Protein 1MZJ (pdb70)

Structure (mmCIF, N/CA/C/O backbone):
data_1MZJ
#
_entry.id   1MZJ
#
_cell.length_a   96.000
_cell.length_b   96.000
_cell.length_c   72.600
_cell.angle_alpha   90.00
_cell.angle_beta   90.00
_cell.angle_gamma   120.00
#
_symmetry.space_group_name_H-M   'P 31'
#
loop_
_entity.id
_entity.type
_entity.pdbx_description
1 polymer 'Beta-ketoacylsynthase III'
2 non-polymer 'COENZYME A'
3 non-polymer 'ACETYL GROUP'
4 water water
#
loop_
_atom_site.group_PDB
_atom_site.id
_atom_site.type_symbol
_atom_site.label_atom_id
_atom_site.label_alt_id
_atom_site.label_comp_id
_atom_site.label_asym_id
_atom_site.label_entity_id
_atom_site.label_seq_id
_atom_site.pdbx_PDB_ins_code
_atom_site.Cartn_x
_atom_site.Cartn_y
_atom_site.Cartn_z
_atom_site.occupancy
_atom_site.B_iso_or_equiv
_atom_site.auth_seq_id
_atom_site.auth_comp_id
_atom_site.auth_asym_id
_atom_site.auth_atom_id
_atom_site.pdbx_PDB_model_num
ATOM 1 N N . GLY A 1 3 ? 57.261 73.535 4.285 1.00 84.82 3 GLY A N 1
ATOM 2 C CA . GLY A 1 3 ? 57.306 74.287 3.038 1.00 84.84 3 GLY A CA 1
ATOM 3 C C . GLY A 1 3 ? 56.056 74.045 2.189 1.00 84.79 3 GLY A C 1
ATOM 4 O O . GLY A 1 3 ? 55.478 72.966 2.166 1.00 85.17 3 GLY A O 1
ATOM 5 N N . LEU A 1 4 ? 55.617 75.118 1.504 1.00 84.86 4 LEU A N 1
ATOM 6 C CA . LEU A 1 4 ? 54.436 74.998 0.657 1.00 84.26 4 LEU A CA 1
ATOM 7 C C . LEU A 1 4 ? 54.815 74.782 -0.809 1.00 83.94 4 LEU A C 1
ATOM 8 O O . LEU A 1 4 ? 55.390 75.637 -1.469 1.00 84.83 4 LEU A O 1
ATOM 13 N N . ARG A 1 5 ? 54.507 73.569 -1.305 1.00 82.89 5 ARG A N 1
ATOM 14 C CA . ARG A 1 5 ? 54.835 73.254 -2.690 1.00 81.73 5 ARG A CA 1
ATOM 15 C C . ARG A 1 5 ? 54.342 71.860 -3.083 1.00 80.37 5 ARG A C 1
ATOM 16 O O . ARG A 1 5 ? 54.865 70.842 -2.648 1.00 80.27 5 ARG A O 1
ATOM 24 N N . VAL A 1 6 ? 53.232 71.680 -3.823 1.00 78.24 6 VAL A N 1
ATOM 25 C CA . VAL A 1 6 ? 52.738 70.331 -4.064 1.00 75.98 6 VAL A CA 1
ATOM 26 C C . VAL A 1 6 ? 53.527 69.628 -5.171 1.00 74.56 6 VAL A C 1
ATOM 27 O O . VAL A 1 6 ? 53.371 69.894 -6.355 1.00 74.86 6 VAL A O 1
ATOM 31 N N . PRO A 1 7 ? 54.434 68.732 -4.742 1.00 72.45 7 PRO A N 1
ATOM 32 C CA . PRO A 1 7 ? 55.206 67.925 -5.672 1.00 70.65 7 PRO A CA 1
ATOM 33 C C . PRO A 1 7 ? 54.322 66.885 -6.364 1.00 68.33 7 PRO A C 1
ATOM 34 O O . PRO A 1 7 ? 53.145 66.736 -6.064 1.00 67.61 7 PRO A O 1
ATOM 38 N N . GLU A 1 8 ? 54.918 66.255 -7.356 1.00 66.43 8 GLU A N 1
ATOM 39 C CA . GLU A 1 8 ? 54.222 65.368 -8.241 1.00 65.11 8 GLU A CA 1
ATOM 40 C C . GLU A 1 8 ? 54.408 63.955 -7.755 1.00 62.90 8 GLU A C 1
ATOM 41 O O . GLU A 1 8 ? 55.527 63.484 -7.590 1.00 62.01 8 GLU A O 1
ATOM 47 N N . ARG A 1 9 ? 53.292 63.288 -7.514 1.00 60.84 9 ARG A N 1
ATOM 48 C CA . ARG A 1 9 ? 53.309 61.916 -7.022 1.00 58.43 9 ARG A CA 1
ATOM 49 C C . ARG A 1 9 ? 53.365 60.952 -8.191 1.00 55.92 9 ARG A C 1
ATOM 50 O O . ARG A 1 9 ? 53.028 61.300 -9.324 1.00 55.69 9 ARG A O 1
ATOM 58 N N . ARG A 1 10 ? 53.837 59.749 -7.923 1.00 52.63 10 ARG A N 1
ATOM 59 C CA . ARG A 1 10 ? 53.831 58.714 -8.935 1.00 49.35 10 ARG A CA 1
ATOM 60 C C . ARG A 1 10 ? 53.435 57.474 -8.156 1.00 47.10 10 ARG A C 1
ATOM 61 O O . ARG A 1 10 ? 53.072 57.565 -6.969 1.00 44.08 10 ARG A O 1
ATOM 69 N N . PHE A 1 11 ? 53.452 56.335 -8.839 1.00 44.84 11 PHE A N 1
ATOM 70 C CA . PHE A 1 11 ? 53.141 55.053 -8.234 1.00 41.59 11 PHE A CA 1
ATOM 71 C C . PHE A 1 11 ? 54.462 54.300 -8.202 1.00 40.51 11 PHE A C 1
ATOM 72 O O . PHE A 1 11 ? 55.388 54.710 -8.890 1.00 40.07 11 PHE A O 1
ATOM 80 N N . SER A 1 12 ? 54.587 53.220 -7.431 1.00 38.40 12 SER A N 1
ATOM 81 C CA . SER A 1 12 ? 55.858 52.515 -7.473 1.00 35.58 12 SER A CA 1
ATOM 82 C C . SER A 1 12 ? 55.660 50.996 -7.487 1.00 35.07 12 SER A C 1
ATOM 83 O O . SER A 1 12 ? 54.571 50.492 -7.219 1.00 34.69 12 SER A O 1
ATOM 86 N N . ARG A 1 13 ? 56.718 50.277 -7.815 1.00 33.33 13 ARG A N 1
ATOM 87 C CA . ARG A 1 13 ? 56.664 48.825 -7.754 1.00 33.34 13 ARG A CA 1
ATOM 88 C C . ARG A 1 13 ? 58.060 48.318 -7.540 1.00 32.41 13 ARG A C 1
ATOM 89 O O . ARG A 1 13 ? 59.007 49.059 -7.730 1.00 32.03 13 ARG A O 1
ATOM 97 N N . VAL A 1 14 ? 58.181 47.050 -7.166 1.00 31.02 14 VAL A N 1
ATOM 98 C CA . VAL A 1 14 ? 59.475 46.370 -7.135 1.00 30.08 14 VAL A CA 1
ATOM 99 C C . VAL A 1 14 ? 59.979 46.022 -8.541 1.00 29.70 14 VAL A C 1
ATOM 100 O O . VAL A 1 14 ? 59.378 45.243 -9.270 1.00 34.01 14 VAL A O 1
ATOM 104 N N . LEU A 1 15 ? 61.111 46.572 -8.950 1.00 29.62 15 LEU A N 1
ATOM 105 C CA . LEU A 1 15 ? 61.704 46.391 -10.254 1.00 29.50 15 LEU A CA 1
ATOM 106 C C . LEU A 1 15 ? 62.763 45.278 -10.257 1.00 28.98 15 LEU A C 1
ATOM 107 O O . LEU A 1 15 ? 62.999 44.703 -11.271 1.00 29.99 15 LEU A O 1
ATOM 112 N N . GLY A 1 16 ? 63.393 44.959 -9.135 1.00 29.94 16 GLY A N 1
ATOM 113 C CA . GLY A 1 16 ? 64.392 43.885 -9.144 1.00 26.65 16 GLY A CA 1
ATOM 114 C C . GLY A 1 16 ? 64.628 43.338 -7.743 1.00 28.54 16 GLY A C 1
ATOM 115 O O . GLY A 1 16 ? 64.417 44.043 -6.744 1.00 28.11 16 GLY A O 1
ATOM 116 N N . VAL A 1 17 ? 65.066 42.089 -7.653 1.00 27.46 17 VAL A N 1
ATOM 117 C CA . VAL A 1 17 ? 65.290 41.465 -6.377 1.00 28.28 17 VAL A CA 1
ATOM 118 C C . VAL A 1 17 ? 66.603 40.723 -6.457 1.00 29.75 17 VAL A C 1
ATOM 119 O O . VAL A 1 17 ? 67.001 40.368 -7.545 1.00 29.78 17 VAL A O 1
ATOM 123 N N . GLY A 1 18 ? 67.286 40.553 -5.320 1.00 28.68 18 GLY A N 1
ATOM 124 C CA . GLY A 1 18 ? 68.555 39.857 -5.332 1.00 28.27 18 GLY A CA 1
ATOM 125 C C . GLY A 1 18 ? 68.818 39.251 -3.979 1.00 29.47 18 GLY A C 1
ATOM 126 O O . GLY A 1 18 ? 68.121 39.554 -2.982 1.00 29.51 18 GLY A O 1
ATOM 127 N N . SER A 1 19 ? 69.834 38.397 -3.933 1.00 30.01 19 SER A N 1
ATOM 128 C CA . SER A 1 19 ? 70.180 37.723 -2.686 1.00 30.22 19 SER A CA 1
ATOM 129 C C . SER A 1 19 ? 71.593 37.218 -2.659 1.00 31.39 19 SER A C 1
ATOM 130 O O . SER A 1 19 ? 72.305 37.146 -3.692 1.00 32.11 19 SER A O 1
ATOM 133 N N . TYR A 1 20 ? 72.017 36.898 -1.444 1.00 33.41 20 TYR A N 1
ATOM 134 C CA . TYR A 1 20 ? 73.335 36.345 -1.188 1.00 31.68 20 TYR A CA 1
ATOM 135 C C . TYR A 1 20 ? 73.096 35.287 -0.149 1.00 33.95 20 TYR A C 1
ATOM 136 O O . TYR A 1 20 ? 72.578 35.575 0.950 1.00 29.72 20 TYR A O 1
ATOM 145 N N . ARG A 1 21 ? 73.493 34.064 -0.501 1.00 32.96 21 ARG A N 1
ATOM 146 C CA . ARG A 1 21 ? 73.324 32.927 0.359 1.00 33.46 21 ARG A CA 1
ATOM 147 C C . ARG A 1 21 ? 74.706 32.390 0.687 1.00 33.93 21 ARG A C 1
ATOM 148 O O . ARG A 1 21 ? 75.408 31.933 -0.196 1.00 34.39 21 ARG A O 1
ATOM 156 N N . PRO A 1 22 ? 75.106 32.444 1.965 1.00 34.15 22 PRO A N 1
ATOM 157 C CA . PRO A 1 22 ? 76.427 31.934 2.366 1.00 33.80 22 PRO A CA 1
ATOM 158 C C . PRO A 1 22 ? 76.723 30.547 1.759 1.00 34.78 22 PRO A C 1
ATOM 159 O O . PRO A 1 22 ? 75.864 29.640 1.746 1.00 32.47 22 PRO A O 1
ATOM 163 N N . ARG A 1 23 ? 77.966 30.361 1.330 1.00 35.96 23 ARG A N 1
ATOM 164 C CA . ARG A 1 23 ? 78.399 29.129 0.682 1.00 37.26 23 ARG A CA 1
ATOM 165 C C . ARG A 1 23 ? 78.301 27.845 1.467 1.00 37.92 23 ARG A C 1
ATOM 166 O O . ARG A 1 23 ? 78.119 26.782 0.883 1.00 37.93 23 ARG A O 1
ATOM 174 N N . ARG A 1 24 ? 78.376 27.948 2.783 1.00 39.56 24 ARG A N 1
ATOM 175 C CA . ARG A 1 24 ? 78.359 26.801 3.669 1.00 40.13 24 ARG A CA 1
ATOM 176 C C . ARG A 1 24 ? 76.971 26.321 4.051 1.00 41.98 24 ARG A C 1
ATOM 177 O O . ARG A 1 24 ? 76.255 27.024 4.744 1.00 42.91 24 ARG A O 1
ATOM 185 N N . GLU A 1 25 ? 76.596 25.126 3.611 1.00 41.25 25 GLU A N 1
ATOM 186 C CA . GLU A 1 25 ? 75.326 24.539 3.969 1.00 41.49 25 GLU A CA 1
ATOM 187 C C . GLU A 1 25 ? 75.587 23.633 5.183 1.00 40.71 25 GLU A C 1
ATOM 188 O O . GLU A 1 25 ? 76.592 22.895 5.223 1.00 39.23 25 GLU A O 1
ATOM 194 N N . VAL A 1 26 ? 74.666 23.679 6.147 1.00 38.22 26 VAL A N 1
ATOM 195 C CA . VAL A 1 26 ? 74.764 22.924 7.392 1.00 36.07 26 VAL A CA 1
ATOM 196 C C . VAL A 1 26 ? 73.480 22.115 7.556 1.00 35.73 26 VAL A C 1
ATOM 197 O O . VAL A 1 26 ? 72.414 22.683 7.799 1.00 32.47 26 VAL A O 1
ATOM 201 N N . SER A 1 27 ? 73.605 20.789 7.463 1.00 36.39 27 SER A N 1
ATOM 202 C CA . SER A 1 27 ? 72.446 19.863 7.562 1.00 36.77 27 SER A CA 1
ATOM 203 C C . SER A 1 27 ? 72.040 19.740 9.019 1.00 35.84 27 SER A C 1
ATOM 204 O O . SER A 1 27 ? 72.799 20.149 9.878 1.00 34.44 27 SER A O 1
ATOM 207 N N . ASN A 1 28 ? 70.865 19.162 9.287 1.00 36.50 28 ASN A N 1
ATOM 208 C CA . ASN A 1 28 ? 70.429 18.943 10.666 1.00 37.16 28 ASN A CA 1
ATOM 209 C C . ASN A 1 28 ? 71.452 18.002 11.364 1.00 39.89 28 ASN A C 1
ATOM 210 O O . ASN A 1 28 ? 71.851 18.220 12.521 1.00 39.23 28 ASN A O 1
ATOM 215 N N . LYS A 1 29 ? 71.886 16.972 10.640 1.00 42.00 29 LYS A N 1
ATOM 216 C CA . LYS A 1 29 ? 72.909 16.048 11.180 1.00 45.19 29 LYS A CA 1
ATOM 217 C C . LYS A 1 29 ? 74.094 16.815 11.794 1.00 44.68 29 LYS A C 1
ATOM 218 O O . LYS A 1 29 ? 74.513 16.505 12.902 1.00 46.37 29 LYS A O 1
ATOM 224 N N . GLU A 1 30 ? 74.646 17.793 11.082 1.00 44.65 30 GLU A N 1
ATOM 225 C CA . GLU A 1 30 ? 75.762 18.562 11.639 1.00 44.13 30 GLU A CA 1
ATOM 226 C C . GLU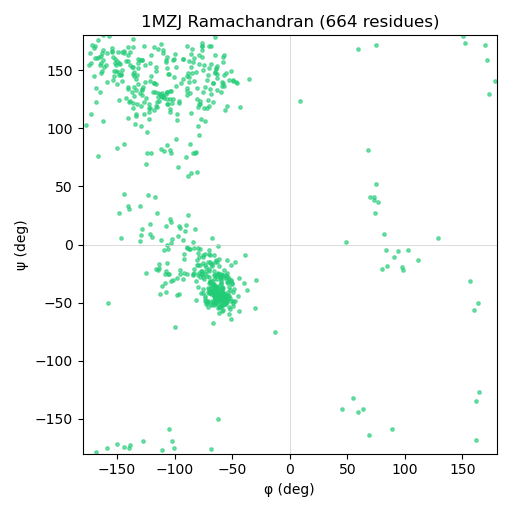 A 1 30 ? 75.296 19.369 12.846 1.00 45.24 30 GLU A C 1
ATOM 227 O O . GLU A 1 30 ? 76.057 19.566 13.817 1.00 46.89 30 GLU A O 1
ATOM 233 N N . VAL A 1 31 ? 74.045 19.835 12.795 1.00 44.34 31 VAL A N 1
ATOM 234 C CA . VAL A 1 31 ? 73.504 20.611 13.897 1.00 44.04 31 VAL A CA 1
ATOM 235 C C . VAL A 1 31 ? 73.501 19.748 15.129 1.00 44.98 31 VAL A C 1
ATOM 236 O O . VAL A 1 31 ? 73.910 20.182 16.191 1.00 44.72 31 VAL A O 1
ATOM 240 N N . CYS A 1 32 ? 73.012 18.531 14.987 1.00 45.93 32 CYS A N 1
ATOM 241 C CA . CYS A 1 32 ? 72.942 17.617 16.093 1.00 47.62 32 CYS A CA 1
ATOM 242 C C . CYS A 1 32 ? 74.275 17.212 16.726 1.00 48.91 32 CYS A C 1
ATOM 243 O O . CYS A 1 32 ? 74.291 16.432 17.683 1.00 50.28 32 CYS A O 1
ATOM 246 N N . THR A 1 33 ? 75.386 17.711 16.197 1.00 49.80 33 THR A N 1
ATOM 247 C CA . THR A 1 33 ? 76.675 17.396 16.767 1.00 51.30 33 THR A CA 1
ATOM 248 C C . THR A 1 33 ? 77.081 18.602 17.571 1.00 52.82 33 THR A C 1
ATOM 249 O O . THR A 1 33 ? 78.195 18.645 18.088 1.00 52.35 33 THR A O 1
ATOM 253 N N . TRP A 1 34 ? 76.178 19.586 17.656 1.00 53.37 34 TRP A N 1
ATOM 254 C CA . TRP A 1 34 ? 76.416 20.812 18.414 1.00 53.79 34 TRP A CA 1
ATOM 255 C C . TRP A 1 34 ? 75.474 20.862 19.602 1.00 52.99 34 TRP A C 1
ATOM 256 O O . TRP A 1 34 ? 75.662 21.646 20.523 1.00 51.87 34 TRP A O 1
ATOM 267 N N . ILE A 1 35 ? 74.438 20.042 19.564 1.00 52.97 35 ILE A N 1
ATOM 268 C CA . ILE A 1 35 ? 73.456 20.058 20.642 1.00 53.05 35 ILE A CA 1
ATOM 269 C C . ILE A 1 35 ? 72.827 18.707 20.758 1.00 54.08 35 ILE A C 1
ATOM 270 O O . ILE A 1 35 ? 72.847 17.911 19.819 1.00 53.87 35 ILE A O 1
ATOM 275 N N . ASP A 1 36 ? 72.249 18.463 21.919 1.00 55.04 36 ASP A N 1
ATOM 276 C CA . ASP A 1 36 ? 71.589 17.207 22.185 1.00 56.14 36 ASP A CA 1
ATOM 277 C C . ASP A 1 36 ? 70.206 17.219 21.518 1.00 55.83 36 ASP A C 1
ATOM 278 O O . ASP A 1 36 ? 69.213 17.694 22.097 1.00 56.30 36 ASP A O 1
ATOM 283 N N . SER A 1 37 ? 70.144 16.687 20.302 1.00 54.19 37 SER A N 1
ATOM 284 C CA . SER A 1 37 ? 68.900 16.677 19.553 1.00 53.65 37 SER A CA 1
ATOM 285 C C . SER A 1 37 ? 68.998 15.647 18.440 1.00 53.24 37 SER A C 1
ATOM 286 O O . SER A 1 37 ? 70.031 14.994 18.327 1.00 54.44 37 SER A O 1
ATOM 289 N N . THR A 1 38 ? 67.932 15.502 17.645 1.00 51.94 38 THR A N 1
ATOM 290 C CA . THR A 1 38 ? 67.910 14.608 16.490 1.00 51.05 38 THR A CA 1
ATOM 291 C C . THR A 1 38 ? 67.396 15.306 15.196 1.00 51.20 38 THR A C 1
ATOM 292 O O . THR A 1 38 ? 66.690 16.333 15.254 1.00 49.66 38 THR A O 1
ATOM 296 N N . GLU A 1 39 ? 67.736 14.755 14.032 1.00 49.90 39 GLU A N 1
ATOM 297 C CA . GLU A 1 39 ? 67.219 15.344 12.803 1.00 50.19 39 GLU A CA 1
ATOM 298 C C . GLU A 1 39 ? 65.692 15.270 12.744 1.00 49.48 39 GLU A C 1
ATOM 299 O O . GLU A 1 39 ? 65.008 16.186 12.306 1.00 47.65 39 GLU A O 1
ATOM 305 N N . GLU A 1 40 ? 65.162 14.108 13.170 1.00 49.25 40 GLU A N 1
ATOM 306 C CA . GLU A 1 40 ? 63.714 13.931 13.164 1.00 50.05 40 GLU A CA 1
ATOM 307 C C . GLU A 1 40 ? 63.007 15.035 13.955 1.00 48.64 40 GLU A C 1
ATOM 308 O O . GLU A 1 40 ? 62.015 15.612 13.529 1.00 47.19 40 GLU A O 1
ATOM 314 N N . TRP A 1 41 ? 63.534 15.295 15.166 1.00 46.58 41 TRP A N 1
ATOM 315 C CA . TRP A 1 41 ? 62.914 16.302 16.021 1.00 45.98 41 TRP A CA 1
ATOM 316 C C . TRP A 1 41 ? 62.921 17.687 15.372 1.00 42.92 41 TRP A C 1
ATOM 317 O O . TRP A 1 41 ? 61.938 18.417 15.376 1.00 46.27 41 TRP A O 1
ATOM 328 N N . ILE A 1 42 ? 64.097 18.058 14.833 1.00 42.00 42 ILE A N 1
ATOM 329 C CA . ILE A 1 42 ? 64.234 19.384 14.242 1.00 40.24 42 ILE A CA 1
ATOM 330 C C . ILE A 1 42 ? 63.273 19.594 13.069 1.00 39.64 42 ILE A C 1
ATOM 331 O O . ILE A 1 42 ? 62.605 20.612 12.946 1.00 39.82 42 ILE A O 1
ATOM 336 N N . GLU A 1 43 ? 63.251 18.599 12.163 1.00 38.13 43 GLU A N 1
ATOM 337 C CA . GLU A 1 43 ? 62.400 18.715 10.986 1.00 40.22 43 GLU A CA 1
ATOM 338 C C . GLU A 1 43 ? 60.915 18.710 11.357 1.00 41.18 43 GLU A C 1
ATOM 339 O O . GLU A 1 43 ? 60.092 19.407 10.778 1.00 39.15 43 GLU A O 1
ATOM 345 N N . THR A 1 44 ? 60.577 17.853 12.337 1.00 40.80 44 THR A N 1
ATOM 346 C CA . THR A 1 44 ? 59.182 17.740 12.744 1.00 42.76 44 THR A CA 1
ATOM 347 C C . THR A 1 44 ? 58.675 19.028 13.399 1.00 41.38 44 THR A C 1
ATOM 348 O O . THR A 1 44 ? 57.535 19.440 13.232 1.00 41.64 44 THR A O 1
ATOM 352 N N . ARG A 1 45 ? 59.560 19.649 14.201 1.00 40.47 45 ARG A N 1
ATOM 353 C CA . ARG A 1 45 ? 59.170 20.869 14.898 1.00 41.90 45 ARG A CA 1
ATOM 354 C C . ARG A 1 45 ? 59.346 22.108 14.017 1.00 40.41 45 ARG A C 1
ATOM 355 O O . ARG A 1 45 ? 58.708 23.134 14.211 1.00 37.33 45 ARG A O 1
ATOM 363 N N . THR A 1 46 ? 60.240 22.115 13.036 1.00 38.06 46 THR A N 1
ATOM 364 C CA . THR A 1 46 ? 60.435 23.326 12.289 1.00 36.37 46 THR A CA 1
ATOM 365 C C . THR A 1 46 ? 60.286 23.212 10.798 1.00 36.88 46 THR A C 1
ATOM 366 O O . THR A 1 46 ? 60.023 24.213 10.175 1.00 35.42 46 THR A O 1
ATOM 370 N N . GLY A 1 47 ? 60.489 22.007 10.243 1.00 35.44 47 GLY A N 1
ATOM 371 C CA . GLY A 1 47 ? 60.392 21.808 8.808 1.00 32.08 47 GLY A CA 1
ATOM 372 C C . GLY A 1 47 ? 61.751 22.029 8.189 1.00 31.11 47 GLY A C 1
ATOM 373 O O . GLY A 1 47 ? 61.989 21.747 7.006 1.00 30.73 47 GLY A O 1
ATOM 374 N N . ILE A 1 48 ? 62.670 22.562 8.975 1.00 29.52 48 ILE A N 1
ATOM 375 C CA . ILE A 1 48 ? 63.999 22.809 8.444 1.00 29.17 48 ILE A CA 1
ATOM 376 C C . ILE A 1 48 ? 64.833 21.490 8.268 1.00 33.25 48 ILE A C 1
ATOM 377 O O . ILE A 1 48 ? 64.857 20.660 9.174 1.00 31.65 48 ILE A O 1
ATOM 382 N N . ARG A 1 49 ? 65.521 21.330 7.119 1.00 34.58 49 ARG A N 1
ATOM 383 C CA . ARG A 1 49 ? 66.366 20.167 6.854 1.00 34.92 49 ARG A CA 1
ATOM 384 C C . ARG A 1 49 ? 67.807 20.623 6.776 1.00 35.44 49 ARG A C 1
ATOM 385 O O . ARG A 1 49 ? 68.713 19.829 6.984 1.00 34.93 49 ARG A O 1
ATOM 393 N N . SER A 1 50 ? 68.019 21.916 6.533 1.00 34.13 50 SER A N 1
ATOM 394 C CA . SER A 1 50 ? 69.367 22.463 6.379 1.00 31.98 50 SER A CA 1
ATOM 395 C C . SER A 1 50 ? 69.295 23.982 6.377 1.00 32.09 50 SER A C 1
ATOM 396 O O . SER A 1 50 ? 68.215 24.583 6.097 1.00 33.02 50 SER A O 1
ATOM 399 N N . ARG A 1 51 ? 70.427 24.624 6.654 1.00 30.27 51 ARG A N 1
ATOM 400 C CA . ARG A 1 51 ? 70.469 26.078 6.646 1.00 31.53 51 ARG A CA 1
ATOM 401 C C . ARG A 1 51 ? 71.853 26.514 6.233 1.00 31.91 51 ARG A C 1
ATOM 402 O O . ARG A 1 51 ? 72.761 25.704 6.223 1.00 30.35 51 ARG A O 1
ATOM 410 N N . ARG A 1 52 ? 72.004 27.784 5.880 1.00 31.84 52 ARG A N 1
ATOM 411 C CA . ARG A 1 52 ? 73.317 28.291 5.525 1.00 33.30 52 ARG A CA 1
ATOM 412 C C . ARG A 1 52 ? 73.865 29.172 6.621 1.00 34.15 52 ARG A C 1
ATOM 413 O O . ARG A 1 52 ? 73.173 30.059 7.100 1.00 35.69 52 ARG A O 1
ATOM 421 N N . ILE A 1 53 ? 75.115 28.922 7.002 1.00 34.37 53 ILE A N 1
ATOM 422 C CA . ILE A 1 53 ? 75.778 29.653 8.048 1.00 35.04 53 ILE A CA 1
ATOM 423 C C . ILE A 1 53 ? 76.936 30.438 7.443 1.00 34.56 53 ILE A C 1
ATOM 424 O O . ILE A 1 53 ? 77.787 29.892 6.771 1.00 34.53 53 ILE A O 1
ATOM 429 N N . ALA A 1 54 ? 76.961 31.734 7.706 1.00 34.47 54 ALA A N 1
ATOM 430 C CA . ALA A 1 54 ? 77.972 32.600 7.154 1.00 34.35 54 ALA A CA 1
ATOM 431 C C . ALA A 1 54 ? 79.406 32.326 7.674 1.00 35.87 54 ALA A C 1
ATOM 432 O O . ALA A 1 54 ? 79.624 32.044 8.851 1.00 34.29 54 ALA A O 1
ATOM 434 N N . GLU A 1 55 ? 80.376 32.382 6.772 1.00 38.27 55 GLU A N 1
ATOM 435 C CA . GLU A 1 55 ? 81.754 32.202 7.203 1.00 42.25 55 GLU A CA 1
ATOM 436 C C . GLU A 1 55 ? 82.322 33.570 7.589 1.00 40.32 55 GLU A C 1
ATOM 437 O O . GLU A 1 55 ? 81.702 34.587 7.336 1.00 42.31 55 GLU A O 1
ATOM 443 N N . PRO A 1 56 ? 83.514 33.615 8.195 1.00 40.42 56 PRO A N 1
ATOM 444 C CA . PRO A 1 56 ? 84.122 34.881 8.604 1.00 39.50 56 PRO A CA 1
ATOM 445 C C . PRO A 1 56 ? 84.180 35.993 7.569 1.00 40.73 56 PRO A C 1
ATOM 446 O O . PRO A 1 56 ? 83.978 37.173 7.889 1.00 41.86 56 PRO A O 1
ATOM 450 N N . ASP A 1 57 ? 84.499 35.645 6.325 1.00 39.99 57 ASP A N 1
ATOM 451 C CA . ASP A 1 57 ? 84.548 36.635 5.243 1.00 38.77 57 ASP A CA 1
ATOM 452 C C . ASP A 1 57 ? 83.154 37.195 4.806 1.00 38.09 57 ASP A C 1
ATOM 453 O O . ASP A 1 57 ? 83.093 38.277 4.233 1.00 36.89 57 ASP A O 1
ATOM 458 N N . GLU A 1 58 ? 82.060 36.456 5.064 1.00 37.30 58 GLU A N 1
ATOM 459 C CA . GLU A 1 58 ? 80.676 36.863 4.665 1.00 36.20 58 GLU A CA 1
ATOM 460 C C . GLU A 1 58 ? 80.015 37.668 5.769 1.00 36.57 58 GLU A C 1
ATOM 461 O O . GLU A 1 58 ? 79.165 37.158 6.529 1.00 36.44 58 GLU A O 1
ATOM 467 N N . THR A 1 59 ? 80.455 38.918 5.876 1.00 34.74 59 THR A N 1
ATOM 468 C CA . THR A 1 59 ? 79.943 39.842 6.868 1.00 34.93 59 THR A CA 1
ATOM 469 C C . THR A 1 59 ? 78.653 40.448 6.306 1.00 33.60 59 THR A C 1
ATOM 470 O O . THR A 1 59 ? 78.418 40.445 5.108 1.00 32.82 59 THR A O 1
ATOM 474 N N . ILE A 1 60 ? 77.820 40.991 7.177 1.00 34.79 60 ILE A N 1
ATOM 475 C CA . ILE A 1 60 ? 76.569 41.581 6.708 1.00 34.56 60 ILE A CA 1
ATOM 476 C C . ILE A 1 60 ? 76.793 42.633 5.629 1.00 34.19 60 ILE A C 1
ATOM 477 O O . ILE A 1 60 ? 75.915 42.890 4.782 1.00 36.29 60 ILE A O 1
ATOM 482 N N . GLN A 1 61 ? 77.964 43.230 5.598 1.00 33.27 61 GLN A N 1
ATOM 483 C CA . GLN A 1 61 ? 78.139 44.245 4.560 1.00 33.54 61 GLN A CA 1
ATOM 484 C C . GLN A 1 61 ? 78.431 43.576 3.227 1.00 32.58 61 GLN A C 1
ATOM 485 O O . GLN A 1 61 ? 77.987 44.028 2.183 1.00 32.07 61 GLN A O 1
ATOM 491 N N . VAL A 1 62 ? 79.188 42.486 3.279 1.00 33.67 62 VAL A N 1
ATOM 492 C CA . VAL A 1 62 ? 79.523 41.755 2.065 1.00 33.53 62 VAL A CA 1
ATOM 493 C C . VAL A 1 62 ? 78.217 41.185 1.490 1.00 33.37 62 VAL A C 1
ATOM 494 O O . VAL A 1 62 ? 77.879 41.410 0.308 1.00 33.98 62 VAL A O 1
ATOM 498 N N . MET A 1 63 ? 77.460 40.510 2.358 1.00 31.75 63 MET A N 1
ATOM 499 C CA . MET A 1 63 ? 76.190 39.906 1.960 1.00 28.77 63 MET A CA 1
ATOM 500 C C . MET A 1 63 ? 75.262 40.969 1.388 1.00 27.77 63 MET A C 1
ATOM 501 O O . MET A 1 63 ? 74.749 40.779 0.300 1.00 26.94 63 MET A O 1
ATOM 506 N N . GLY A 1 64 ? 75.163 42.119 2.057 1.00 27.65 64 GLY A N 1
ATOM 507 C CA . GLY A 1 64 ? 74.296 43.206 1.601 1.00 29.83 64 GLY A CA 1
ATOM 508 C C . GLY A 1 64 ? 74.637 43.738 0.219 1.00 29.82 64 GLY A C 1
ATOM 509 O O . GLY A 1 64 ? 73.748 43.933 -0.632 1.00 28.69 64 GLY A O 1
ATOM 510 N N . VAL A 1 65 ? 75.939 43.960 -0.014 1.00 31.61 65 VAL A N 1
ATOM 511 C CA . VAL A 1 65 ? 76.418 44.477 -1.307 1.00 30.74 65 VAL A CA 1
ATOM 512 C C . VAL A 1 65 ? 76.070 43.493 -2.422 1.00 30.00 65 VAL A C 1
ATOM 513 O O . VAL A 1 65 ? 75.389 43.841 -3.384 1.00 31.17 65 VAL A O 1
ATOM 517 N N . ALA A 1 66 ? 76.471 42.242 -2.257 1.00 30.05 66 ALA A N 1
ATOM 518 C CA . ALA A 1 66 ? 76.202 41.215 -3.258 1.00 29.88 66 ALA A CA 1
ATOM 519 C C . ALA A 1 66 ? 74.689 41.078 -3.590 1.00 30.36 66 ALA A C 1
ATOM 520 O O . ALA A 1 66 ? 74.272 41.118 -4.784 1.00 31.73 66 ALA A O 1
ATOM 522 N N . ALA A 1 67 ? 73.850 40.934 -2.555 1.00 30.10 67 ALA A N 1
ATOM 523 C CA . ALA A 1 67 ? 72.385 40.897 -2.795 1.00 29.56 67 ALA A CA 1
ATOM 524 C C . ALA A 1 67 ? 71.968 42.174 -3.523 1.00 28.42 67 ALA A C 1
ATOM 525 O O . ALA A 1 67 ? 71.169 42.124 -4.452 1.00 29.08 67 ALA A O 1
ATOM 527 N N . SER A 1 68 ? 72.491 43.329 -3.123 1.00 30.35 68 SER A N 1
ATOM 528 C CA . SER A 1 68 ? 72.097 44.579 -3.814 1.00 31.11 68 SER A CA 1
ATOM 529 C C . SER A 1 68 ? 72.467 44.600 -5.328 1.00 33.28 68 SER A C 1
ATOM 530 O O . SER A 1 68 ? 71.676 45.058 -6.164 1.00 31.44 68 SER A O 1
ATOM 533 N N . ARG A 1 69 ? 73.668 44.116 -5.666 1.00 33.52 69 ARG A N 1
ATOM 534 C CA . ARG A 1 69 ? 74.112 44.117 -7.061 1.00 34.71 69 ARG A CA 1
ATOM 535 C C . ARG A 1 69 ? 73.207 43.176 -7.856 1.00 36.13 69 ARG A C 1
ATOM 536 O O . ARG A 1 69 ? 72.916 43.441 -9.011 1.00 37.66 69 ARG A O 1
ATOM 544 N N . ARG A 1 70 ? 72.754 42.082 -7.261 1.00 35.80 70 ARG A N 1
ATOM 545 C CA . ARG A 1 70 ? 71.845 41.185 -7.999 1.00 36.68 70 ARG A CA 1
ATOM 546 C C . ARG A 1 70 ? 70.515 41.927 -8.275 1.00 35.54 70 ARG A C 1
ATOM 547 O O . ARG A 1 70 ? 69.946 41.860 -9.371 1.00 35.85 70 ARG A O 1
ATOM 555 N N . ALA A 1 71 ? 70.038 42.686 -7.285 1.00 34.90 71 ALA A N 1
ATOM 556 C CA . ALA A 1 71 ? 68.752 43.375 -7.452 1.00 34.61 71 ALA A CA 1
ATOM 557 C C . ALA A 1 71 ? 68.872 44.451 -8.529 1.00 34.59 71 ALA A C 1
ATOM 558 O O . ALA A 1 71 ? 68.045 44.517 -9.433 1.00 36.61 71 ALA A O 1
ATOM 560 N N . LEU A 1 72 ? 69.909 45.281 -8.418 1.00 35.76 72 LEU A N 1
ATOM 561 C CA . LEU A 1 72 ? 70.226 46.338 -9.400 1.00 37.19 72 LEU A CA 1
ATOM 562 C C . LEU A 1 72 ? 70.368 45.708 -10.809 1.00 37.44 72 LEU A C 1
ATOM 563 O O . LEU A 1 72 ? 69.778 46.196 -11.772 1.00 37.44 72 LEU A O 1
ATOM 568 N N . GLU A 1 73 ? 71.166 44.647 -10.927 1.00 38.55 73 GLU A N 1
ATOM 569 C CA . GLU A 1 73 ? 71.330 43.933 -12.212 1.00 39.28 73 GLU A CA 1
ATOM 570 C C . GLU A 1 73 ? 69.928 43.567 -12.756 1.00 39.16 73 GLU A C 1
ATOM 571 O O . GLU A 1 73 ? 69.563 43.891 -13.900 1.00 38.09 73 GLU A O 1
ATOM 577 N N . HIS A 1 74 ? 69.133 42.891 -11.919 1.00 36.04 74 HIS A N 1
ATOM 578 C CA . HIS A 1 74 ? 67.766 42.500 -12.288 1.00 33.64 74 HIS A CA 1
ATOM 579 C C . HIS A 1 74 ? 66.927 43.713 -12.718 1.00 32.14 74 HIS A C 1
ATOM 580 O O . HIS A 1 74 ? 66.204 43.654 -13.734 1.00 30.15 74 HIS A O 1
ATOM 587 N N . ALA A 1 75 ? 67.012 44.820 -11.971 1.00 31.95 75 ALA A N 1
ATOM 588 C CA . ALA A 1 75 ? 66.196 45.993 -12.323 1.00 34.35 75 ALA A CA 1
ATOM 589 C C . ALA A 1 75 ? 66.741 46.801 -13.493 1.00 35.66 75 ALA A C 1
ATOM 590 O O . ALA A 1 75 ? 65.997 47.580 -14.090 1.00 35.95 75 ALA A O 1
ATOM 592 N N . GLY A 1 76 ? 68.016 46.605 -13.826 1.00 38.94 76 GLY A N 1
ATOM 593 C CA . GLY A 1 76 ? 68.649 47.367 -14.902 1.00 40.14 76 GLY A CA 1
ATOM 594 C C . GLY A 1 76 ? 68.780 48.802 -14.403 1.00 41.00 76 GLY A C 1
ATOM 595 O O . GLY A 1 76 ? 68.503 49.753 -15.124 1.00 41.80 76 GLY A O 1
ATOM 596 N N . VAL A 1 77 ? 69.148 48.953 -13.140 1.00 41.89 77 VAL A N 1
ATOM 597 C CA . VAL A 1 77 ? 69.265 50.278 -12.557 1.00 43.67 77 VAL A CA 1
ATOM 598 C C . VAL A 1 77 ? 70.699 50.454 -12.163 1.00 45.27 77 VAL A C 1
ATOM 599 O O . VAL A 1 77 ? 71.323 49.520 -11.654 1.00 45.86 77 VAL A O 1
ATOM 603 N N . ASP A 1 78 ? 71.221 51.648 -12.419 1.00 47.15 78 ASP A N 1
ATOM 604 C CA . ASP A 1 78 ? 72.607 51.982 -12.100 1.00 48.34 78 ASP A CA 1
ATOM 605 C C . ASP A 1 78 ? 72.743 52.510 -10.689 1.00 46.20 78 ASP A C 1
ATOM 606 O O . ASP A 1 78 ? 71.917 53.277 -10.231 1.00 43.33 78 ASP A O 1
ATOM 611 N N . PRO A 1 79 ? 73.801 52.113 -9.986 1.00 45.27 79 PRO A N 1
ATOM 612 C CA . PRO A 1 79 ? 73.995 52.594 -8.624 1.00 45.62 79 PRO A CA 1
ATOM 613 C C . PRO A 1 79 ? 73.825 54.121 -8.541 1.00 46.03 79 PRO A C 1
ATOM 614 O O . PRO A 1 79 ? 73.264 54.641 -7.580 1.00 44.63 79 PRO A O 1
ATOM 618 N N . ALA A 1 80 ? 74.304 54.828 -9.565 1.00 46.23 80 ALA A N 1
ATOM 619 C CA . ALA A 1 80 ? 74.203 56.280 -9.610 1.00 45.88 80 ALA A CA 1
ATOM 620 C C . ALA A 1 80 ? 72.764 56.734 -9.583 1.00 45.15 80 ALA A C 1
ATOM 621 O O . ALA A 1 80 ? 72.485 57.839 -9.165 1.00 46.09 80 ALA A O 1
ATOM 623 N N . GLU A 1 81 ? 71.857 55.905 -10.063 1.00 44.82 81 GLU A N 1
ATOM 624 C CA . GLU A 1 81 ? 70.436 56.253 -10.068 1.00 45.19 81 GLU A CA 1
ATOM 625 C C . GLU A 1 81 ? 69.726 56.058 -8.691 1.00 43.79 81 GLU A C 1
ATOM 626 O O . GLU A 1 81 ? 68.537 56.413 -8.532 1.00 42.91 81 GLU A O 1
ATOM 632 N N . ILE A 1 82 ? 70.428 55.476 -7.718 1.00 41.19 82 ILE A N 1
ATOM 633 C CA . ILE A 1 82 ? 69.828 55.231 -6.403 1.00 39.80 82 ILE A CA 1
ATOM 634 C C . ILE A 1 82 ? 69.769 56.469 -5.527 1.00 39.90 82 ILE A C 1
ATOM 635 O O . ILE A 1 82 ? 70.794 57.123 -5.230 1.00 38.75 82 ILE A O 1
ATOM 640 N N . ASP A 1 83 ? 68.553 56.796 -5.091 1.00 37.83 83 ASP A N 1
ATOM 641 C CA . ASP A 1 83 ? 68.361 57.949 -4.229 1.00 36.49 83 ASP A CA 1
ATOM 642 C C . ASP A 1 83 ? 68.404 57.697 -2.725 1.00 34.77 83 ASP A C 1
ATOM 643 O O . ASP A 1 83 ? 68.714 58.597 -1.950 1.00 32.40 83 ASP A O 1
ATOM 648 N N . LEU A 1 84 ? 68.107 56.463 -2.325 1.00 32.13 84 LEU A N 1
ATOM 649 C CA . LEU A 1 84 ? 68.082 56.051 -0.915 1.00 30.59 84 LEU A CA 1
ATOM 650 C C . LEU A 1 84 ? 68.494 54.581 -0.790 1.00 28.32 84 LEU A C 1
ATOM 651 O O . LEU A 1 84 ? 68.170 53.756 -1.659 1.00 27.63 84 LEU A O 1
ATOM 656 N N . VAL A 1 85 ? 69.177 54.259 0.301 1.00 28.45 85 VAL A N 1
ATOM 657 C CA . VAL A 1 85 ? 69.608 52.896 0.608 1.00 28.03 85 VAL A CA 1
ATOM 658 C C . VAL A 1 85 ? 69.137 52.701 2.015 1.00 29.24 85 VAL A C 1
ATOM 659 O O . VAL A 1 85 ? 69.516 53.480 2.907 1.00 29.32 85 VAL A O 1
ATOM 663 N N . VAL A 1 86 ? 68.262 51.716 2.212 1.00 29.28 86 VAL A N 1
ATOM 664 C CA . VAL A 1 86 ? 67.726 51.424 3.535 1.00 28.10 86 VAL A CA 1
ATOM 665 C C . VAL A 1 86 ? 68.245 50.022 3.885 1.00 29.25 86 VAL A C 1
ATOM 666 O O . VAL A 1 86 ? 68.048 49.052 3.152 1.00 26.78 86 VAL A O 1
ATOM 670 N N . VAL A 1 87 ? 68.942 49.916 4.991 1.00 29.82 87 VAL A N 1
ATOM 671 C CA . VAL A 1 87 ? 69.441 48.595 5.347 1.00 31.57 87 VAL A CA 1
ATOM 672 C C . VAL A 1 87 ? 68.779 48.069 6.622 1.00 30.60 87 VAL A C 1
ATOM 673 O O . VAL A 1 87 ? 68.786 48.698 7.671 1.00 30.49 87 VAL A O 1
ATOM 677 N N . SER A 1 88 ? 68.154 46.884 6.490 1.00 28.72 88 SER A N 1
ATOM 678 C CA . SER A 1 88 ? 67.511 46.278 7.650 1.00 29.28 88 SER A CA 1
ATOM 679 C C . SER A 1 88 ? 68.376 45.168 8.249 1.00 29.41 88 SER A C 1
ATOM 680 O O . SER A 1 88 ? 68.818 44.246 7.574 1.00 27.44 88 SER A O 1
ATOM 683 N N . THR A 1 89 ? 68.648 45.300 9.560 1.00 27.61 89 THR A N 1
ATOM 684 C CA . THR A 1 89 ? 69.491 44.311 10.219 1.00 26.81 89 THR A CA 1
ATOM 685 C C . THR A 1 89 ? 69.483 44.484 11.738 1.00 26.66 89 THR A C 1
ATOM 686 O O . THR A 1 89 ? 69.380 45.580 12.272 1.00 26.98 89 THR A O 1
ATOM 690 N N . MET A 1 90 ? 69.553 43.338 12.439 1.00 30.04 90 MET A N 1
ATOM 691 C CA . MET A 1 90 ? 69.603 43.387 13.894 1.00 31.93 90 MET A CA 1
ATOM 692 C C . MET A 1 90 ? 70.865 42.711 14.435 1.00 32.96 90 MET A C 1
ATOM 693 O O . MET A 1 90 ? 71.018 42.467 15.625 1.00 33.94 90 MET A O 1
ATOM 698 N N . THR A 1 91 ? 71.773 42.369 13.501 1.00 34.42 91 THR A N 1
ATOM 699 C CA . THR A 1 91 ? 73.014 41.723 13.912 1.00 34.14 91 THR A CA 1
ATOM 700 C C . THR A 1 91 ? 74.236 42.581 13.577 1.00 35.02 91 THR A C 1
ATOM 701 O O . THR A 1 91 ? 75.257 42.105 13.097 1.00 35.33 91 THR A O 1
ATOM 705 N N . ASN A 1 92 ? 74.090 43.898 13.811 1.00 33.70 92 ASN A N 1
ATOM 706 C CA . ASN A 1 92 ? 75.203 44.802 13.545 1.00 33.89 92 ASN A CA 1
ATOM 707 C C . ASN A 1 92 ? 75.888 45.246 14.840 1.00 34.45 92 ASN A C 1
ATOM 708 O O . ASN A 1 92 ? 75.300 45.873 15.711 1.00 33.21 92 ASN A O 1
ATOM 713 N N . PHE A 1 93 ? 77.171 44.861 14.965 1.00 35.58 93 PHE A N 1
ATOM 714 C CA . PHE A 1 93 ? 77.911 45.211 16.171 1.00 35.31 93 PHE A CA 1
ATOM 715 C C . PHE A 1 93 ? 78.628 46.555 16.025 1.00 36.98 93 PHE A C 1
ATOM 716 O O . PHE A 1 93 ? 79.503 46.909 16.804 1.00 37.52 93 PHE A O 1
ATOM 724 N N . VAL A 1 94 ? 78.289 47.422 15.067 1.00 37.36 94 VAL A N 1
ATOM 725 C CA . VAL A 1 94 ? 78.944 48.704 14.927 1.00 37.59 94 VAL A CA 1
ATOM 726 C C . VAL A 1 94 ? 77.914 49.823 15.023 1.00 41.00 94 VAL A C 1
ATOM 727 O O . VAL A 1 94 ? 77.078 49.993 14.119 1.00 40.02 94 VAL A O 1
ATOM 731 N N . HIS A 1 95 ? 78.017 50.625 16.085 1.00 42.04 95 HIS A N 1
ATOM 732 C CA . HIS A 1 95 ? 77.068 51.716 16.326 1.00 40.99 95 HIS A CA 1
ATOM 733 C C . HIS A 1 95 ? 76.985 52.743 15.268 1.00 40.45 95 HIS A C 1
ATOM 734 O O . HIS A 1 95 ? 75.936 53.329 15.080 1.00 40.04 95 HIS A O 1
ATOM 741 N N . THR A 1 96 ? 78.105 52.971 14.595 1.00 39.18 96 THR A N 1
ATOM 742 C CA . THR A 1 96 ? 78.168 53.992 13.577 1.00 38.55 96 THR A CA 1
ATOM 743 C C . THR A 1 96 ? 79.512 53.883 12.860 1.00 38.09 96 THR A C 1
ATOM 744 O O . THR A 1 96 ? 80.473 53.319 13.407 1.00 38.62 96 THR A O 1
ATOM 748 N N . PRO A 1 97 ? 79.588 54.380 11.616 1.00 37.19 97 PRO A N 1
ATOM 749 C CA . PRO A 1 97 ? 78.490 55.020 10.873 1.00 38.56 97 PRO A CA 1
ATOM 750 C C . PRO A 1 97 ? 77.498 53.932 10.338 1.00 38.11 97 PRO A C 1
ATOM 751 O O . PRO A 1 97 ? 77.780 52.726 10.461 1.00 39.51 97 PRO A O 1
ATOM 755 N N . PRO A 1 98 ? 76.327 54.337 9.793 1.00 39.29 98 PRO A N 1
ATOM 756 C CA . PRO A 1 98 ? 75.295 53.419 9.264 1.00 37.12 98 PRO A CA 1
ATOM 757 C C . PRO A 1 98 ? 75.807 52.408 8.239 1.00 36.05 98 PRO A C 1
ATOM 758 O O . PRO A 1 98 ? 76.639 52.737 7.391 1.00 34.07 98 PRO A O 1
ATOM 762 N N . LEU A 1 99 ? 75.309 51.180 8.289 1.00 34.84 99 LEU A N 1
ATOM 763 C CA . LEU A 1 99 ? 75.742 50.161 7.309 1.00 34.60 99 LEU A CA 1
ATOM 764 C C . LEU A 1 99 ? 75.308 50.606 5.890 1.00 34.35 99 LEU A C 1
ATOM 765 O O . LEU A 1 99 ? 76.018 50.459 4.845 1.00 32.46 99 LEU A O 1
ATOM 770 N N . SER A 1 100 ? 74.110 51.165 5.839 1.00 34.16 100 SER A N 1
ATOM 771 C CA . SER A 1 100 ? 73.571 51.605 4.559 1.00 36.14 100 SER A CA 1
ATOM 772 C C . SER A 1 100 ? 74.541 52.503 3.807 1.00 35.94 100 SER A C 1
ATOM 773 O O . SER A 1 100 ? 74.736 52.341 2.599 1.00 35.16 100 SER A O 1
ATOM 776 N N . VAL A 1 101 ? 75.123 53.469 4.520 1.00 36.27 101 VAL A N 1
ATOM 777 C CA . VAL A 1 101 ? 76.076 54.398 3.914 1.00 36.86 101 VAL A CA 1
ATOM 778 C C . VAL A 1 101 ? 77.281 53.603 3.457 1.00 36.77 101 VAL A C 1
ATOM 779 O O . VAL A 1 101 ? 77.668 53.764 2.333 1.00 39.20 101 VAL A O 1
ATOM 783 N N . ALA A 1 102 ? 77.876 52.749 4.299 1.00 38.07 102 ALA A N 1
ATOM 784 C CA . ALA A 1 102 ? 79.036 51.896 3.856 1.00 36.97 102 ALA A CA 1
ATOM 785 C C . ALA A 1 102 ? 78.658 51.096 2.562 1.00 38.13 102 ALA A C 1
ATOM 786 O O . ALA A 1 102 ? 79.412 51.074 1.561 1.00 35.98 102 ALA A O 1
ATOM 788 N N . ILE A 1 103 ? 77.469 50.473 2.574 1.00 35.64 103 ILE A N 1
ATOM 789 C CA . ILE A 1 103 ? 77.028 49.705 1.402 1.00 35.78 103 ILE A CA 1
ATOM 790 C C . ILE A 1 103 ? 76.811 50.591 0.190 1.00 35.02 103 ILE A C 1
ATOM 791 O O . ILE A 1 103 ? 77.179 50.202 -0.899 1.00 34.73 103 ILE A O 1
ATOM 796 N N . ALA A 1 104 ? 76.162 51.738 0.368 1.00 36.13 104 ALA A N 1
ATOM 797 C CA . ALA A 1 104 ? 75.921 52.638 -0.742 1.00 38.29 104 ALA A CA 1
ATOM 798 C C . ALA A 1 104 ? 77.240 53.078 -1.379 1.00 41.13 104 ALA A C 1
ATOM 799 O O . ALA A 1 104 ? 77.332 53.210 -2.596 1.00 43.62 104 ALA A O 1
ATOM 801 N N . HIS A 1 105 ? 78.260 53.277 -0.569 1.00 42.36 105 HIS A N 1
ATOM 802 C CA . HIS A 1 105 ? 79.536 53.737 -1.104 1.00 43.67 105 HIS A CA 1
ATOM 803 C C . HIS A 1 105 ? 80.209 52.662 -1.961 1.00 43.74 105 HIS A C 1
ATOM 804 O O . HIS A 1 105 ? 80.638 52.894 -3.084 1.00 44.63 105 HIS A O 1
ATOM 811 N N . GLU A 1 106 ? 80.332 51.458 -1.372 1.00 43.70 106 GLU A N 1
ATOM 812 C CA . GLU A 1 106 ? 80.968 50.364 -2.096 1.00 43.28 106 GLU A CA 1
ATOM 813 C C . GLU A 1 106 ? 80.183 49.989 -3.355 1.00 44.54 106 GLU A C 1
ATOM 814 O O . GLU A 1 106 ? 80.721 49.502 -4.341 1.00 44.41 106 GLU A O 1
ATOM 820 N N . LEU A 1 107 ? 78.855 50.195 -3.281 1.00 43.80 107 LEU A N 1
ATOM 821 C CA . LEU A 1 107 ? 78.011 49.868 -4.424 1.00 43.25 107 LEU A CA 1
ATOM 822 C C . LEU A 1 107 ? 78.237 50.836 -5.588 1.00 44.67 107 LEU A C 1
ATOM 823 O O . LEU A 1 107 ? 78.025 50.513 -6.749 1.00 44.64 107 LEU A O 1
ATOM 828 N N . GLY A 1 108 ? 78.638 52.077 -5.254 1.00 45.59 108 GLY A N 1
ATOM 829 C CA . GLY A 1 108 ? 78.818 53.027 -6.346 1.00 46.40 108 GLY A CA 1
ATOM 830 C C . GLY A 1 108 ? 77.765 54.137 -6.307 1.00 47.71 108 GLY A C 1
ATOM 831 O O . GLY A 1 108 ? 77.844 55.139 -7.006 1.00 47.20 108 GLY A O 1
ATOM 832 N N . ALA A 1 109 ? 76.727 53.910 -5.481 1.00 47.70 109 ALA A N 1
ATOM 833 C CA . ALA A 1 109 ? 75.665 54.903 -5.370 1.00 48.10 109 ALA A CA 1
ATOM 834 C C . ALA A 1 109 ? 76.050 56.036 -4.416 1.00 49.21 109 ALA A C 1
ATOM 835 O O . ALA A 1 109 ? 75.677 56.066 -3.251 1.00 49.52 109 ALA A O 1
ATOM 837 N N . ASP A 1 110 ? 76.862 56.972 -4.943 1.00 49.99 110 ASP A N 1
ATOM 838 C CA . ASP A 1 110 ? 77.314 58.088 -4.120 1.00 50.69 110 ASP A CA 1
ATOM 839 C C . ASP A 1 110 ? 76.325 59.255 -4.159 1.00 49.23 110 ASP A C 1
ATOM 840 O O . ASP A 1 110 ? 76.495 60.279 -3.510 1.00 49.06 110 ASP A O 1
ATOM 845 N N . ASN A 1 111 ? 75.279 59.088 -4.990 1.00 48.37 111 ASN A N 1
ATOM 846 C CA . ASN A 1 111 ? 74.274 60.138 -5.102 1.00 49.11 111 ASN A CA 1
ATOM 847 C C . ASN A 1 111 ? 73.113 59.910 -4.131 1.00 49.72 111 ASN A C 1
ATOM 848 O O . ASN A 1 111 ? 72.114 60.617 -4.128 1.00 51.16 111 ASN A O 1
ATOM 853 N N . ALA A 1 112 ? 73.255 58.851 -3.313 1.00 49.29 112 ALA A N 1
ATOM 854 C CA . ALA A 1 112 ? 72.208 58.542 -2.347 1.00 50.09 112 ALA A CA 1
ATOM 855 C C . ALA A 1 112 ? 72.640 58.884 -0.920 1.00 48.94 112 ALA A C 1
ATOM 856 O O . ALA A 1 112 ? 73.816 59.039 -0.619 1.00 51.42 112 ALA A O 1
ATOM 858 N N . GLY A 1 113 ? 71.595 59.050 -0.111 1.00 48.30 113 GLY A N 1
ATOM 859 C CA . GLY A 1 113 ? 71.784 58.943 1.307 1.00 46.45 113 GLY A CA 1
ATOM 860 C C . GLY A 1 113 ? 71.289 57.580 1.767 1.00 46.63 113 GLY A C 1
ATOM 861 O O . GLY A 1 113 ? 71.044 56.691 0.979 1.00 47.87 113 GLY A O 1
ATOM 862 N N . GLY A 1 114 ? 71.192 57.415 3.099 1.00 45.21 114 GLY A N 1
ATOM 863 C CA . GLY A 1 114 ? 70.429 56.272 3.584 1.00 44.51 114 GLY A CA 1
ATOM 864 C C . GLY A 1 114 ? 70.625 56.066 5.087 1.00 41.34 114 GLY A C 1
ATOM 865 O O . GLY A 1 114 ? 71.428 56.722 5.738 1.00 41.89 114 GLY A O 1
ATOM 866 N N . PHE A 1 115 ? 69.821 55.142 5.643 1.00 36.54 115 PHE A N 1
ATOM 867 C CA . PHE A 1 115 ? 69.922 54.889 7.075 1.00 33.91 115 PHE A CA 1
ATOM 868 C C . PHE A 1 115 ? 69.607 53.429 7.412 1.00 33.74 115 PHE A C 1
ATOM 869 O O . PHE A 1 115 ? 68.954 52.711 6.665 1.00 30.99 115 PHE A O 1
ATOM 877 N N . ASP A 1 116 ? 70.135 52.985 8.567 1.00 32.52 116 ASP A N 1
ATOM 878 C CA . ASP A 1 116 ? 69.914 51.602 8.969 1.00 34.48 116 ASP A CA 1
ATOM 879 C C . ASP A 1 116 ? 68.565 51.429 9.672 1.00 36.36 116 ASP A C 1
ATOM 880 O O . ASP A 1 116 ? 68.105 52.279 10.423 1.00 34.63 116 ASP A O 1
ATOM 885 N N . LEU A 1 117 ? 67.906 50.296 9.368 1.00 36.03 117 LEU A N 1
ATOM 886 C CA . LEU A 1 117 ? 66.623 50.019 10.002 1.00 36.67 117 LEU A CA 1
ATOM 887 C C . LEU A 1 117 ? 66.693 48.772 10.886 1.00 36.83 117 LEU A C 1
ATOM 888 O O . LEU A 1 117 ? 67.317 47.772 10.559 1.00 37.63 117 LEU A O 1
ATOM 893 N N . SER A 1 118 ? 66.054 48.875 12.066 1.00 35.53 118 SER A N 1
ATOM 894 C CA . SER A 1 118 ? 66.103 47.750 12.992 1.00 34.69 118 SER A CA 1
ATOM 895 C C . SER A 1 118 ? 64.723 47.440 13.577 1.00 34.00 118 SER A C 1
ATOM 896 O O . SER A 1 118 ? 64.199 48.147 14.428 1.00 30.63 118 SER A O 1
ATOM 899 N N . ALA A 1 119 ? 64.114 46.359 13.056 1.00 33.37 119 ALA A N 1
ATOM 900 C CA . ALA A 1 119 ? 62.793 45.975 13.538 1.00 31.86 119 ALA A CA 1
ATOM 901 C C . ALA A 1 119 ? 62.630 44.454 13.582 1.00 32.29 119 ALA A C 1
ATOM 902 O O . ALA A 1 119 ? 61.631 43.890 13.155 1.00 34.74 119 ALA A O 1
ATOM 904 N N . ALA A 1 120 ? 63.682 43.784 14.087 1.00 32.40 120 ALA A N 1
ATOM 905 C CA . ALA A 1 120 ? 63.635 42.329 14.167 1.00 32.68 120 ALA A CA 1
ATOM 906 C C . ALA A 1 120 ? 63.108 41.712 12.870 1.00 31.74 120 ALA A C 1
ATOM 907 O O . ALA A 1 120 ? 63.389 42.175 11.772 1.00 32.47 120 ALA A O 1
ATOM 909 N N . CYS A 1 121 ? 62.307 40.658 12.943 1.00 30.86 121 CYS A N 1
ATOM 910 C CA . CYS A 1 121 ? 61.870 40.001 11.706 1.00 29.50 121 CYS A CA 1
ATOM 911 C C . CYS A 1 121 ? 60.987 40.794 10.722 1.00 30.44 121 CYS A C 1
ATOM 912 O O . CYS A 1 121 ? 60.799 40.379 9.543 1.00 30.56 121 CYS A O 1
ATOM 915 N N . ALA A 1 122 ? 60.463 41.920 11.186 1.00 28.33 122 ALA A N 1
ATOM 916 C CA . ALA A 1 122 ? 59.587 42.741 10.353 1.00 29.35 122 ALA A CA 1
ATOM 917 C C . ALA A 1 122 ? 60.354 43.780 9.541 1.00 28.90 122 ALA A C 1
ATOM 918 O O . ALA A 1 122 ? 59.775 44.538 8.746 1.00 30.35 122 ALA A O 1
ATOM 920 N N . GLY A 1 123 ? 61.671 43.808 9.735 1.00 29.14 123 GLY A N 1
ATOM 921 C CA . GLY A 1 123 ? 62.495 44.830 9.074 1.00 25.40 123 GLY A CA 1
ATOM 922 C C . GLY A 1 123 ? 62.328 45.012 7.587 1.00 27.19 123 GLY A C 1
ATOM 923 O O . GLY A 1 123 ? 62.168 46.153 7.129 1.00 25.57 123 GLY A O 1
ATOM 924 N N . PHE A 1 124 ? 62.346 43.922 6.823 1.00 24.37 124 PHE A N 1
ATOM 925 C CA . PHE A 1 124 ? 62.248 44.070 5.359 1.00 25.08 124 PHE A CA 1
ATOM 926 C C . PHE A 1 124 ? 60.905 44.720 4.894 1.00 24.26 124 PHE A C 1
ATOM 927 O O . PHE A 1 124 ? 60.865 45.565 4.002 1.00 23.39 124 PHE A O 1
ATOM 935 N N . CYS A 1 125 ? 59.809 44.304 5.517 1.00 25.28 125 CYS A N 1
ATOM 936 C CA . CYS A 1 125 ? 58.525 44.879 5.157 1.00 23.85 125 CYS A CA 1
ATOM 937 C C . CYS A 1 125 ? 58.459 46.326 5.562 1.00 22.94 125 CYS A C 1
ATOM 938 O O . CYS A 1 125 ? 57.935 47.158 4.781 1.00 25.42 125 CYS A O 1
ATOM 941 N N . HIS A 1 126 ? 58.993 46.685 6.728 1.00 23.01 126 HIS A N 1
ATOM 942 C CA . HIS A 1 126 ? 58.947 48.133 7.049 1.00 23.78 126 HIS A CA 1
ATOM 943 C C . HIS A 1 126 ? 59.797 48.869 5.987 1.00 24.32 126 HIS A C 1
ATOM 944 O O . HIS A 1 126 ? 59.372 49.938 5.488 1.00 25.41 126 HIS A O 1
ATOM 951 N N . ALA A 1 127 ? 60.967 48.315 5.625 1.00 25.39 127 ALA A N 1
ATOM 952 C CA . ALA A 1 127 ? 61.845 49.048 4.663 1.00 27.97 127 ALA A CA 1
ATOM 953 C C . ALA A 1 127 ? 61.197 49.229 3.320 1.00 28.71 127 ALA A C 1
ATOM 954 O O . ALA A 1 127 ? 61.269 50.294 2.715 1.00 31.41 127 ALA A O 1
ATOM 956 N N . LEU A 1 128 ? 60.482 48.201 2.895 1.00 29.88 128 LEU A N 1
ATOM 957 C CA . LEU A 1 128 ? 59.833 48.248 1.621 1.00 29.44 128 LEU A CA 1
ATOM 958 C C . LEU A 1 128 ? 58.771 49.355 1.613 1.00 30.35 128 LEU A C 1
ATOM 959 O O . LEU A 1 128 ? 58.651 50.056 0.630 1.00 28.71 128 LEU A O 1
ATOM 964 N N . SER A 1 129 ? 58.017 49.517 2.707 1.00 29.08 129 SER A N 1
ATOM 965 C CA . SER A 1 129 ? 56.963 50.526 2.718 1.00 30.05 129 SER A CA 1
ATOM 966 C C . SER A 1 129 ? 57.618 51.915 2.731 1.00 31.31 129 SER A C 1
ATOM 967 O O . SER A 1 129 ? 57.086 52.850 2.142 1.00 30.07 129 SER A O 1
ATOM 970 N N . ILE A 1 130 ? 58.775 52.038 3.384 1.00 31.37 130 ILE A N 1
ATOM 971 C CA . ILE A 1 130 ? 59.527 53.344 3.347 1.00 32.74 130 ILE A CA 1
ATOM 972 C C . ILE A 1 130 ? 59.948 53.678 1.896 1.00 31.41 130 ILE A C 1
ATOM 973 O O . ILE A 1 130 ? 59.805 54.800 1.418 1.00 27.65 130 ILE A O 1
ATOM 978 N N . ALA A 1 131 ? 60.465 52.673 1.206 1.00 32.40 131 ALA A N 1
ATOM 979 C CA . ALA A 1 131 ? 60.919 52.865 -0.202 1.00 32.33 131 ALA A CA 1
ATOM 980 C C . ALA A 1 131 ? 59.743 53.235 -1.141 1.00 33.61 131 ALA A C 1
ATOM 981 O O . ALA A 1 131 ? 59.844 54.165 -1.971 1.00 32.20 131 ALA A O 1
ATOM 983 N N . ALA A 1 132 ? 58.639 52.492 -1.004 1.00 34.73 132 ALA A N 1
ATOM 984 C CA . ALA A 1 132 ? 57.464 52.725 -1.822 1.00 35.26 132 ALA A CA 1
ATOM 985 C C . ALA A 1 132 ? 56.998 54.152 -1.566 1.00 34.74 132 ALA A C 1
ATOM 986 O O . ALA A 1 132 ? 56.771 54.882 -2.517 1.00 35.30 132 ALA A O 1
ATOM 988 N N . ASP A 1 133 ? 56.843 54.531 -0.300 1.00 35.35 133 ASP A N 1
ATOM 989 C CA . ASP A 1 133 ? 56.417 55.890 0.058 1.00 37.28 133 ASP A CA 1
ATOM 990 C C . ASP A 1 133 ? 57.405 56.919 -0.490 1.00 35.97 133 ASP A C 1
ATOM 991 O O . ASP A 1 133 ? 56.988 57.900 -1.075 1.00 35.62 133 ASP A O 1
ATOM 996 N N . ALA A 1 134 ? 58.706 56.713 -0.281 1.00 36.21 134 ALA A N 1
ATOM 997 C CA . ALA A 1 134 ? 59.671 57.680 -0.825 1.00 37.38 134 ALA A CA 1
ATOM 998 C C . ALA A 1 134 ? 59.474 57.861 -2.341 1.00 37.30 134 ALA A C 1
ATOM 999 O O . ALA A 1 134 ? 59.428 58.974 -2.810 1.00 37.25 134 ALA A O 1
ATOM 1001 N N . VAL A 1 135 ? 59.358 56.770 -3.088 1.00 36.75 135 VAL A N 1
ATOM 1002 C CA . VAL A 1 135 ? 59.204 56.878 -4.540 1.00 36.92 135 VAL A CA 1
ATOM 1003 C C . VAL A 1 135 ? 57.894 57.553 -4.953 1.00 38.46 135 VAL A C 1
ATOM 1004 O O . VAL A 1 135 ? 57.867 58.471 -5.803 1.00 39.04 135 VAL A O 1
ATOM 1008 N N . GLU A 1 136 ? 56.813 57.118 -4.311 1.00 38.00 136 GLU A N 1
ATOM 1009 C CA . GLU A 1 136 ? 55.497 57.633 -4.585 1.00 39.01 136 GLU A CA 1
ATOM 1010 C C . GLU A 1 136 ? 55.325 59.094 -4.211 1.00 39.88 136 GLU A C 1
ATOM 1011 O O . GLU A 1 136 ? 54.492 59.796 -4.798 1.00 40.12 136 GLU A O 1
ATOM 1017 N N . SER A 1 137 ? 56.119 59.557 -3.254 1.00 41.04 137 SER A N 1
ATOM 1018 C CA . SER A 1 137 ? 56.031 60.947 -2.807 1.00 41.54 137 SER A CA 1
ATOM 1019 C C . SER A 1 137 ? 56.620 61.912 -3.852 1.00 41.97 137 SER A C 1
ATOM 1020 O O . SER A 1 137 ? 56.348 63.108 -3.822 1.00 42.15 137 SER A O 1
ATOM 1023 N N . GLY A 1 138 ? 57.415 61.387 -4.767 1.00 43.20 138 GLY A N 1
ATOM 1024 C CA . GLY A 1 138 ? 58.004 62.227 -5.785 1.00 42.55 138 GLY A CA 1
ATOM 1025 C C . GLY A 1 138 ? 59.415 62.622 -5.402 1.00 43.59 138 GLY A C 1
ATOM 1026 O O . GLY A 1 138 ? 60.222 62.978 -6.261 1.00 45.76 138 GLY A O 1
ATOM 1027 N N . GLY A 1 139 ? 59.748 62.510 -4.124 1.00 42.55 139 GLY A N 1
ATOM 1028 C CA . GLY A 1 139 ? 61.076 62.926 -3.702 1.00 42.05 139 GLY A CA 1
ATOM 1029 C C . GLY A 1 139 ? 62.263 62.031 -4.019 1.00 41.43 139 GLY A C 1
ATOM 1030 O O . GLY A 1 139 ? 63.415 62.463 -3.886 1.00 40.98 139 GLY A O 1
ATOM 1031 N N . SER A 1 140 ? 62.000 60.779 -4.371 1.00 40.19 140 SER A N 1
ATOM 1032 C CA . SER A 1 140 ? 63.057 59.856 -4.733 1.00 39.21 140 SER A CA 1
ATOM 1033 C C . SER A 1 140 ? 62.533 59.123 -5.943 1.00 39.05 140 SER A C 1
ATOM 1034 O O . SER A 1 140 ? 61.327 58.974 -6.092 1.00 37.34 140 SER A O 1
ATOM 1037 N N . ARG A 1 141 ? 63.427 58.650 -6.797 1.00 38.92 141 ARG A N 1
ATOM 1038 C CA . ARG A 1 141 ? 62.979 57.908 -7.968 1.00 41.83 141 ARG A CA 1
ATOM 1039 C C . ARG A 1 141 ? 63.274 56.422 -7.841 1.00 40.82 141 ARG A C 1
ATOM 1040 O O . ARG A 1 141 ? 62.458 55.613 -8.239 1.00 42.30 141 ARG A O 1
ATOM 1048 N N . HIS A 1 142 ? 64.439 56.069 -7.317 1.00 40.52 142 HIS A N 1
ATOM 1049 C CA . HIS A 1 142 ? 64.802 54.677 -7.134 1.00 40.07 142 HIS A CA 1
ATOM 1050 C C . HIS A 1 142 ? 65.361 54.536 -5.735 1.00 39.79 142 HIS A C 1
ATOM 1051 O O . HIS A 1 142 ? 66.191 55.340 -5.286 1.00 40.75 142 HIS A O 1
ATOM 1058 N N . VAL A 1 143 ? 64.888 53.510 -5.044 1.00 37.46 143 VAL A N 1
ATOM 1059 C CA . VAL A 1 143 ? 65.311 53.219 -3.688 1.00 34.00 143 VAL A CA 1
ATOM 1060 C C . VAL A 1 143 ? 65.813 51.803 -3.571 1.00 33.37 143 VAL A C 1
ATOM 1061 O O . VAL A 1 143 ? 65.222 50.868 -4.164 1.00 34.13 143 VAL A O 1
ATOM 1065 N N . LEU A 1 144 ? 66.890 51.608 -2.815 1.00 31.79 144 LEU A N 1
ATOM 1066 C CA . LEU A 1 144 ? 67.434 50.240 -2.655 1.00 31.24 144 LEU A CA 1
ATOM 1067 C C . LEU A 1 144 ? 67.177 49.767 -1.259 1.00 29.90 144 LEU A C 1
ATOM 1068 O O . LEU A 1 144 ? 67.527 50.449 -0.284 1.00 28.18 144 LEU A O 1
ATOM 1073 N N . VAL A 1 145 ? 66.551 48.610 -1.136 1.00 27.10 145 VAL A N 1
ATOM 1074 C CA . VAL A 1 145 ? 66.302 48.103 0.219 1.00 27.50 145 VAL A CA 1
ATOM 1075 C C . VAL A 1 145 ? 67.102 46.818 0.414 1.00 28.06 145 VAL A C 1
ATOM 1076 O O . VAL A 1 145 ? 67.029 45.898 -0.414 1.00 30.16 145 VAL A O 1
ATOM 1080 N N . VAL A 1 146 ? 67.838 46.732 1.504 1.00 27.41 146 VAL A N 1
ATOM 1081 C CA . VAL A 1 146 ? 68.637 45.576 1.767 1.00 28.83 146 VAL A CA 1
ATOM 1082 C C . VAL A 1 146 ? 68.392 45.057 3.192 1.00 30.56 146 VAL A C 1
ATOM 1083 O O . VAL A 1 146 ? 68.435 45.854 4.127 1.00 29.46 146 VAL A O 1
ATOM 1087 N N . ALA A 1 147 ? 68.136 43.737 3.318 1.00 27.93 147 ALA A N 1
ATOM 1088 C CA . ALA A 1 147 ? 68.014 43.106 4.591 1.00 28.09 147 ALA A CA 1
ATOM 1089 C C . ALA A 1 147 ? 69.143 42.128 4.692 1.00 26.82 147 ALA A C 1
ATOM 1090 O O . ALA A 1 147 ? 69.284 41.218 3.885 1.00 26.44 147 ALA A O 1
ATOM 1092 N N . THR A 1 148 ? 70.035 42.298 5.663 1.00 25.62 148 THR A N 1
ATOM 1093 C CA . THR A 1 148 ? 71.209 41.432 5.745 1.00 25.81 148 THR A CA 1
ATOM 1094 C C . THR A 1 148 ? 71.462 41.022 7.188 1.00 27.25 148 THR A C 1
ATOM 1095 O O . THR A 1 148 ? 71.544 41.857 8.087 1.00 27.25 148 THR A O 1
ATOM 1099 N N . GLU A 1 149 ? 71.668 39.728 7.403 1.00 26.77 149 GLU A N 1
ATOM 1100 C CA . GLU A 1 149 ? 71.783 39.244 8.735 1.00 27.38 149 GLU A CA 1
ATOM 1101 C C . GLU A 1 149 ? 72.696 38.086 8.996 1.00 28.84 149 GLU A C 1
ATOM 1102 O O . GLU A 1 149 ? 72.826 37.126 8.198 1.00 30.56 149 GLU A O 1
ATOM 1108 N N . ARG A 1 150 ? 73.275 38.131 10.179 1.00 29.61 150 ARG A N 1
ATOM 1109 C CA . ARG A 1 150 ? 74.074 37.009 10.635 1.00 29.82 150 ARG A CA 1
ATOM 1110 C C . ARG A 1 150 ? 73.423 36.645 11.970 1.00 30.30 150 ARG A C 1
ATOM 1111 O O . ARG A 1 150 ? 73.907 37.043 13.018 1.00 28.22 150 ARG A O 1
ATOM 1119 N N . MET A 1 151 ? 72.287 35.932 11.917 1.00 30.63 151 MET A N 1
ATOM 1120 C CA . MET A 1 151 ? 71.572 35.527 13.145 1.00 30.72 151 MET A CA 1
ATOM 1121 C C . MET A 1 151 ? 72.508 34.643 13.992 1.00 33.35 151 MET A C 1
ATOM 1122 O O . MET A 1 151 ? 72.441 34.586 15.243 1.00 30.04 151 MET A O 1
ATOM 1127 N N . THR A 1 152 ? 73.401 33.973 13.275 1.00 35.02 152 THR A N 1
ATOM 1128 C CA . THR A 1 152 ? 74.400 33.137 13.938 1.00 38.72 152 THR A CA 1
ATOM 1129 C C . THR A 1 152 ? 75.289 33.932 14.929 1.00 37.58 152 THR A C 1
ATOM 1130 O O . THR A 1 152 ? 75.815 33.360 15.861 1.00 38.68 152 THR A O 1
ATOM 1134 N N . ASP A 1 153 ? 75.450 35.235 14.708 1.00 35.67 153 ASP A N 1
ATOM 1135 C CA . ASP A 1 153 ? 76.262 36.094 15.580 1.00 35.65 153 ASP A CA 1
ATOM 1136 C C . ASP A 1 153 ? 75.543 36.420 16.897 1.00 35.21 153 ASP A C 1
ATOM 1137 O O . ASP A 1 153 ? 76.146 36.959 17.818 1.00 34.96 153 ASP A O 1
ATOM 1142 N N . VAL A 1 154 ? 74.253 36.098 17.003 1.00 35.60 154 VAL A N 1
ATOM 1143 C CA . VAL A 1 154 ? 73.559 36.435 18.242 1.00 35.11 154 VAL A CA 1
ATOM 1144 C C . VAL A 1 154 ? 72.825 35.226 18.831 1.00 36.96 154 VAL A C 1
ATOM 1145 O O . VAL A 1 154 ? 72.004 35.343 19.731 1.00 38.02 154 VAL A O 1
ATOM 1149 N N . ILE A 1 155 ? 73.133 34.042 18.331 1.00 40.15 155 ILE A N 1
ATOM 1150 C CA . ILE A 1 155 ? 72.664 32.777 18.873 1.00 43.25 155 ILE A CA 1
ATOM 1151 C C . ILE A 1 155 ? 73.911 32.009 19.362 1.00 46.25 155 ILE A C 1
ATOM 1152 O O . ILE A 1 155 ? 74.998 32.324 18.946 1.00 45.57 155 ILE A O 1
ATOM 1157 N N . ASP A 1 156 ? 73.766 31.113 20.381 1.00 49.32 156 ASP A N 1
ATOM 1158 C CA . ASP A 1 156 ? 74.874 30.376 20.975 1.00 52.49 156 ASP A CA 1
ATOM 1159 C C . ASP A 1 156 ? 75.416 29.309 20.021 1.00 54.15 156 ASP A C 1
ATOM 1160 O O . ASP A 1 156 ? 76.613 29.175 19.801 1.00 57.63 156 ASP A O 1
ATOM 1165 N N . LEU A 1 157 ? 74.483 28.507 19.476 1.00 54.59 157 LEU A N 1
ATOM 1166 C CA . LEU A 1 157 ? 74.890 27.449 18.559 1.00 55.41 157 LEU A CA 1
ATOM 1167 C C . LEU A 1 157 ? 74.980 26.096 19.268 1.00 55.79 157 LEU A C 1
ATOM 1168 O O . LEU A 1 157 ? 74.944 25.034 18.660 1.00 55.08 157 LEU A O 1
ATOM 1173 N N . ALA A 1 158 ? 75.141 26.164 20.603 1.00 56.23 158 ALA A N 1
ATOM 1174 C CA . ALA A 1 158 ? 75.208 25.064 21.564 1.00 56.36 158 ALA A CA 1
ATOM 1175 C C . ALA A 1 158 ? 73.937 24.973 22.413 1.00 56.45 158 ALA A C 1
ATOM 1176 O O . ALA A 1 158 ? 73.616 23.952 23.010 1.00 56.77 158 ALA A O 1
ATOM 1178 N N . ASP A 1 159 ? 73.229 26.114 22.489 1.00 56.92 159 ASP A N 1
ATOM 1179 C CA . ASP A 1 159 ? 71.942 26.123 23.170 1.00 56.96 159 ASP A CA 1
ATOM 1180 C C . ASP A 1 159 ? 70.919 25.282 22.402 1.00 55.87 159 ASP A C 1
ATOM 1181 O O . ASP A 1 159 ? 70.667 25.480 21.222 1.00 54.66 159 ASP A O 1
ATOM 1186 N N . ARG A 1 160 ? 70.354 24.280 23.100 1.00 55.00 160 ARG A N 1
ATOM 1187 C CA . ARG A 1 160 ? 69.382 23.417 22.436 1.00 54.55 160 ARG A CA 1
ATOM 1188 C C . ARG A 1 160 ? 68.140 24.202 22.004 1.00 53.45 160 ARG A C 1
ATOM 1189 O O . ARG A 1 160 ? 67.258 23.694 21.324 1.00 53.33 160 ARG A O 1
ATOM 1197 N N . SER A 1 161 ? 67.858 25.433 22.476 1.00 51.75 161 SER A N 1
ATOM 1198 C CA . SER A 1 161 ? 66.511 25.975 22.361 1.00 51.40 161 SER A CA 1
ATOM 1199 C C . SER A 1 161 ? 66.172 26.602 20.979 1.00 49.51 161 SER A C 1
ATOM 1200 O O . SER A 1 161 ? 65.037 26.520 20.531 1.00 50.71 161 SER A O 1
ATOM 1203 N N . LEU A 1 162 ? 67.217 27.179 20.293 1.00 47.31 162 LEU A N 1
ATOM 1204 C CA . LEU A 1 162 ? 66.960 27.863 19.021 1.00 47.65 162 LEU A CA 1
ATOM 1205 C C . LEU A 1 162 ? 68.090 27.758 18.004 1.00 46.03 162 LEU A C 1
ATOM 1206 O O . LEU A 1 162 ? 68.025 28.374 16.957 1.00 46.20 162 LEU A O 1
ATOM 1211 N N . SER A 1 163 ? 69.141 26.950 18.344 1.00 42.67 163 SER A N 1
ATOM 1212 C CA . SER A 1 163 ? 70.339 26.954 17.512 1.00 41.70 163 SER A CA 1
ATOM 1213 C C . SER A 1 163 ? 70.070 26.325 16.144 1.00 40.90 163 SER A C 1
ATOM 1214 O O . SER A 1 163 ? 70.852 26.432 15.209 1.00 39.87 163 SER A O 1
ATOM 1217 N N . PHE A 1 164 ? 68.931 25.614 16.060 1.00 39.07 164 PHE A N 1
ATOM 1218 C CA . PHE A 1 164 ? 68.616 24.932 14.812 1.00 39.02 164 PHE A CA 1
ATOM 1219 C C . PHE A 1 164 ? 67.544 25.682 14.017 1.00 38.84 164 PHE A C 1
ATOM 1220 O O . PHE A 1 164 ? 66.865 25.134 13.158 1.00 38.59 164 PHE A O 1
ATOM 1228 N N . LEU A 1 165 ? 67.380 26.975 14.356 1.00 39.33 165 LEU A N 1
ATOM 1229 C CA . LEU A 1 165 ? 66.309 27.749 13.738 1.00 39.49 165 LEU A CA 1
ATOM 1230 C C . LEU A 1 165 ? 66.840 28.822 12.782 1.00 39.23 165 LEU A C 1
ATOM 1231 O O . LEU A 1 165 ? 66.235 29.149 11.769 1.00 41.71 165 LEU A O 1
ATOM 1236 N N . PHE A 1 166 ? 67.995 29.405 13.154 1.00 34.32 166 PHE A N 1
ATOM 1237 C CA . PHE A 1 166 ? 68.547 30.486 12.344 1.00 33.91 166 PHE A CA 1
ATOM 1238 C C . PHE A 1 166 ? 69.645 29.990 11.398 1.00 33.78 166 PHE A C 1
ATOM 1239 O O . PHE A 1 166 ? 70.391 29.068 11.701 1.00 33.89 166 PHE A O 1
ATOM 1247 N N . GLY A 1 167 ? 69.638 30.821 10.359 1.00 33.22 167 GLY A N 1
ATOM 1248 C CA . GLY A 1 167 ? 70.647 30.852 9.312 1.00 30.79 167 GLY A CA 1
ATOM 1249 C C . GLY A 1 167 ? 70.993 32.316 9.032 1.00 30.20 167 GLY A C 1
ATOM 1250 O O . GLY A 1 167 ? 70.376 33.242 9.602 1.00 29.40 167 GLY A O 1
ATOM 1251 N N . ASP A 1 168 ? 71.959 32.535 8.142 1.00 30.37 168 ASP A N 1
ATOM 1252 C CA . ASP A 1 168 ? 72.435 33.874 7.770 1.00 28.55 168 ASP A CA 1
ATOM 1253 C C . ASP A 1 168 ? 72.238 34.101 6.284 1.00 27.22 168 ASP A C 1
ATOM 1254 O O . ASP A 1 168 ? 72.099 33.137 5.526 1.00 25.69 168 ASP A O 1
ATOM 1259 N N . GLY A 1 169 ? 72.296 35.358 5.867 1.00 24.22 169 GLY A N 1
ATOM 1260 C CA . GLY A 1 169 ? 72.115 35.631 4.456 1.00 24.63 169 GLY A CA 1
ATOM 1261 C C . GLY A 1 169 ? 71.534 37.026 4.211 1.00 25.09 169 GLY A C 1
ATOM 1262 O O . GLY A 1 169 ? 71.207 37.718 5.177 1.00 25.48 169 GLY A O 1
ATOM 1263 N N . ALA A 1 170 ? 71.438 37.471 2.965 1.00 22.66 170 ALA A N 1
ATOM 1264 C CA . ALA A 1 170 ? 70.913 38.786 2.725 1.00 25.03 170 ALA A CA 1
ATOM 1265 C C . ALA A 1 170 ? 70.028 38.726 1.505 1.00 25.82 170 ALA A C 1
ATOM 1266 O O . ALA A 1 170 ? 70.162 37.860 0.651 1.00 26.45 170 ALA A O 1
ATOM 1268 N N . GLY A 1 171 ? 69.126 39.692 1.420 1.00 24.15 171 GLY A N 1
ATOM 1269 C CA . GLY A 1 171 ? 68.232 39.733 0.276 1.00 25.68 171 GLY A CA 1
ATOM 1270 C C . GLY A 1 171 ? 67.988 41.192 -0.003 1.00 24.63 171 GLY A C 1
ATOM 1271 O O . GLY A 1 171 ? 68.006 41.984 0.932 1.00 27.17 171 GLY A O 1
ATOM 1272 N N . ALA A 1 172 ? 67.735 41.561 -1.243 1.00 24.37 172 ALA A N 1
ATOM 1273 C CA . ALA A 1 172 ? 67.559 42.969 -1.530 1.00 23.28 172 ALA A CA 1
ATOM 1274 C C . ALA A 1 172 ? 66.494 43.152 -2.598 1.00 24.50 172 ALA A C 1
ATOM 1275 O O . ALA A 1 172 ? 66.065 42.211 -3.253 1.00 23.40 172 ALA A O 1
ATOM 1277 N N . ALA A 1 173 ? 66.057 44.404 -2.734 1.00 24.67 173 ALA A N 1
ATOM 1278 C CA . ALA A 1 173 ? 65.044 44.790 -3.706 1.00 26.29 173 ALA A CA 1
ATOM 1279 C C . ALA A 1 173 ? 65.162 46.242 -4.129 1.00 26.53 173 ALA A C 1
ATOM 1280 O O . ALA A 1 173 ? 65.519 47.136 -3.339 1.00 27.23 173 ALA A O 1
ATOM 1282 N N . VAL A 1 174 ? 64.931 46.459 -5.401 1.00 25.92 174 VAL A N 1
ATOM 1283 C CA . VAL A 1 174 ? 64.985 47.803 -5.917 1.00 28.96 174 VAL A CA 1
ATOM 1284 C C . VAL A 1 174 ? 63.578 48.254 -6.222 1.00 28.15 174 VAL A C 1
ATOM 1285 O O . VAL A 1 174 ? 62.804 47.541 -6.890 1.00 29.76 174 VAL A O 1
ATOM 1289 N N . VAL A 1 175 ? 63.220 49.422 -5.716 1.00 29.27 175 VAL A N 1
ATOM 1290 C CA . VAL A 1 175 ? 61.894 49.873 -6.110 1.00 32.78 175 VAL A CA 1
ATOM 1291 C C . VAL A 1 175 ? 61.957 51.226 -6.816 1.00 34.49 175 VAL A C 1
ATOM 1292 O O . VAL A 1 175 ? 62.759 52.090 -6.487 1.00 33.43 175 VAL A O 1
ATOM 1296 N N . GLY A 1 176 ? 61.095 51.263 -7.839 1.00 34.62 176 GLY A N 1
ATOM 1297 C CA . GLY A 1 176 ? 61.069 52.427 -8.704 1.00 34.42 176 GLY A CA 1
ATOM 1298 C C . GLY A 1 176 ? 59.690 52.809 -9.196 1.00 34.82 176 GLY A C 1
ATOM 1299 O O . GLY A 1 176 ? 58.693 52.220 -8.805 1.00 32.99 176 GLY A O 1
ATOM 1300 N N . PRO A 1 177 ? 59.622 53.802 -10.102 1.00 35.89 177 PRO A N 1
ATOM 1301 C CA . PRO A 1 177 ? 58.316 54.231 -10.617 1.00 36.32 177 PRO A CA 1
ATOM 1302 C C . PRO A 1 177 ? 57.592 53.133 -11.390 1.00 37.27 177 PRO A C 1
ATOM 1303 O O . PRO A 1 177 ? 58.214 52.306 -12.056 1.00 36.14 177 PRO A O 1
ATOM 1307 N N . SER A 1 178 ? 56.270 53.164 -11.281 1.00 38.20 178 SER A N 1
ATOM 1308 C CA . SER A 1 178 ? 55.332 52.274 -11.955 1.00 42.08 178 SER A CA 1
ATOM 1309 C C . SER A 1 178 ? 54.160 53.176 -12.403 1.00 43.79 178 SER A C 1
ATOM 1310 O O . SER A 1 178 ? 53.913 54.199 -11.778 1.00 44.36 178 SER A O 1
ATOM 1313 N N . ASP A 1 179 ? 53.438 52.771 -13.451 1.00 46.07 179 ASP A N 1
ATOM 1314 C CA . ASP A 1 179 ? 52.275 53.500 -13.988 1.00 46.88 179 ASP A CA 1
ATOM 1315 C C . ASP A 1 179 ? 51.028 53.272 -13.149 1.00 45.22 179 ASP A C 1
ATOM 1316 O O . ASP A 1 179 ? 50.095 54.076 -13.174 1.00 45.09 179 ASP A O 1
ATOM 1321 N N . VAL A 1 180 ? 51.002 52.155 -12.437 1.00 42.85 180 VAL A N 1
ATOM 1322 C CA . VAL A 1 180 ? 49.884 51.832 -11.564 1.00 41.70 180 VAL A CA 1
ATOM 1323 C C . VAL A 1 180 ? 50.417 51.409 -10.204 1.00 39.32 180 VAL A C 1
ATOM 1324 O O . VAL A 1 180 ? 51.563 50.944 -10.077 1.00 36.87 180 VAL A O 1
ATOM 1328 N N . PRO A 1 181 ? 49.584 51.544 -9.174 1.00 38.33 181 PRO A N 1
ATOM 1329 C CA . PRO A 1 181 ? 50.080 51.150 -7.867 1.00 37.79 181 PRO A CA 1
ATOM 1330 C C . PRO A 1 181 ? 50.600 49.717 -7.881 1.00 37.14 181 PRO A C 1
ATOM 1331 O O . PRO A 1 181 ? 49.862 48.757 -8.171 1.00 35.36 181 PRO A O 1
ATOM 1335 N N . GLY A 1 182 ? 51.888 49.586 -7.571 1.00 35.41 182 GLY A N 1
ATOM 1336 C CA . GLY A 1 182 ? 52.519 48.273 -7.543 1.00 34.45 182 GLY A CA 1
ATOM 1337 C C . GLY A 1 182 ? 52.867 47.763 -6.153 1.00 32.61 182 GLY A C 1
ATOM 1338 O O . GLY A 1 182 ? 53.370 46.641 -6.023 1.00 31.95 182 GLY A O 1
ATOM 1339 N N . ILE A 1 183 ? 52.650 48.581 -5.129 1.00 32.24 183 ILE A N 1
ATOM 1340 C CA . ILE A 1 183 ? 52.894 48.173 -3.742 1.00 32.59 183 ILE A CA 1
ATOM 1341 C C . ILE A 1 183 ? 51.755 48.611 -2.800 1.00 31.68 183 ILE A C 1
ATOM 1342 O O . ILE A 1 183 ? 51.499 49.782 -2.635 1.00 33.06 183 ILE A O 1
ATOM 1347 N N . GLY A 1 184 ? 51.063 47.673 -2.177 1.00 32.05 184 GLY A N 1
ATOM 1348 C CA . GLY A 1 184 ? 49.964 48.073 -1.313 1.00 29.95 184 GLY A CA 1
ATOM 1349 C C . GLY A 1 184 ? 50.394 48.792 -0.047 1.00 30.55 184 GLY A C 1
ATOM 1350 O O . GLY A 1 184 ? 51.610 48.906 0.283 1.00 30.56 184 GLY A O 1
ATOM 1351 N N . PRO A 1 185 ? 49.417 49.343 0.667 1.00 29.81 185 PRO A N 1
ATOM 1352 C CA . PRO A 1 185 ? 49.693 50.047 1.918 1.00 29.18 185 PRO A CA 1
ATOM 1353 C C . PRO A 1 185 ? 50.254 48.998 2.935 1.00 27.80 185 PRO A C 1
ATOM 1354 O O . PRO A 1 185 ? 49.844 47.845 2.924 1.00 25.13 185 PRO A O 1
ATOM 1358 N N . VAL A 1 186 ? 51.150 49.423 3.826 1.00 27.01 186 VAL A N 1
ATOM 1359 C CA . VAL A 1 186 ? 51.735 48.535 4.800 1.00 27.01 186 VAL A CA 1
ATOM 1360 C C . VAL A 1 186 ? 50.803 48.437 6.006 1.00 27.70 186 VAL A C 1
ATOM 1361 O O . VAL A 1 186 ? 50.044 49.357 6.291 1.00 26.63 186 VAL A O 1
ATOM 1365 N N . VAL A 1 187 ? 50.782 47.275 6.639 1.00 27.85 187 VAL A N 1
ATOM 1366 C CA . VAL A 1 187 ? 50.011 47.104 7.843 1.00 29.77 187 VAL A CA 1
ATOM 1367 C C . VAL A 1 187 ? 51.071 46.713 8.871 1.00 29.27 187 VAL A C 1
ATOM 1368 O O . VAL A 1 187 ? 52.054 46.046 8.551 1.00 31.26 187 VAL A O 1
ATOM 1372 N N . ARG A 1 188 ? 50.905 47.136 10.099 1.00 29.59 188 ARG A N 1
ATOM 1373 C CA . ARG A 1 188 ? 51.918 46.795 11.079 1.00 30.90 188 ARG A CA 1
ATOM 1374 C C . ARG A 1 188 ? 51.297 46.966 12.434 1.00 30.47 188 ARG A C 1
ATOM 1375 O O . ARG A 1 188 ? 50.331 47.696 12.568 1.00 30.83 188 ARG A O 1
ATOM 1383 N N . GLY A 1 189 ? 51.796 46.226 13.406 1.00 28.41 189 GLY A N 1
ATOM 1384 C CA . GLY A 1 189 ? 51.241 46.331 14.737 1.00 29.31 189 GLY A CA 1
ATOM 1385 C C . GLY A 1 189 ? 52.161 45.654 15.724 1.00 31.39 189 GLY A C 1
ATOM 1386 O O . GLY A 1 189 ? 53.175 45.004 15.362 1.00 28.92 189 GLY A O 1
ATOM 1387 N N . ILE A 1 190 ? 51.782 45.760 16.987 1.00 30.95 190 ILE A N 1
ATOM 1388 C CA . ILE A 1 190 ? 52.577 45.197 18.029 1.00 31.33 190 ILE A CA 1
ATOM 1389 C C . ILE A 1 190 ? 51.760 44.559 19.126 1.00 31.97 190 ILE A C 1
ATOM 1390 O O . ILE A 1 190 ? 50.526 44.664 19.172 1.00 31.41 190 ILE A O 1
ATOM 1395 N N . ASP A 1 191 ? 52.495 43.850 19.975 1.00 30.63 191 ASP A N 1
ATOM 1396 C CA . ASP A 1 191 ? 51.962 43.309 21.191 1.00 32.46 191 ASP A CA 1
ATOM 1397 C C . ASP A 1 191 ? 53.116 43.437 22.170 1.00 32.22 191 ASP A C 1
ATOM 1398 O O . ASP A 1 191 ? 53.908 42.509 22.336 1.00 31.25 191 ASP A O 1
ATOM 1403 N N . GLY A 1 192 ? 53.193 44.614 22.796 1.00 33.49 192 GLY A N 1
ATOM 1404 C CA . GLY A 1 192 ? 54.222 44.908 23.793 1.00 34.99 192 GLY A CA 1
ATOM 1405 C C . GLY A 1 192 ? 54.263 44.005 25.035 1.00 36.39 192 GLY A C 1
ATOM 1406 O O . GLY A 1 192 ? 55.328 43.889 25.654 1.00 35.51 192 GLY A O 1
ATOM 1407 N N . THR A 1 193 ? 53.143 43.376 25.429 1.00 36.45 193 THR A N 1
ATOM 1408 C CA . THR A 1 193 ? 53.203 42.481 26.586 1.00 36.65 193 THR A CA 1
ATOM 1409 C C . THR A 1 193 ? 54.069 41.298 26.236 1.00 38.90 193 THR A C 1
ATOM 1410 O O . THR A 1 193 ? 54.413 40.491 27.104 1.00 40.39 193 THR A O 1
ATOM 1414 N N . GLY A 1 194 ? 54.444 41.177 24.963 1.00 38.71 194 GLY A N 1
ATOM 1415 C CA . GLY A 1 194 ? 55.274 40.059 24.541 1.00 37.66 194 GLY A CA 1
ATOM 1416 C C . GLY A 1 194 ? 56.764 40.326 24.476 1.00 38.63 194 GLY A C 1
ATOM 1417 O O . GLY A 1 194 ? 57.513 39.565 23.862 1.00 37.44 194 GLY A O 1
ATOM 1418 N N . LEU A 1 195 ? 57.204 41.411 25.106 1.00 40.12 195 LEU A N 1
ATOM 1419 C CA . LEU A 1 195 ? 58.620 41.740 25.153 1.00 42.64 195 LEU A CA 1
ATOM 1420 C C . LEU A 1 195 ? 59.434 40.596 25.814 1.00 44.01 195 LEU A C 1
ATOM 1421 O O . LEU A 1 195 ? 60.556 40.283 25.398 1.00 45.46 195 LEU A O 1
ATOM 1426 N N . GLY A 1 196 ? 58.865 39.963 26.838 1.00 41.97 196 GLY A N 1
ATOM 1427 C CA . GLY A 1 196 ? 59.591 38.909 27.525 1.00 41.86 196 GLY A CA 1
ATOM 1428 C C . GLY A 1 196 ? 59.629 37.569 26.827 1.00 41.35 196 GLY A C 1
ATOM 1429 O O . GLY A 1 196 ? 60.286 36.644 27.311 1.00 41.64 196 GLY A O 1
ATOM 1430 N N . SER A 1 197 ? 58.930 37.445 25.699 1.00 40.52 197 SER A N 1
ATOM 1431 C CA . SER A 1 197 ? 58.928 36.172 24.963 1.00 38.98 197 SER A CA 1
ATOM 1432 C C . SER A 1 197 ? 60.029 36.102 23.893 1.00 37.03 197 SER A C 1
ATOM 1433 O O . SER A 1 197 ? 60.280 35.041 23.334 1.00 36.64 197 SER A O 1
ATOM 1436 N N . LEU A 1 198 ? 60.718 37.212 23.639 1.00 33.91 198 LEU A N 1
ATOM 1437 C CA . LEU A 1 198 ? 61.750 37.202 22.618 1.00 35.35 198 LEU A CA 1
ATOM 1438 C C . LEU A 1 198 ? 62.603 38.428 22.897 1.00 34.53 198 LEU A C 1
ATOM 1439 O O . LEU A 1 198 ? 62.152 39.538 22.667 1.00 35.32 198 LEU A O 1
ATOM 1444 N N . HIS A 1 199 ? 63.807 38.243 23.435 1.00 34.37 199 HIS A N 1
ATOM 1445 C CA . HIS A 1 199 ? 64.683 39.371 23.770 1.00 36.60 199 HIS A CA 1
ATOM 1446 C C . HIS A 1 199 ? 66.140 38.858 23.851 1.00 36.99 199 HIS A C 1
ATOM 1447 O O . HIS A 1 199 ? 66.421 37.676 23.569 1.00 37.12 199 HIS A O 1
ATOM 1454 N N . MET A 1 200 ? 67.054 39.742 24.248 1.00 36.58 200 MET A N 1
ATOM 1455 C CA . MET A 1 200 ? 68.468 39.392 24.370 1.00 36.49 200 MET A CA 1
ATOM 1456 C C . MET A 1 200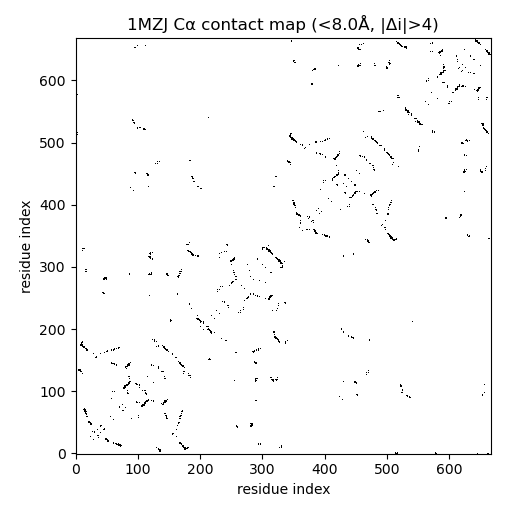 ? 68.826 38.928 25.798 1.00 37.97 200 MET A C 1
ATOM 1457 O O . MET A 1 200 ? 68.300 39.453 26.753 1.00 37.95 200 MET A O 1
ATOM 1462 N N . SER A 1 201 ? 69.711 37.937 25.909 1.00 37.71 201 SER A N 1
ATOM 1463 C CA . SER A 1 201 ? 70.187 37.434 27.192 1.00 38.73 201 SER A CA 1
ATOM 1464 C C . SER A 1 201 ? 70.785 38.590 28.039 1.00 40.18 201 SER A C 1
ATOM 1465 O O . SER A 1 201 ? 70.761 38.537 29.266 1.00 42.26 201 SER A O 1
ATOM 1468 N N . SER A 1 202 ? 71.309 39.621 27.370 1.00 41.47 202 SER A N 1
ATOM 1469 C CA . SER A 1 202 ? 71.880 40.804 28.023 1.00 40.58 202 SER A CA 1
ATOM 1470 C C . SER A 1 202 ? 72.157 41.892 26.990 1.00 39.94 202 SER A C 1
ATOM 1471 O O . SER A 1 202 ? 72.080 41.640 25.781 1.00 37.26 202 SER A O 1
ATOM 1474 N N . SER A 1 203 ? 72.461 43.094 27.471 1.00 38.79 203 SER A N 1
ATOM 1475 C CA . SER A 1 203 ? 72.868 44.192 26.603 1.00 39.18 203 SER A CA 1
ATOM 1476 C C . SER A 1 203 ? 74.416 44.298 26.647 1.00 40.21 203 SER A C 1
ATOM 1477 O O . SER A 1 203 ? 75.070 43.737 27.539 1.00 38.59 203 SER A O 1
ATOM 1480 N N . TRP A 1 204 ? 75.017 45.005 25.692 1.00 40.69 204 TRP A N 1
ATOM 1481 C CA . TRP A 1 204 ? 76.459 45.046 25.724 1.00 43.78 204 TRP A CA 1
ATOM 1482 C C . TRP A 1 204 ? 76.975 45.705 27.006 1.00 45.48 204 TRP A C 1
ATOM 1483 O O . TRP A 1 204 ? 78.112 45.455 27.418 1.00 44.07 204 TRP A O 1
ATOM 1494 N N . ASP A 1 205 ? 76.100 46.544 27.580 1.00 47.15 205 ASP A N 1
ATOM 1495 C CA . ASP A 1 205 ? 76.300 47.317 28.803 1.00 48.63 205 ASP A CA 1
ATOM 1496 C C . ASP A 1 205 ? 76.538 46.335 29.908 1.00 48.73 205 ASP A C 1
ATOM 1497 O O . ASP A 1 205 ? 77.525 46.435 30.619 1.00 49.00 205 ASP A O 1
ATOM 1502 N N . GLN A 1 206 ? 75.625 45.385 30.052 1.00 47.94 206 GLN A N 1
ATOM 1503 C CA . GLN A 1 206 ? 75.753 44.356 31.060 1.00 48.05 206 GLN A CA 1
ATOM 1504 C C . GLN A 1 206 ? 76.882 43.379 30.749 1.00 48.53 206 GLN A C 1
ATOM 1505 O O . GLN A 1 206 ? 77.354 42.683 31.637 1.00 49.11 206 GLN A O 1
ATOM 1511 N N . TYR A 1 207 ? 77.289 43.296 29.494 1.00 49.02 207 TYR A N 1
ATOM 1512 C CA . TYR A 1 207 ? 78.373 42.405 29.129 1.00 48.94 207 TYR A CA 1
ATOM 1513 C C . TYR A 1 207 ? 79.651 43.035 29.670 1.00 50.07 207 TYR A C 1
ATOM 1514 O O . TYR A 1 207 ? 80.451 42.368 30.310 1.00 49.44 207 TYR A O 1
ATOM 1523 N N . VAL A 1 208 ? 79.830 44.324 29.408 1.00 51.52 208 VAL A N 1
ATOM 1524 C CA . VAL A 1 208 ? 81.028 45.129 29.708 1.00 55.18 208 VAL A CA 1
ATOM 1525 C C . VAL A 1 208 ? 81.314 45.183 31.219 1.00 57.96 208 VAL A C 1
ATOM 1526 O O . VAL A 1 208 ? 82.396 45.564 31.666 1.00 60.05 208 VAL A O 1
ATOM 1530 N N . GLU A 1 209 ? 80.316 44.743 31.995 1.00 60.50 209 GLU A N 1
ATOM 1531 C CA . GLU A 1 209 ? 80.349 44.974 33.452 1.00 62.92 209 GLU A CA 1
ATOM 1532 C C . GLU A 1 209 ? 80.669 43.707 34.263 1.00 64.40 209 GLU A C 1
ATOM 1533 O O . GLU A 1 209 ? 81.001 43.789 35.443 1.00 63.28 209 GLU A O 1
ATOM 1539 N N . ASP A 1 210 ? 80.532 42.532 33.587 1.00 67.35 210 ASP A N 1
ATOM 1540 C CA . ASP A 1 210 ? 80.598 41.213 34.271 1.00 71.03 210 ASP A CA 1
ATOM 1541 C C . ASP A 1 210 ? 80.584 40.096 33.210 1.00 73.03 210 ASP A C 1
ATOM 1542 O O . ASP A 1 210 ? 79.650 39.972 32.437 1.00 73.71 210 ASP A O 1
ATOM 1547 N N . PRO A 1 211 ? 81.732 39.342 33.056 1.00 75.34 211 PRO A N 1
ATOM 1548 C CA . PRO A 1 211 ? 81.707 37.960 32.558 1.00 76.78 211 PRO A CA 1
ATOM 1549 C C . PRO A 1 211 ? 81.784 36.943 33.704 1.00 77.62 211 PRO A C 1
ATOM 1550 O O . PRO A 1 211 ? 82.538 37.127 34.667 1.00 78.96 211 PRO A O 1
ATOM 1554 N N . SER A 1 212 ? 80.949 35.835 33.669 1.00 77.42 212 SER A N 1
ATOM 1555 C CA . SER A 1 212 ? 79.950 35.492 32.619 1.00 77.48 212 SER A CA 1
ATOM 1556 C C . SER A 1 212 ? 78.650 36.290 32.653 1.00 76.92 212 SER A C 1
ATOM 1557 O O . SER A 1 212 ? 78.340 37.032 33.566 1.00 78.46 212 SER A O 1
ATOM 1560 N N . VAL A 1 213 ? 77.880 36.088 31.597 1.00 75.32 213 VAL A N 1
ATOM 1561 C CA . VAL A 1 213 ? 76.812 37.003 31.211 1.00 72.92 213 VAL A CA 1
ATOM 1562 C C . VAL A 1 213 ? 76.688 36.680 29.726 1.00 71.24 213 VAL A C 1
ATOM 1563 O O . VAL A 1 213 ? 75.651 36.779 29.091 1.00 72.82 213 VAL A O 1
ATOM 1567 N N . GLY A 1 214 ? 77.874 36.312 29.195 1.00 67.62 214 GLY A N 1
ATOM 1568 C CA . GLY A 1 214 ? 78.096 36.078 27.780 1.00 63.07 214 GLY A CA 1
ATOM 1569 C C . GLY A 1 214 ? 77.805 37.293 26.931 1.00 58.35 214 GLY A C 1
ATOM 1570 O O . GLY A 1 214 ? 77.239 38.274 27.382 1.00 58.74 214 GLY A O 1
ATOM 1571 N N . ARG A 1 215 ? 78.234 37.210 25.666 1.00 53.07 215 ARG A N 1
ATOM 1572 C CA . ARG A 1 215 ? 77.744 38.080 24.603 1.00 47.57 215 ARG A CA 1
ATOM 1573 C C . ARG A 1 215 ? 76.230 37.948 24.423 1.00 44.23 215 ARG A C 1
ATOM 1574 O O . ARG A 1 215 ? 75.660 36.865 24.453 1.00 42.07 215 ARG A O 1
ATOM 1582 N N . PRO A 1 216 ? 75.569 39.111 24.270 1.00 41.29 216 PRO A N 1
ATOM 1583 C CA . PRO A 1 216 ? 74.129 39.149 24.076 1.00 40.41 216 PRO A CA 1
ATOM 1584 C C . PRO A 1 216 ? 73.670 38.070 23.092 1.00 39.22 216 PRO A C 1
ATOM 1585 O O . PRO A 1 216 ? 74.072 38.025 21.937 1.00 38.47 216 PRO A O 1
ATOM 1589 N N . ALA A 1 217 ? 72.826 37.155 23.603 1.00 37.83 217 ALA A N 1
ATOM 1590 C CA . ALA A 1 217 ? 72.345 36.067 22.759 1.00 39.11 217 ALA A CA 1
ATOM 1591 C C . ALA A 1 217 ? 70.816 35.997 22.745 1.00 39.60 217 ALA A C 1
ATOM 1592 O O . ALA A 1 217 ? 70.139 36.429 23.669 1.00 38.79 217 ALA A O 1
ATOM 1594 N N . LEU A 1 218 ? 70.150 35.467 21.725 1.00 40.76 218 LEU A N 1
ATOM 1595 C CA . LEU A 1 218 ? 68.696 35.562 21.605 1.00 41.26 218 LEU A CA 1
ATOM 1596 C C . LEU A 1 218 ? 67.989 34.513 22.468 1.00 41.11 218 LEU A C 1
ATOM 1597 O O . LEU A 1 218 ? 68.374 33.355 22.536 1.00 41.80 218 LEU A O 1
ATOM 1602 N N . VAL A 1 219 ? 66.943 34.971 23.179 1.00 40.49 219 VAL A N 1
ATOM 1603 C CA . VAL A 1 219 ? 66.179 34.053 24.017 1.00 41.46 219 VAL A CA 1
ATOM 1604 C C . VAL A 1 219 ? 64.677 34.287 23.859 1.00 41.77 219 VAL A C 1
ATOM 1605 O O . VAL A 1 219 ? 64.164 35.380 24.061 1.00 42.06 219 VAL A O 1
ATOM 1609 N N . MET A 1 220 ? 63.969 33.219 23.449 1.00 42.01 220 MET A N 1
ATOM 1610 C CA . MET A 1 220 ? 62.544 33.376 23.186 1.00 42.52 220 MET A CA 1
ATOM 1611 C C . MET A 1 220 ? 61.719 32.226 23.766 1.00 41.81 220 MET A C 1
ATOM 1612 O O . MET A 1 220 ? 62.233 31.227 24.249 1.00 41.88 220 MET A O 1
ATOM 1617 N N . ASP A 1 221 ? 60.388 32.423 23.738 1.00 40.38 221 ASP A N 1
ATOM 1618 C CA . ASP A 1 221 ? 59.495 31.385 24.235 1.00 40.68 221 ASP A CA 1
ATOM 1619 C C . ASP A 1 221 ? 58.723 30.723 23.096 1.00 38.88 221 ASP A C 1
ATOM 1620 O O . ASP A 1 221 ? 57.580 31.053 22.800 1.00 36.38 221 ASP A O 1
ATOM 1625 N N . GLY A 1 222 ? 59.403 29.784 22.416 1.00 39.01 222 GLY A N 1
ATOM 1626 C CA . GLY A 1 222 ? 58.734 29.080 21.335 1.00 38.00 222 GLY A CA 1
ATOM 1627 C C . GLY A 1 222 ? 57.228 29.331 21.375 1.00 38.95 222 GLY A C 1
ATOM 1628 O O . GLY A 1 222 ? 56.639 29.888 20.457 1.00 36.05 222 GLY A O 1
ATOM 1629 N N . LYS A 1 223 ? 56.631 28.646 22.340 1.00 38.97 223 LYS A N 1
ATOM 1630 C CA . LYS A 1 223 ? 55.183 28.485 22.363 1.00 40.78 223 LYS A CA 1
ATOM 1631 C C . LYS A 1 223 ? 54.500 29.828 22.418 1.00 39.23 223 LYS A C 1
ATOM 1632 O O . LYS A 1 223 ? 53.511 30.029 21.718 1.00 38.96 223 LYS A O 1
ATOM 1638 N N . ARG A 1 224 ? 55.001 30.759 23.228 1.00 38.06 224 ARG A N 1
ATOM 1639 C CA . ARG A 1 224 ? 54.340 32.081 23.287 1.00 38.73 224 ARG A CA 1
ATOM 1640 C C . ARG A 1 224 ? 54.344 32.804 21.948 1.00 35.24 224 ARG A C 1
ATOM 1641 O O . ARG A 1 224 ? 53.340 33.409 21.583 1.00 34.53 224 ARG A O 1
ATOM 1649 N N . VAL A 1 225 ? 55.498 32.793 21.268 1.00 32.19 225 VAL A N 1
ATOM 1650 C CA . VAL A 1 225 ? 55.652 33.463 19.960 1.00 28.87 225 VAL A CA 1
ATOM 1651 C C . VAL A 1 225 ? 54.792 32.781 18.950 1.00 28.62 225 VAL A C 1
ATOM 1652 O O . VAL A 1 225 ? 54.107 33.432 18.165 1.00 29.24 225 VAL A O 1
ATOM 1656 N N . PHE A 1 226 ? 54.809 31.453 18.955 1.00 28.58 226 PHE A N 1
ATOM 1657 C CA . PHE A 1 226 ? 53.986 30.744 17.988 1.00 30.71 226 PHE A CA 1
ATOM 1658 C C . PHE A 1 226 ? 52.493 31.095 18.179 1.00 31.78 226 PHE A C 1
ATOM 1659 O O . PHE A 1 226 ? 51.794 31.380 17.212 1.00 34.58 226 PHE A O 1
ATOM 1667 N N . ARG A 1 227 ? 52.007 31.092 19.415 1.00 31.28 227 ARG A N 1
ATOM 1668 C CA . ARG A 1 227 ? 50.612 31.395 19.687 1.00 31.28 227 ARG A CA 1
ATOM 1669 C C . ARG A 1 227 ? 50.228 32.821 19.280 1.00 31.85 227 ARG A C 1
ATOM 1670 O O . ARG A 1 227 ? 49.151 33.067 18.692 1.00 31.05 227 ARG A O 1
ATOM 1678 N N . TRP A 1 228 ? 51.086 33.773 19.618 1.00 29.02 228 TRP A N 1
ATOM 1679 C CA . TRP A 1 228 ? 50.799 35.136 19.220 1.00 31.69 228 TRP A CA 1
ATOM 1680 C C . TRP A 1 228 ? 50.779 35.227 17.664 1.00 30.83 228 TRP A C 1
ATOM 1681 O O . TRP A 1 228 ? 49.882 35.825 17.085 1.00 31.43 228 TRP A O 1
ATOM 1692 N N . ALA A 1 229 ? 51.745 34.625 16.988 1.00 31.44 229 ALA A N 1
ATOM 1693 C CA . ALA A 1 229 ? 51.758 34.762 15.525 1.00 33.00 229 ALA A CA 1
ATOM 1694 C C . ALA A 1 229 ? 50.456 34.231 14.897 1.00 34.94 229 ALA A C 1
ATOM 1695 O O . ALA A 1 229 ? 49.837 34.865 14.036 1.00 33.66 229 ALA A O 1
ATOM 1697 N N . VAL A 1 230 ? 50.035 33.070 15.345 1.00 36.40 230 VAL A N 1
ATOM 1698 C CA . VAL A 1 230 ? 48.783 32.506 14.845 1.00 40.02 230 VAL A CA 1
ATOM 1699 C C . VAL A 1 230 ? 47.581 33.408 15.152 1.00 39.74 230 VAL A C 1
ATOM 1700 O O . VAL A 1 230 ? 46.691 33.601 14.334 1.00 42.02 230 VAL A O 1
ATOM 1704 N N . ALA A 1 231 ? 47.552 34.034 16.326 1.00 38.82 231 ALA A N 1
ATOM 1705 C CA . ALA A 1 231 ? 46.441 34.940 16.666 1.00 38.13 231 ALA A CA 1
ATOM 1706 C C . ALA A 1 231 ? 46.462 36.326 15.973 1.00 37.81 231 ALA A C 1
ATOM 1707 O O . ALA A 1 231 ? 45.414 36.848 15.534 1.00 36.75 231 ALA A O 1
ATOM 1709 N N . ASP A 1 232 ? 47.645 36.933 15.895 1.00 36.20 232 ASP A N 1
ATOM 1710 C CA . ASP A 1 232 ? 47.752 38.264 15.333 1.00 35.81 232 ASP A CA 1
ATOM 1711 C C . ASP A 1 232 ? 48.178 38.359 13.899 1.00 34.23 232 ASP A C 1
ATOM 1712 O O . ASP A 1 232 ? 47.777 39.303 13.201 1.00 33.60 232 ASP A O 1
ATOM 1717 N N . VAL A 1 233 ? 48.951 37.396 13.422 1.00 31.08 233 VAL A N 1
ATOM 1718 C CA . VAL A 1 233 ? 49.385 37.568 12.071 1.00 31.03 233 VAL A CA 1
ATOM 1719 C C . VAL A 1 233 ? 48.367 37.115 11.056 1.00 30.98 233 VAL A C 1
ATOM 1720 O O . VAL A 1 233 ? 48.386 37.620 9.924 1.00 31.83 233 VAL A O 1
ATOM 1724 N N . VAL A 1 234 ? 47.425 36.255 11.435 1.00 27.72 234 VAL A N 1
ATOM 1725 C CA . VAL A 1 234 ? 46.484 35.841 10.429 1.00 28.26 234 VAL A CA 1
ATOM 1726 C C . VAL A 1 234 ? 45.571 37.011 10.086 1.00 27.98 234 VAL A C 1
ATOM 1727 O O . VAL A 1 234 ? 45.321 37.242 8.940 1.00 27.72 234 VAL A O 1
ATOM 1731 N N . PRO A 1 235 ? 45.118 37.780 11.094 1.00 29.05 235 PRO A N 1
ATOM 1732 C CA . PRO A 1 235 ? 44.255 38.922 10.803 1.00 28.85 235 PRO A CA 1
ATOM 1733 C C . PRO A 1 235 ? 45.045 40.028 10.093 1.00 28.32 235 PRO A C 1
ATOM 1734 O O . PRO A 1 235 ? 44.494 40.743 9.249 1.00 30.91 235 PRO A O 1
ATOM 1738 N N . ALA A 1 236 ? 46.334 40.162 10.400 1.00 26.97 236 ALA A N 1
ATOM 1739 C CA . ALA A 1 236 ? 47.150 41.223 9.765 1.00 26.56 236 ALA A CA 1
ATOM 1740 C C . ALA A 1 236 ? 47.306 40.891 8.296 1.00 27.00 236 ALA A C 1
ATOM 1741 O O . ALA A 1 236 ? 47.195 41.762 7.434 1.00 27.71 236 ALA A O 1
ATOM 1743 N N . ALA A 1 237 ? 47.564 39.612 7.992 1.00 26.74 237 ALA A N 1
ATOM 1744 C CA . ALA A 1 237 ? 47.664 39.175 6.607 1.00 25.49 237 ALA A CA 1
ATOM 1745 C C . ALA A 1 237 ? 46.370 39.538 5.822 1.00 27.93 237 ALA A C 1
ATOM 1746 O O . ALA A 1 237 ? 46.411 40.037 4.688 1.00 25.59 237 ALA A O 1
ATOM 1748 N N . ARG A 1 238 ? 45.213 39.275 6.414 1.00 28.59 238 ARG A N 1
ATOM 1749 C CA . ARG A 1 238 ? 43.947 39.606 5.739 1.00 31.21 238 ARG A CA 1
ATOM 1750 C C . ARG A 1 238 ? 43.804 41.122 5.587 1.00 31.18 238 ARG A C 1
ATOM 1751 O O . ARG A 1 238 ? 43.379 41.617 4.536 1.00 30.74 238 ARG A O 1
ATOM 1759 N N . GLU A 1 239 ? 44.157 41.862 6.638 1.00 30.17 239 GLU A N 1
ATOM 1760 C CA . GLU A 1 239 ? 44.125 43.319 6.574 1.00 28.62 239 GLU A CA 1
ATOM 1761 C C . GLU A 1 239 ? 45.022 43.804 5.418 1.00 28.77 239 GLU A C 1
ATOM 1762 O O . GLU A 1 239 ? 44.582 44.607 4.594 1.00 28.64 239 GLU A O 1
ATOM 1768 N N . ALA A 1 240 ? 46.255 43.294 5.309 1.00 27.30 240 ALA A N 1
ATOM 1769 C CA . ALA A 1 240 ? 47.150 43.672 4.185 1.00 26.86 240 ALA A CA 1
ATOM 1770 C C . ALA A 1 240 ? 46.499 43.498 2.812 1.00 27.45 240 ALA A C 1
ATOM 1771 O O . ALA A 1 240 ? 46.706 44.288 1.875 1.00 24.90 240 ALA A O 1
ATOM 1773 N N . LEU A 1 241 ? 45.741 42.427 2.666 1.00 28.32 241 LEU A N 1
ATOM 1774 C CA . LEU A 1 241 ? 45.095 42.193 1.372 1.00 29.44 241 LEU A CA 1
ATOM 1775 C C . LEU A 1 241 ? 43.982 43.230 1.205 1.00 30.32 241 LEU A C 1
ATOM 1776 O O . LEU A 1 241 ? 43.875 43.891 0.161 1.00 29.89 241 LEU A O 1
ATOM 1781 N N . GLU A 1 242 ? 43.156 43.373 2.243 1.00 32.30 242 GLU A N 1
ATOM 1782 C CA . GLU A 1 242 ? 42.055 44.352 2.203 1.00 36.79 242 GLU A CA 1
ATOM 1783 C C . GLU A 1 242 ? 42.443 45.797 1.893 1.00 35.70 242 GLU A C 1
ATOM 1784 O O . GLU A 1 242 ? 41.833 46.422 1.022 1.00 34.66 242 GLU A O 1
ATOM 1790 N N . VAL A 1 243 ? 43.447 46.347 2.577 1.00 34.49 243 VAL A N 1
ATOM 1791 C CA . VAL A 1 243 ? 43.763 47.756 2.299 1.00 33.67 243 VAL A CA 1
ATOM 1792 C C . VAL A 1 243 ? 44.358 47.923 0.954 1.00 34.03 243 VAL A C 1
ATOM 1793 O O . VAL A 1 243 ? 44.536 49.035 0.523 1.00 33.91 243 VAL A O 1
ATOM 1797 N N . ALA A 1 244 ? 44.669 46.822 0.271 1.00 34.40 244 ALA A N 1
ATOM 1798 C CA . ALA A 1 244 ? 45.228 46.947 -1.072 1.00 35.06 244 ALA A CA 1
ATOM 1799 C C . ALA A 1 244 ? 44.150 46.626 -2.102 1.00 36.04 244 ALA A C 1
ATOM 1800 O O . ALA A 1 244 ? 44.416 46.629 -3.317 1.00 33.30 244 ALA A O 1
ATOM 1802 N N . GLY A 1 245 ? 42.950 46.339 -1.587 1.00 36.35 245 GLY A N 1
ATOM 1803 C CA . GLY A 1 245 ? 41.802 45.990 -2.423 1.00 36.76 245 GLY A CA 1
ATOM 1804 C C . GLY A 1 245 ? 41.895 44.591 -3.022 1.00 37.81 245 GLY A C 1
ATOM 1805 O O . GLY A 1 245 ? 41.499 44.404 -4.162 1.00 38.02 245 GLY A O 1
ATOM 1806 N N . LEU A 1 246 ? 42.412 43.621 -2.269 1.00 35.81 246 LEU A N 1
ATOM 1807 C CA . LEU A 1 246 ? 42.566 42.271 -2.766 1.00 35.20 246 LEU A CA 1
ATOM 1808 C C . LEU A 1 246 ? 41.944 41.313 -1.787 1.00 35.33 246 LEU A C 1
ATOM 1809 O O . LEU A 1 246 ? 41.770 41.668 -0.619 1.00 34.43 246 LEU A O 1
ATOM 1814 N N . THR A 1 247 ? 41.602 40.116 -2.282 1.00 34.77 247 THR A N 1
ATOM 1815 C CA . THR A 1 247 ? 41.118 38.987 -1.453 1.00 35.85 247 THR A CA 1
ATOM 1816 C C . THR A 1 247 ? 42.249 37.909 -1.596 1.00 36.03 247 THR A C 1
ATOM 1817 O O . THR A 1 247 ? 43.121 38.036 -2.478 1.00 34.48 247 THR A O 1
ATOM 1821 N N . VAL A 1 248 ? 42.238 36.853 -0.776 1.00 35.38 248 VAL A N 1
ATOM 1822 C CA . VAL A 1 248 ? 43.359 35.923 -0.833 1.00 37.14 248 VAL A CA 1
ATOM 1823 C C . VAL A 1 248 ? 43.428 35.207 -2.183 1.00 37.12 248 VAL A C 1
ATOM 1824 O O . VAL A 1 248 ? 44.470 34.736 -2.621 1.00 36.56 248 VAL A O 1
ATOM 1828 N N . GLY A 1 249 ? 42.254 35.094 -2.831 1.00 36.78 249 GLY A N 1
ATOM 1829 C CA . GLY A 1 249 ? 42.209 34.424 -4.126 1.00 38.18 249 GLY A CA 1
ATOM 1830 C C . GLY A 1 249 ? 42.873 35.029 -5.365 1.00 38.29 249 GLY A C 1
ATOM 1831 O O . GLY A 1 249 ? 43.101 34.371 -6.372 1.00 37.90 249 GLY A O 1
ATOM 1832 N N . ASP A 1 250 ? 42.913 36.343 -5.438 1.00 38.79 250 ASP A N 1
ATOM 1833 C CA . ASP A 1 250 ? 43.742 37.036 -6.420 1.00 40.00 250 ASP A CA 1
ATOM 1834 C C . ASP A 1 250 ? 45.256 36.900 -6.231 1.00 39.88 250 ASP A C 1
ATOM 1835 O O . ASP A 1 250 ? 46.053 37.406 -7.011 1.00 38.84 250 ASP A O 1
ATOM 1840 N N . LEU A 1 251 ? 45.716 36.086 -5.278 1.00 37.73 251 LEU A N 1
ATOM 1841 C CA . LEU A 1 251 ? 47.105 35.931 -4.871 1.00 33.41 251 LEU A CA 1
ATOM 1842 C C . LEU A 1 251 ? 47.718 34.863 -5.778 1.00 33.46 251 LEU A C 1
ATOM 1843 O O . LEU A 1 251 ? 47.073 33.914 -6.197 1.00 32.52 251 LEU A O 1
ATOM 1848 N N . VAL A 1 252 ? 49.003 35.073 -6.115 1.00 32.36 252 VAL A N 1
ATOM 1849 C CA . VAL A 1 252 ? 49.694 34.083 -6.931 1.00 29.17 252 VAL A CA 1
ATOM 1850 C C . VAL A 1 252 ? 50.793 33.495 -6.045 1.00 26.72 252 VAL A C 1
ATOM 1851 O O . VAL A 1 252 ? 51.268 32.386 -6.254 1.00 25.12 252 VAL A O 1
ATOM 1855 N N . ALA A 1 253 ? 51.115 34.325 -5.033 1.00 24.38 253 ALA A N 1
ATOM 1856 C CA . ALA A 1 253 ? 52.109 33.904 -4.051 1.00 24.11 253 ALA A CA 1
ATOM 1857 C C . ALA A 1 253 ? 51.880 34.562 -2.687 1.00 25.03 253 ALA A C 1
ATOM 1858 O O . ALA A 1 253 ? 51.319 35.644 -2.576 1.00 22.93 253 ALA A O 1
ATOM 1860 N N . PHE A 1 254 ? 52.418 33.836 -1.696 1.00 24.50 254 PHE A N 1
ATOM 1861 C CA . PHE A 1 254 ? 52.358 34.223 -0.283 1.00 24.10 254 PHE A CA 1
ATOM 1862 C C . PHE A 1 254 ? 53.791 34.053 0.253 1.00 25.16 254 PHE A C 1
ATOM 1863 O O . PHE A 1 254 ? 54.369 32.964 0.203 1.00 22.84 254 PHE A O 1
ATOM 1871 N N . VAL A 1 255 ? 54.352 35.150 0.754 1.00 26.34 255 VAL A N 1
ATOM 1872 C CA . VAL A 1 255 ? 55.724 35.152 1.221 1.00 25.69 255 VAL A CA 1
ATOM 1873 C C . VAL A 1 255 ? 55.826 35.520 2.655 1.00 24.95 255 VAL A C 1
ATOM 1874 O O . VAL A 1 255 ? 56.152 36.678 3.027 1.00 22.47 255 VAL A O 1
ATOM 1878 N N . PRO A 1 256 ? 55.531 34.534 3.509 1.00 24.75 256 PRO A N 1
ATOM 1879 C CA . PRO A 1 256 ? 55.624 34.871 4.920 1.00 25.62 256 PRO A CA 1
ATOM 1880 C C . PRO A 1 256 ? 57.020 34.704 5.414 1.00 25.40 256 PRO A C 1
ATOM 1881 O O . PRO A 1 256 ? 57.747 33.891 4.904 1.00 25.91 256 PRO A O 1
ATOM 1885 N N . HIS A 1 257 ? 57.356 35.482 6.443 1.00 26.93 257 HIS A N 1
ATOM 1886 C CA . HIS A 1 257 ? 58.642 35.336 7.115 1.00 25.97 257 HIS A CA 1
ATOM 1887 C C . HIS A 1 257 ? 58.799 33.817 7.433 1.00 25.82 257 HIS A C 1
ATOM 1888 O O . HIS A 1 257 ? 57.857 33.113 7.832 1.00 24.93 257 HIS A O 1
ATOM 1895 N N . GLN A 1 258 ? 60.008 33.308 7.277 1.00 27.69 258 GLN A N 1
ATOM 1896 C CA . GLN A 1 258 ? 60.244 31.884 7.492 1.00 28.94 258 GLN A CA 1
ATOM 1897 C C . GLN A 1 258 ? 60.582 31.516 8.915 1.00 30.45 258 GLN A C 1
ATOM 1898 O O . GLN A 1 258 ? 61.647 30.954 9.148 1.00 29.89 258 GLN A O 1
ATOM 1904 N N . ALA A 1 259 ? 59.685 31.813 9.863 1.00 31.87 259 ALA A N 1
ATOM 1905 C CA . ALA A 1 259 ? 59.968 31.504 11.272 1.00 34.67 259 ALA A CA 1
ATOM 1906 C C . ALA A 1 259 ? 60.211 30.025 11.353 1.00 37.37 259 ALA A C 1
ATOM 1907 O O . ALA A 1 259 ? 61.128 29.587 12.043 1.00 41.05 259 ALA A O 1
ATOM 1909 N N . ASN A 1 260 ? 59.366 29.280 10.637 1.00 37.09 260 ASN A N 1
ATOM 1910 C CA . ASN A 1 260 ? 59.397 27.830 10.477 1.00 37.76 260 ASN A CA 1
ATOM 1911 C C . ASN A 1 260 ? 58.120 27.370 9.749 1.00 36.41 260 ASN A C 1
ATOM 1912 O O . ASN A 1 260 ? 57.083 28.059 9.716 1.00 35.95 260 ASN A O 1
ATOM 1917 N N . LEU A 1 261 ? 58.202 26.198 9.154 1.00 34.74 261 LEU A N 1
ATOM 1918 C CA . LEU A 1 261 ? 57.111 25.731 8.320 1.00 33.41 261 LEU A CA 1
ATOM 1919 C C . LEU A 1 261 ? 55.878 25.322 9.091 1.00 33.37 261 LEU A C 1
ATOM 1920 O O . LEU A 1 261 ? 54.766 25.383 8.562 1.00 32.43 261 LEU A O 1
ATOM 1925 N N . ARG A 1 262 ? 56.036 24.902 10.338 1.00 33.97 262 ARG A N 1
ATOM 1926 C CA . ARG A 1 262 ? 54.831 24.543 11.088 1.00 35.79 262 ARG A CA 1
ATOM 1927 C C . ARG A 1 262 ? 53.943 25.765 11.281 1.00 34.40 262 ARG A C 1
ATOM 1928 O O . ARG A 1 262 ? 52.757 25.637 11.123 1.00 33.57 262 ARG A O 1
ATOM 1936 N N . ILE A 1 263 ? 54.508 26.937 11.614 1.00 34.29 263 ILE A N 1
ATOM 1937 C CA . ILE A 1 263 ? 53.686 28.164 11.766 1.00 33.44 263 ILE A CA 1
ATOM 1938 C C . ILE A 1 263 ? 53.090 28.545 10.426 1.00 32.40 263 ILE A C 1
ATOM 1939 O O . ILE A 1 263 ? 51.917 28.879 10.304 1.00 33.31 263 ILE A O 1
ATOM 1944 N N . ILE A 1 264 ? 53.920 28.493 9.391 1.00 31.95 264 ILE A N 1
ATOM 1945 C CA . ILE A 1 264 ? 53.468 28.840 8.055 1.00 30.63 264 ILE A CA 1
ATOM 1946 C C . ILE A 1 264 ? 52.321 27.963 7.676 1.00 30.94 264 ILE A C 1
ATOM 1947 O O . ILE A 1 264 ? 51.386 28.460 7.103 1.00 31.27 264 ILE A O 1
ATOM 1952 N N . ASP A 1 265 ? 52.397 26.667 7.970 1.00 32.38 265 ASP A N 1
ATOM 1953 C CA . ASP A 1 265 ? 51.310 25.729 7.661 1.00 35.48 265 ASP A CA 1
ATOM 1954 C C . ASP A 1 265 ? 49.979 26.229 8.296 1.00 33.92 265 ASP A C 1
ATOM 1955 O O . ASP A 1 265 ? 48.891 26.139 7.679 1.00 34.27 265 ASP A O 1
ATOM 1960 N N . VAL A 1 266 ? 50.047 26.690 9.547 1.00 31.83 266 VAL A N 1
ATOM 1961 C CA . VAL A 1 266 ? 48.827 27.183 10.242 1.00 31.61 266 VAL A CA 1
ATOM 1962 C C . VAL A 1 266 ? 48.339 28.492 9.621 1.00 31.22 266 VAL A C 1
ATOM 1963 O O . VAL A 1 266 ? 47.124 28.713 9.413 1.00 28.96 266 VAL A O 1
ATOM 1967 N N . LEU A 1 267 ? 49.296 29.360 9.296 1.00 31.63 267 LEU A N 1
ATOM 1968 C CA . LEU A 1 267 ? 48.932 30.624 8.677 1.00 32.65 267 LEU A CA 1
ATOM 1969 C C . LEU A 1 267 ? 48.202 30.386 7.402 1.00 32.48 267 LEU A C 1
ATOM 1970 O O . LEU A 1 267 ? 47.140 30.986 7.180 1.00 33.73 267 LEU A O 1
ATOM 1975 N N . VAL A 1 268 ? 48.740 29.492 6.563 1.00 33.38 268 VAL A N 1
ATOM 1976 C CA . VAL A 1 268 ? 48.122 29.179 5.280 1.00 33.55 268 VAL A CA 1
ATOM 1977 C C . VAL A 1 268 ? 46.708 28.596 5.504 1.00 34.91 268 VAL A C 1
ATOM 1978 O O . VAL A 1 268 ? 45.725 28.996 4.864 1.00 32.78 268 VAL A O 1
ATOM 1982 N N . ASP A 1 269 ? 46.606 27.661 6.434 1.00 37.12 269 ASP A N 1
ATOM 1983 C CA . ASP A 1 269 ? 45.294 27.081 6.768 1.00 39.24 269 ASP A CA 1
ATOM 1984 C C . ASP A 1 269 ? 44.294 28.124 7.327 1.00 38.64 269 ASP A C 1
ATOM 1985 O O . ASP A 1 269 ? 43.191 28.304 6.796 1.00 37.88 269 ASP A O 1
ATOM 1990 N N . ARG A 1 270 ? 44.692 28.839 8.379 1.00 39.37 270 ARG A N 1
ATOM 1991 C CA . ARG A 1 270 ? 43.783 29.797 9.011 1.00 38.10 270 ARG A CA 1
ATOM 1992 C C . ARG A 1 270 ? 43.430 30.884 8.044 1.00 38.44 270 ARG A C 1
ATOM 1993 O O . ARG A 1 270 ? 42.291 31.370 8.029 1.00 37.97 270 ARG A O 1
ATOM 2001 N N . LEU A 1 271 ? 44.396 31.281 7.225 1.00 37.46 271 LEU A N 1
ATOM 2002 C CA . LEU A 1 271 ? 44.168 32.346 6.248 1.00 35.36 271 LEU A CA 1
ATOM 2003 C C . LEU A 1 271 ? 43.294 31.883 5.106 1.00 34.45 271 LEU A C 1
ATOM 2004 O O . LEU A 1 271 ? 42.666 32.703 4.443 1.00 33.73 271 LEU A O 1
ATOM 2009 N N . GLY A 1 272 ? 43.243 30.569 4.854 1.00 34.16 272 GLY A N 1
ATOM 2010 C CA . GLY A 1 272 ? 42.413 30.087 3.740 1.00 32.67 272 GLY A CA 1
ATOM 2011 C C . GLY A 1 272 ? 43.068 30.421 2.388 1.00 32.23 272 GLY A C 1
ATOM 2012 O O . GLY A 1 272 ? 42.383 30.812 1.435 1.00 35.23 272 GLY A O 1
ATOM 2013 N N . VAL A 1 273 ? 44.383 30.264 2.287 1.00 29.02 273 VAL A N 1
ATOM 2014 C CA . VAL A 1 273 ? 45.092 30.568 1.036 1.00 29.74 273 VAL A CA 1
ATOM 2015 C C . VAL A 1 273 ? 44.696 29.483 0.009 1.00 30.41 273 VAL A C 1
ATOM 2016 O O . VAL A 1 273 ? 44.895 28.304 0.222 1.00 28.28 273 VAL A O 1
ATOM 2020 N N . PRO A 1 274 ? 44.086 29.897 -1.104 1.00 30.84 274 PRO A N 1
ATOM 2021 C CA . PRO A 1 274 ? 43.672 28.917 -2.129 1.00 30.91 274 PRO A CA 1
ATOM 2022 C C . PRO A 1 274 ? 44.866 28.096 -2.630 1.00 30.56 274 PRO A C 1
ATOM 2023 O O . PRO A 1 274 ? 46.038 28.517 -2.554 1.00 27.59 274 PRO A O 1
ATOM 2027 N N . GLU A 1 275 ? 44.537 26.926 -3.163 1.00 30.95 275 GLU A N 1
ATOM 2028 C CA . GLU A 1 275 ? 45.473 25.925 -3.664 1.00 31.94 275 GLU A CA 1
ATOM 2029 C C . GLU A 1 275 ? 46.343 26.432 -4.780 1.00 30.97 275 GLU A C 1
ATOM 2030 O O . GLU A 1 275 ? 47.453 25.966 -4.912 1.00 30.84 275 GLU A O 1
ATOM 2036 N N . HIS A 1 276 ? 45.866 27.377 -5.591 1.00 29.87 276 HIS A N 1
ATOM 2037 C CA . HIS A 1 276 ? 46.696 27.843 -6.679 1.00 30.04 276 HIS A CA 1
ATOM 2038 C C . HIS A 1 276 ? 47.839 28.772 -6.230 1.00 32.89 276 HIS A C 1
ATOM 2039 O O . HIS A 1 276 ? 48.728 29.118 -7.060 1.00 32.80 276 HIS A O 1
ATOM 2046 N N . VAL A 1 277 ? 47.853 29.210 -4.960 1.00 31.95 277 VAL A N 1
ATOM 2047 C CA . VAL A 1 277 ? 48.949 30.144 -4.607 1.00 32.26 277 VAL A CA 1
ATOM 2048 C C . VAL A 1 277 ? 50.262 29.546 -4.105 1.00 30.46 277 VAL A C 1
ATOM 2049 O O . VAL A 1 277 ? 50.295 28.693 -3.243 1.00 31.04 277 VAL A O 1
ATOM 2053 N N . VAL A 1 278 ? 51.354 29.957 -4.717 1.00 29.02 278 VAL A N 1
ATOM 2054 C CA . VAL A 1 278 ? 52.679 29.421 -4.310 1.00 27.82 278 VAL A CA 1
ATOM 2055 C C . VAL A 1 278 ? 53.051 29.990 -2.915 1.00 27.91 278 VAL A C 1
ATOM 2056 O O . VAL A 1 278 ? 53.139 31.212 -2.740 1.00 26.89 278 VAL A O 1
ATOM 2060 N N . VAL A 1 279 ? 53.330 29.122 -1.939 1.00 27.60 279 VAL A N 1
ATOM 2061 C CA . VAL A 1 279 ? 53.683 29.592 -0.592 1.00 25.34 279 VAL A CA 1
ATOM 2062 C C . VAL A 1 279 ? 55.182 29.294 -0.380 1.00 25.62 279 VAL A C 1
ATOM 2063 O O . VAL A 1 279 ? 55.640 28.137 -0.565 1.00 23.00 279 VAL A O 1
ATOM 2067 N N . SER A 1 280 ? 55.937 30.329 0.018 1.00 25.25 280 SER A N 1
ATOM 2068 C CA . SER A 1 280 ? 57.384 30.175 0.203 1.00 28.07 280 SER A CA 1
ATOM 2069 C C . SER A 1 280 ? 57.625 29.296 1.376 1.00 28.26 280 SER A C 1
ATOM 2070 O O . SER A 1 280 ? 57.074 29.552 2.465 1.00 28.41 280 SER A O 1
ATOM 2073 N N . ARG A 1 281 ? 58.460 28.278 1.183 1.00 28.17 281 ARG A N 1
ATOM 2074 C CA . ARG A 1 281 ? 58.747 27.390 2.261 1.00 31.31 281 ARG A CA 1
ATOM 2075 C C . ARG A 1 281 ? 60.238 27.267 2.328 1.00 30.98 281 ARG A C 1
ATOM 2076 O O . ARG A 1 281 ? 60.786 26.230 2.679 1.00 31.05 281 ARG A O 1
ATOM 2084 N N . ASP A 1 282 ? 60.938 28.350 1.989 1.00 30.75 282 ASP A N 1
ATOM 2085 C CA . ASP A 1 282 ? 62.396 28.367 1.966 1.00 28.30 282 ASP A CA 1
ATOM 2086 C C . ASP A 1 282 ? 63.042 27.898 3.267 1.00 29.55 282 ASP A C 1
ATOM 2087 O O . ASP A 1 282 ? 64.137 27.426 3.209 1.00 28.39 282 ASP A O 1
ATOM 2092 N N . ALA A 1 283 ? 62.406 28.081 4.428 1.00 28.58 283 ALA A N 1
ATOM 2093 C CA . ALA A 1 283 ? 63.003 27.619 5.713 1.00 30.05 283 ALA A CA 1
ATOM 2094 C C . ALA A 1 283 ? 63.596 26.210 5.620 1.00 30.42 283 ALA A C 1
ATOM 2095 O O . ALA A 1 283 ? 64.512 25.859 6.373 1.00 31.70 283 ALA A O 1
ATOM 2097 N N . GLU A 1 284 ? 63.027 25.392 4.737 1.00 29.65 284 GLU A N 1
ATOM 2098 C CA . GLU A 1 284 ? 63.478 24.017 4.591 1.00 31.33 284 GLU A CA 1
ATOM 2099 C C . GLU A 1 284 ? 64.959 23.881 4.333 1.00 29.08 284 GLU A C 1
ATOM 2100 O O . GLU A 1 284 ? 65.583 22.906 4.774 1.00 31.26 284 GLU A O 1
ATOM 2106 N N . ASP A 1 285 ? 65.526 24.845 3.627 1.00 27.63 285 ASP A N 1
ATOM 2107 C CA . ASP A 1 285 ? 66.954 24.798 3.341 1.00 29.12 285 ASP A CA 1
ATOM 2108 C C . ASP A 1 285 ? 67.655 26.116 3.684 1.00 29.30 285 ASP A C 1
ATOM 2109 O O . ASP A 1 285 ? 68.862 26.293 3.513 1.00 30.36 285 ASP A O 1
ATOM 2114 N N . THR A 1 286 ? 66.886 27.039 4.221 1.00 29.72 286 THR A N 1
ATOM 2115 C CA . THR A 1 286 ? 67.462 28.307 4.572 1.00 29.54 286 THR A CA 1
ATOM 2116 C C . THR A 1 286 ? 67.408 28.551 6.081 1.00 29.93 286 THR A C 1
ATOM 2117 O O . THR A 1 286 ? 68.165 29.379 6.588 1.00 31.49 286 THR A O 1
ATOM 2121 N N . GLY A 1 287 ? 66.506 27.858 6.793 1.00 30.69 287 GLY A N 1
ATOM 2122 C CA . GLY A 1 287 ? 66.312 28.144 8.210 1.00 29.85 287 GLY A CA 1
ATOM 2123 C C . GLY A 1 287 ? 65.666 29.534 8.300 1.00 32.10 287 GLY A C 1
ATOM 2124 O O . GLY A 1 287 ? 65.159 30.050 7.304 1.00 30.98 287 GLY A O 1
ATOM 2125 N N . ASN A 1 288 ? 65.695 30.135 9.481 1.00 29.81 288 ASN A N 1
ATOM 2126 C CA . ASN A 1 288 ? 65.160 31.469 9.770 1.00 30.17 288 ASN A CA 1
ATOM 2127 C C . ASN A 1 288 ? 66.310 32.478 9.684 1.00 29.90 288 ASN A C 1
ATOM 2128 O O . ASN A 1 288 ? 67.305 32.368 10.439 1.00 28.30 288 ASN A O 1
ATOM 2133 N N . THR A 1 289 ? 66.151 33.469 8.809 1.00 26.82 289 THR A N 1
ATOM 2134 C CA . THR A 1 289 ? 67.196 34.475 8.659 1.00 28.90 289 THR A CA 1
ATOM 2135 C C . THR A 1 289 ? 66.728 35.864 9.077 1.00 28.03 289 THR A C 1
ATOM 2136 O O . THR A 1 289 ? 67.202 36.893 8.545 1.00 28.67 289 THR A O 1
ATOM 2140 N N . SER A 1 290 ? 65.749 35.870 9.983 1.00 26.53 290 SER A N 1
ATOM 2141 C CA . SER A 1 290 ? 65.224 37.091 10.557 1.00 26.46 290 SER A CA 1
ATOM 2142 C C . SER A 1 290 ? 64.743 38.069 9.485 1.00 26.95 290 SER A C 1
ATOM 2143 O O . SER A 1 290 ? 64.063 37.637 8.559 1.00 27.04 290 SER A O 1
ATOM 2146 N N . SER A 1 291 ? 65.100 39.352 9.533 1.00 25.48 291 SER A N 1
ATOM 2147 C CA . SER A 1 291 ? 64.559 40.273 8.496 1.00 26.25 291 SER A CA 1
ATOM 2148 C C . SER A 1 291 ? 64.958 39.935 7.061 1.00 24.86 291 SER A C 1
ATOM 2149 O O . SER A 1 291 ? 64.346 40.385 6.065 1.00 26.13 291 SER A O 1
ATOM 2152 N N . ALA A 1 292 ? 65.986 39.142 6.895 1.00 24.56 292 ALA A N 1
ATOM 2153 C CA . ALA A 1 292 ? 66.345 38.839 5.522 1.00 23.99 292 ALA A CA 1
ATOM 2154 C C . ALA A 1 292 ? 65.471 37.693 4.985 1.00 25.98 292 ALA A C 1
ATOM 2155 O O . ALA A 1 292 ? 65.560 37.362 3.796 1.00 27.18 292 ALA A O 1
ATOM 2157 N N . SER A 1 293 ? 64.609 37.134 5.837 1.00 23.80 293 SER A N 1
ATOM 2158 C CA . SER A 1 293 ? 63.793 35.967 5.459 1.00 26.44 293 SER A CA 1
ATOM 2159 C C . SER A 1 293 ? 62.886 36.128 4.252 1.00 25.20 293 SER A C 1
ATOM 2160 O O . SER A 1 293 ? 62.841 35.298 3.345 1.00 25.31 293 SER A O 1
ATOM 2163 N N . VAL A 1 294 ? 62.113 37.193 4.307 1.00 24.80 294 VAL A N 1
ATOM 2164 C CA . VAL A 1 294 ? 61.176 37.517 3.270 1.00 25.28 294 VAL A CA 1
ATOM 2165 C C . VAL A 1 294 ? 61.916 37.925 1.973 1.00 26.17 294 VAL A C 1
ATOM 2166 O O . VAL A 1 294 ? 61.493 37.547 0.890 1.00 26.25 294 VAL A O 1
ATOM 2170 N N . ALA A 1 295 ? 63.008 38.693 2.111 1.00 25.66 295 ALA A N 1
ATOM 2171 C CA . ALA A 1 295 ? 63.783 39.163 0.954 1.00 25.21 295 ALA A CA 1
ATOM 2172 C C . ALA A 1 295 ? 64.368 37.969 0.260 1.00 24.77 295 ALA A C 1
ATOM 2173 O O . ALA A 1 295 ? 64.307 37.869 -0.966 1.00 26.48 295 ALA A O 1
ATOM 2175 N N . LEU A 1 296 ? 64.923 37.035 1.032 1.00 22.44 296 LEU A N 1
ATOM 2176 C CA . LEU A 1 296 ? 65.480 35.905 0.387 1.00 23.04 296 LEU A CA 1
ATOM 2177 C C . LEU A 1 296 ? 64.400 35.074 -0.347 1.00 22.36 296 LEU A C 1
ATOM 2178 O O . LEU A 1 296 ? 64.633 34.603 -1.461 1.00 22.15 296 LEU A O 1
ATOM 2183 N N . ALA A 1 297 ? 63.260 34.874 0.316 1.00 19.75 297 ALA A N 1
ATOM 2184 C CA . ALA A 1 297 ? 62.149 34.095 -0.205 1.00 22.24 297 ALA A CA 1
ATOM 2185 C C . ALA A 1 297 ? 61.580 34.774 -1.433 1.00 23.16 297 ALA A C 1
ATOM 2186 O O . ALA A 1 297 ? 61.271 34.097 -2.421 1.00 24.39 297 ALA A O 1
ATOM 2188 N N . LEU A 1 298 ? 61.491 36.102 -1.403 1.00 22.17 298 LEU A N 1
ATOM 2189 C CA . LEU A 1 298 ? 60.989 36.826 -2.594 1.00 24.06 298 LEU A CA 1
ATOM 2190 C C . LEU A 1 298 ? 61.950 36.658 -3.786 1.00 23.79 298 LEU A C 1
ATOM 2191 O O . LEU A 1 298 ? 61.507 36.403 -4.906 1.00 23.23 298 LEU A O 1
ATOM 2196 N N . ASP A 1 299 ? 63.253 36.843 -3.556 1.00 27.37 299 ASP A N 1
ATOM 2197 C CA . ASP A 1 299 ? 64.261 36.657 -4.636 1.00 29.14 299 ASP A CA 1
ATOM 2198 C C . ASP A 1 299 ? 64.099 35.233 -5.201 1.00 28.39 299 ASP A C 1
ATOM 2199 O O . ASP A 1 299 ? 63.952 35.030 -6.407 1.00 27.22 299 ASP A O 1
ATOM 2204 N N . ARG A 1 300 ? 64.086 34.236 -4.332 1.00 27.83 300 ARG A N 1
ATOM 2205 C CA . ARG A 1 300 ? 63.936 32.864 -4.828 1.00 27.94 300 ARG A CA 1
ATOM 2206 C C . ARG A 1 300 ? 62.621 32.634 -5.604 1.00 28.22 300 ARG A C 1
ATOM 2207 O O . ARG A 1 300 ? 62.562 31.920 -6.629 1.00 28.10 300 ARG A O 1
ATOM 2215 N N . LEU A 1 301 ? 61.546 33.211 -5.083 1.00 29.15 301 LEU A N 1
ATOM 2216 C CA . LEU A 1 301 ? 60.244 33.048 -5.715 1.00 29.87 301 LEU A CA 1
ATOM 2217 C C . LEU A 1 301 ? 60.303 33.570 -7.165 1.00 28.99 301 LEU A C 1
ATOM 2218 O O . LEU A 1 301 ? 60.067 32.830 -8.134 1.00 27.99 301 LEU A O 1
ATOM 2223 N N . VAL A 1 302 ? 60.678 34.827 -7.291 1.00 26.10 302 VAL A N 1
ATOM 2224 C CA . VAL A 1 302 ? 60.756 35.498 -8.582 1.00 27.70 302 VAL A CA 1
ATOM 2225 C C . VAL A 1 302 ? 61.697 34.803 -9.542 1.00 29.34 302 VAL A C 1
ATOM 2226 O O . VAL A 1 302 ? 61.372 34.650 -10.719 1.00 29.91 302 VAL A O 1
ATOM 2230 N N . ARG A 1 303 ? 62.852 34.371 -9.045 1.00 28.51 303 ARG A N 1
ATOM 2231 C CA . ARG A 1 303 ? 63.790 33.720 -9.920 1.00 29.48 303 ARG A CA 1
ATOM 2232 C C . ARG A 1 303 ? 63.462 32.272 -10.194 1.00 28.58 303 ARG A C 1
ATOM 2233 O O . ARG A 1 303 ? 64.123 31.672 -11.005 1.00 29.15 303 ARG A O 1
ATOM 2241 N N . SER A 1 304 ? 62.412 31.719 -9.584 1.00 28.27 304 SER A N 1
ATOM 2242 C CA . SER A 1 304 ? 62.128 30.325 -9.807 1.00 27.22 304 SER A CA 1
ATOM 2243 C C . SER A 1 304 ? 61.518 30.130 -11.164 1.00 27.79 304 SER A C 1
ATOM 2244 O O . SER A 1 304 ? 61.640 29.063 -11.759 1.00 29.33 304 SER A O 1
ATOM 2247 N N . GLY A 1 305 ? 60.846 31.160 -11.642 1.00 28.73 305 GLY A N 1
ATOM 2248 C CA . GLY A 1 305 ? 60.099 31.011 -12.876 1.00 29.84 305 GLY A CA 1
ATOM 2249 C C . GLY A 1 305 ? 58.711 30.346 -12.616 1.00 32.35 305 GLY A C 1
ATOM 2250 O O . GLY A 1 305 ? 58.022 30.021 -13.573 1.00 32.99 305 GLY A O 1
ATOM 2251 N N . ALA A 1 306 ? 58.283 30.162 -11.349 1.00 31.87 306 ALA A N 1
ATOM 2252 C CA . ALA A 1 306 ? 56.981 29.533 -11.051 1.00 31.02 306 ALA A CA 1
ATOM 2253 C C . ALA A 1 306 ? 55.818 30.493 -11.240 1.00 31.02 306 ALA A C 1
ATOM 2254 O O . ALA A 1 306 ? 54.694 30.094 -11.516 1.00 29.57 306 ALA A O 1
ATOM 2256 N N . VAL A 1 307 ? 56.090 31.781 -11.060 1.00 32.34 307 VAL A N 1
ATOM 2257 C CA . VAL A 1 307 ? 55.038 32.792 -11.167 1.00 35.24 307 VAL A CA 1
ATOM 2258 C C . VAL A 1 307 ? 55.462 33.985 -12.047 1.00 38.49 307 VAL A C 1
ATOM 2259 O O . VAL A 1 307 ? 56.626 34.378 -12.074 1.00 39.32 307 VAL A O 1
ATOM 2263 N N . PRO A 1 308 ? 54.498 34.557 -12.775 1.00 39.66 308 PRO A N 1
ATOM 2264 C CA . PRO A 1 308 ? 54.580 35.690 -13.704 1.00 39.50 308 PRO A CA 1
ATOM 2265 C C . PRO A 1 308 ? 54.713 37.046 -13.042 1.00 37.78 308 PRO A C 1
ATOM 2266 O O . PRO A 1 308 ? 54.240 37.255 -11.919 1.00 35.66 308 PRO A O 1
ATOM 2270 N N . GLY A 1 309 ? 55.306 37.977 -13.795 1.00 37.34 309 GLY A N 1
ATOM 2271 C CA . GLY A 1 309 ? 55.482 39.342 -13.320 1.00 36.44 309 GLY A CA 1
ATOM 2272 C C . GLY A 1 309 ? 54.104 39.929 -13.253 1.00 36.15 309 GLY A C 1
ATOM 2273 O O . GLY A 1 309 ? 53.235 39.460 -13.966 1.00 37.06 309 GLY A O 1
ATOM 2274 N N . GLY A 1 310 ? 53.881 40.936 -12.414 1.00 36.21 310 GLY A N 1
ATOM 2275 C CA . GLY A 1 310 ? 52.558 41.503 -12.318 1.00 35.18 310 GLY A CA 1
ATOM 2276 C C . GLY A 1 310 ? 51.604 40.781 -11.373 1.00 35.60 310 GLY A C 1
ATOM 2277 O O . GLY A 1 310 ? 50.607 41.366 -10.953 1.00 36.15 310 GLY A O 1
ATOM 2278 N N . GLY A 1 311 ? 51.895 39.530 -11.010 1.00 34.35 311 GLY A N 1
ATOM 2279 C CA . GLY A 1 311 ? 50.994 38.814 -10.110 1.00 34.14 311 GLY A CA 1
ATOM 2280 C C . GLY A 1 311 ? 51.054 39.343 -8.674 1.00 32.64 311 GLY A C 1
ATOM 2281 O O . GLY A 1 311 ? 52.118 39.703 -8.200 1.00 29.74 311 GLY A O 1
ATOM 2282 N N . PRO A 1 312 ? 49.912 39.421 -7.974 1.00 31.37 312 PRO A N 1
ATOM 2283 C CA . PRO A 1 312 ? 49.828 39.907 -6.583 1.00 30.74 312 PRO A CA 1
ATOM 2284 C C . PRO A 1 312 ? 50.497 38.903 -5.646 1.00 29.62 312 PRO A C 1
ATOM 2285 O O . PRO A 1 312 ? 50.264 37.710 -5.752 1.00 29.94 312 PRO A O 1
ATOM 2289 N N . ALA A 1 313 ? 51.318 39.396 -4.739 1.00 27.55 313 ALA A N 1
ATOM 2290 C CA . ALA A 1 313 ? 51.983 38.594 -3.721 1.00 27.98 313 ALA A CA 1
ATOM 2291 C C . ALA A 1 313 ? 51.842 39.224 -2.335 1.00 26.55 313 ALA A C 1
ATOM 2292 O O . ALA A 1 313 ? 51.920 40.431 -2.153 1.00 29.37 313 ALA A O 1
ATOM 2294 N N . LEU A 1 314 ? 51.582 38.356 -1.340 1.00 26.91 314 LEU A N 1
ATOM 2295 C CA . LEU A 1 314 ? 51.432 38.855 0.021 1.00 27.43 314 LEU A CA 1
ATOM 2296 C C . LEU A 1 314 ? 52.690 38.605 0.854 1.00 26.67 314 LEU A C 1
ATOM 2297 O O . LEU A 1 314 ? 53.164 37.486 1.006 1.00 22.18 314 LEU A O 1
ATOM 2302 N N . MET A 1 315 ? 53.257 39.711 1.369 1.00 27.14 315 MET A N 1
ATOM 2303 C CA . MET A 1 315 ? 54.453 39.593 2.194 1.00 29.97 315 MET A CA 1
ATOM 2304 C C . MET A 1 315 ? 54.208 40.120 3.609 1.00 28.26 315 MET A C 1
ATOM 2305 O O . MET A 1 315 ? 53.654 41.191 3.821 1.00 26.48 315 MET A O 1
ATOM 2310 N N . ILE A 1 316 ? 54.609 39.304 4.601 1.00 25.90 316 ILE A N 1
ATOM 2311 C CA . ILE A 1 316 ? 54.435 39.702 5.993 1.00 26.06 316 ILE A CA 1
ATOM 2312 C C . ILE A 1 316 ? 55.547 39.145 6.885 1.00 25.85 316 ILE A C 1
ATOM 2313 O O . ILE A 1 316 ? 55.825 37.953 6.920 1.00 25.56 316 ILE A O 1
ATOM 2318 N N . GLY A 1 317 ? 56.226 40.068 7.589 1.00 23.83 317 GLY A N 1
ATOM 2319 C CA . GLY A 1 317 ? 57.219 39.639 8.564 1.00 25.18 317 GLY A CA 1
ATOM 2320 C C . GLY A 1 317 ? 56.693 39.831 9.986 1.00 25.88 317 GLY A C 1
ATOM 2321 O O . GLY A 1 317 ? 55.922 40.737 10.278 1.00 25.44 317 GLY A O 1
ATOM 2322 N N . PHE A 1 318 ? 57.099 38.920 10.884 1.00 26.28 318 PHE A N 1
ATOM 2323 C CA . PHE A 1 318 ? 56.561 38.986 12.237 1.00 28.76 318 PHE A CA 1
ATOM 2324 C C . PHE A 1 318 ? 57.521 38.396 13.274 1.00 30.59 318 PHE A C 1
ATOM 2325 O O . PHE A 1 318 ? 58.259 37.454 13.024 1.00 29.67 318 PHE A O 1
ATOM 2333 N N . GLY A 1 319 ? 57.516 39.020 14.470 1.00 33.37 319 GLY A N 1
ATOM 2334 C CA . GLY A 1 319 ? 58.419 38.568 15.520 1.00 37.88 319 GLY A CA 1
ATOM 2335 C C . GLY A 1 319 ? 58.559 39.609 16.637 1.00 38.47 319 GLY A C 1
ATOM 2336 O O . GLY A 1 319 ? 57.591 40.066 17.229 1.00 42.73 319 GLY A O 1
ATOM 2337 N N . ALA A 1 320 ? 59.828 39.953 16.936 1.00 39.68 320 ALA A N 1
ATOM 2338 C CA . ALA A 1 320 ? 60.095 40.848 18.060 1.00 41.77 320 ALA A CA 1
ATOM 2339 C C . ALA A 1 320 ? 59.491 42.240 17.860 1.00 39.81 320 ALA A C 1
ATOM 2340 O O . ALA A 1 320 ? 59.576 42.848 16.799 1.00 43.95 320 ALA A O 1
ATOM 2342 N N . GLY A 1 321 ? 58.821 42.723 18.920 1.00 42.97 321 GLY A N 1
ATOM 2343 C CA . GLY A 1 321 ? 58.710 41.910 20.127 1.00 39.53 321 GLY A CA 1
ATOM 2344 C C . GLY A 1 321 ? 57.663 42.461 21.096 1.00 42.31 321 GLY A C 1
ATOM 2345 O O . GLY A 1 321 ? 57.968 43.107 22.089 1.00 46.61 321 GLY A O 1
ATOM 2346 N N . LEU A 1 322 ? 56.386 42.220 20.753 1.00 36.71 322 LEU A N 1
ATOM 2347 C CA . LEU A 1 322 ? 56.095 41.522 19.508 1.00 33.41 322 LEU A CA 1
ATOM 2348 C C . LEU A 1 322 ? 55.583 42.489 18.440 1.00 33.13 322 LEU A C 1
ATOM 2349 O O . LEU A 1 322 ? 54.949 43.496 18.730 1.00 30.15 322 LEU A O 1
ATOM 2354 N N . SER A 1 323 ? 55.904 42.220 17.162 1.00 29.77 323 SER A N 1
ATOM 2355 C CA . SER A 1 323 ? 55.470 43.126 16.105 1.00 29.45 323 SER A CA 1
ATOM 2356 C C . SER A 1 323 ? 55.555 42.466 14.727 1.00 28.02 323 SER A C 1
ATOM 2357 O O . SER A 1 323 ? 56.261 41.487 14.522 1.00 25.62 323 SER A O 1
ATOM 2360 N N . TYR A 1 324 ? 54.881 43.126 13.790 1.00 23.99 324 TYR A N 1
ATOM 2361 C CA . TYR A 1 324 ? 54.806 42.583 12.460 1.00 25.37 324 TYR A CA 1
ATOM 2362 C C . TYR A 1 324 ? 54.601 43.741 11.543 1.00 25.29 324 TYR A C 1
ATOM 2363 O O . TYR A 1 324 ? 54.231 44.827 12.015 1.00 25.20 324 TYR A O 1
ATOM 2372 N N . ALA A 1 325 ? 54.880 43.517 10.254 1.00 24.35 325 ALA A N 1
ATOM 2373 C CA . ALA A 1 325 ? 54.673 44.501 9.203 1.00 25.34 325 ALA A CA 1
ATOM 2374 C C . ALA A 1 325 ? 54.593 43.648 7.960 1.00 25.30 325 ALA A C 1
ATOM 2375 O O . ALA A 1 325 ? 55.287 42.614 7.813 1.00 25.37 325 ALA A O 1
ATOM 2377 N N . GLY A 1 326 ? 53.667 44.037 7.096 1.00 24.61 326 GLY A N 1
ATOM 2378 C CA . GLY A 1 326 ? 53.472 43.319 5.861 1.00 24.51 326 GLY A CA 1
ATOM 2379 C C . GLY A 1 326 ? 52.686 44.159 4.849 1.00 26.14 326 GLY A C 1
ATOM 2380 O O . GLY A 1 326 ? 52.105 45.191 5.223 1.00 26.34 326 GLY A O 1
ATOM 2381 N N . GLN A 1 327 ? 52.656 43.710 3.582 1.00 27.74 327 GLN A N 1
ATOM 2382 C CA . GLN A 1 327 ? 51.926 44.406 2.507 1.00 27.39 327 GLN A CA 1
ATOM 2383 C C . GLN A 1 327 ? 51.778 43.503 1.296 1.00 28.75 327 GLN A C 1
ATOM 2384 O O . GLN A 1 327 ? 52.480 42.460 1.183 1.00 26.86 327 GLN A O 1
ATOM 2390 N N . ALA A 1 328 ? 50.833 43.862 0.429 1.00 27.32 328 ALA A N 1
ATOM 2391 C CA . ALA A 1 328 ? 50.672 43.136 -0.827 1.00 28.93 328 ALA A CA 1
ATOM 2392 C C . ALA A 1 328 ? 51.528 43.914 -1.859 1.00 30.56 328 ALA A C 1
ATOM 2393 O O . ALA A 1 328 ? 51.916 45.067 -1.634 1.00 32.91 328 ALA A O 1
ATOM 2395 N N . LEU A 1 329 ? 51.897 43.269 -2.948 1.00 31.03 329 LEU A N 1
ATOM 2396 C CA . LEU A 1 329 ? 52.647 43.924 -4.003 1.00 31.71 329 LEU A CA 1
ATOM 2397 C C . LEU A 1 329 ? 52.575 43.146 -5.267 1.00 33.38 329 LEU A C 1
ATOM 2398 O O . LEU A 1 329 ? 52.300 41.942 -5.261 1.00 34.45 329 LEU A O 1
ATOM 2403 N N . LEU A 1 330 ? 52.828 43.836 -6.370 1.00 32.07 330 LEU A N 1
ATOM 2404 C CA . LEU A 1 330 ? 52.833 43.202 -7.673 1.00 31.28 330 LEU A CA 1
ATOM 2405 C C . LEU A 1 330 ? 54.263 42.732 -7.862 1.00 31.73 330 LEU A C 1
ATOM 2406 O O . LEU A 1 330 ? 55.199 43.468 -7.622 1.00 31.43 330 LEU A O 1
ATOM 2411 N N . LEU A 1 331 ? 54.417 41.482 -8.272 1.00 29.21 331 LEU A N 1
ATOM 2412 C CA . LEU A 1 331 ? 55.726 40.899 -8.458 1.00 28.87 331 LEU A CA 1
ATOM 2413 C C . LEU A 1 331 ? 56.414 41.393 -9.735 1.00 31.08 331 LEU A C 1
ATOM 2414 O O . LEU A 1 331 ? 55.782 41.782 -10.705 1.00 32.39 331 LEU A O 1
ATOM 2419 N N . PRO A 1 332 ? 57.721 41.445 -9.727 1.00 32.61 332 PRO A N 1
ATOM 2420 C CA . PRO A 1 332 ? 58.570 41.744 -10.875 1.00 33.97 332 PRO A CA 1
ATOM 2421 C C . PRO A 1 332 ? 58.568 40.601 -11.895 1.00 35.69 332 PRO A C 1
ATOM 2422 O O . PRO A 1 332 ? 58.527 39.427 -11.551 1.00 30.61 332 PRO A O 1
ATOM 2426 N N . ASP A 1 333 ? 58.780 40.866 -13.180 1.00 37.80 333 ASP A N 1
ATOM 2427 C CA . ASP A 1 333 ? 59.017 39.791 -14.133 1.00 40.77 333 ASP A CA 1
ATOM 2428 C C . ASP A 1 333 ? 60.294 39.099 -13.729 1.00 42.45 333 ASP A C 1
ATOM 2429 O O . ASP A 1 333 ? 61.231 39.735 -13.225 1.00 41.29 333 ASP A O 1
ATOM 2434 N N . PRO A 1 334 ? 60.332 37.767 -13.890 1.00 44.75 334 PRO A N 1
ATOM 2435 C CA . PRO A 1 334 ? 61.544 37.042 -13.533 1.00 46.61 334 PRO A CA 1
ATOM 2436 C C . PRO A 1 334 ? 62.622 37.545 -14.491 1.00 49.96 334 PRO A C 1
ATOM 2437 O O . PRO A 1 334 ? 62.324 37.962 -15.603 1.00 51.73 334 PRO A O 1
ATOM 2441 N N . PRO A 1 335 ? 63.888 37.515 -14.082 1.00 51.00 335 PRO A N 1
ATOM 2442 C CA . PRO A 1 335 ? 64.943 37.994 -14.972 1.00 52.72 335 PRO A CA 1
ATOM 2443 C C . PRO A 1 335 ? 65.208 37.134 -16.216 1.00 54.86 335 PRO A C 1
ATOM 2444 O O . PRO A 1 335 ? 64.491 36.172 -16.468 1.00 54.70 335 PRO A O 1
ATOM 2448 N N . SER A 1 336 ? 66.239 37.540 -16.973 1.00 58.74 336 SER A N 1
ATOM 2449 C CA . SER A 1 336 ? 66.776 36.903 -18.210 1.00 61.82 336 SER A CA 1
ATOM 2450 C C . SER A 1 336 ? 66.919 37.920 -19.348 1.00 63.44 336 SER A C 1
ATOM 2451 O O . SER A 1 336 ? 66.413 37.627 -20.459 1.00 64.51 336 SER A O 1
ATOM 2454 N N . PRO B 1 2 ? 43.619 43.481 -11.124 1.00 73.42 2 PRO B N 1
ATOM 2455 C CA . PRO B 1 2 ? 44.508 43.313 -9.985 1.00 73.07 2 PRO B CA 1
ATOM 2456 C C . PRO B 1 2 ? 45.680 44.298 -10.035 1.00 72.29 2 PRO B C 1
ATOM 2457 O O . PRO B 1 2 ? 46.846 43.928 -10.059 1.00 72.24 2 PRO B O 1
ATOM 2461 N N . GLY B 1 3 ? 45.328 45.597 -10.095 1.00 70.86 3 GLY B N 1
ATOM 2462 C CA . GLY B 1 3 ? 46.217 46.750 -10.151 1.00 68.66 3 GLY B CA 1
ATOM 2463 C C . GLY B 1 3 ? 46.195 47.504 -8.818 1.00 66.70 3 GLY B C 1
ATOM 2464 O O . GLY B 1 3 ? 46.468 48.694 -8.736 1.00 68.06 3 GLY B O 1
ATOM 2465 N N . LEU B 1 4 ? 45.673 46.842 -7.783 1.00 63.29 4 LEU B N 1
ATOM 2466 C CA . LEU B 1 4 ? 45.752 47.402 -6.438 1.00 59.81 4 LEU B CA 1
ATOM 2467 C C . LEU B 1 4 ? 44.764 48.558 -6.256 1.00 59.63 4 LEU B C 1
ATOM 2468 O O . LEU B 1 4 ? 44.099 49.004 -7.182 1.00 60.96 4 LEU B O 1
ATOM 2473 N N . ARG B 1 5 ? 44.651 49.018 -4.997 1.00 58.07 5 ARG B N 1
ATOM 2474 C CA . ARG B 1 5 ? 43.760 50.144 -4.743 1.00 56.62 5 ARG B CA 1
ATOM 2475 C C . ARG B 1 5 ? 44.503 51.475 -4.898 1.00 56.36 5 ARG B C 1
ATOM 2476 O O . ARG B 1 5 ? 45.688 51.600 -4.617 1.00 54.51 5 ARG B O 1
ATOM 2484 N N . VAL B 1 6 ? 43.766 52.482 -5.404 1.00 56.20 6 VAL B N 1
ATOM 2485 C CA . VAL B 1 6 ? 44.359 53.807 -5.545 1.00 55.07 6 VAL B CA 1
ATOM 2486 C C . VAL B 1 6 ? 44.213 54.626 -4.261 1.00 55.26 6 VAL B C 1
ATOM 2487 O O . VAL B 1 6 ? 43.258 55.366 -4.061 1.00 56.59 6 VAL B O 1
ATOM 2491 N N . PRO B 1 7 ? 45.190 54.443 -3.354 1.00 56.04 7 PRO B N 1
ATOM 2492 C CA . PRO B 1 7 ? 45.102 55.111 -2.061 1.00 57.34 7 PRO B CA 1
ATOM 2493 C C . PRO B 1 7 ? 44.947 56.626 -2.219 1.00 58.31 7 PRO B C 1
ATOM 2494 O O . PRO B 1 7 ? 45.425 57.238 -3.165 1.00 58.82 7 PRO B O 1
ATOM 2498 N N . GLU B 1 8 ? 44.213 57.225 -1.263 1.00 59.34 8 GLU B N 1
ATOM 2499 C CA . GLU B 1 8 ? 44.003 58.667 -1.315 1.00 61.40 8 GLU B CA 1
ATOM 2500 C C . GLU B 1 8 ? 44.980 59.411 -0.402 1.00 59.90 8 GLU B C 1
ATOM 2501 O O . GLU B 1 8 ? 44.896 59.371 0.819 1.00 58.70 8 GLU B O 1
ATOM 2507 N N . ARG B 1 9 ? 45.961 60.077 -1.040 1.00 58.85 9 ARG B N 1
ATOM 2508 C CA . ARG B 1 9 ? 46.950 60.817 -0.266 1.00 58.70 9 ARG B CA 1
ATOM 2509 C C . ARG B 1 9 ? 46.304 61.940 0.549 1.00 58.66 9 ARG B C 1
ATOM 2510 O O . ARG B 1 9 ? 45.209 61.806 1.080 1.00 58.52 9 ARG B O 1
ATOM 2518 N N . ARG B 1 10 ? 47.162 62.963 0.709 1.00 57.47 10 ARG B N 1
ATOM 2519 C CA . ARG B 1 10 ? 46.801 64.077 1.575 1.00 55.83 10 ARG B CA 1
ATOM 2520 C C . ARG B 1 10 ? 48.034 64.889 1.974 1.00 53.78 10 ARG B C 1
ATOM 2521 O O . ARG B 1 10 ? 49.109 64.769 1.402 1.00 54.90 10 ARG B O 1
ATOM 2529 N N . PHE B 1 11 ? 47.837 65.773 2.967 1.00 51.62 11 PHE B N 1
ATOM 2530 C CA . PHE B 1 11 ? 48.956 66.582 3.431 1.00 48.75 11 PHE B CA 1
ATOM 2531 C C . PHE B 1 11 ? 49.224 66.368 4.920 1.00 46.83 11 PHE B C 1
ATOM 2532 O O . PHE B 1 11 ? 48.371 65.936 5.683 1.00 46.64 11 PHE B O 1
ATOM 2540 N N . SER B 1 12 ? 50.477 66.648 5.316 1.00 44.86 12 SER B N 1
ATOM 2541 C CA . SER B 1 12 ? 50.847 66.431 6.707 1.00 44.14 12 SER B CA 1
ATOM 2542 C C . SER B 1 12 ? 51.816 67.500 7.210 1.00 43.18 12 SER B C 1
ATOM 2543 O O . SER B 1 12 ? 52.398 68.268 6.455 1.00 42.42 12 SER B O 1
ATOM 2546 N N . ARG B 1 13 ? 51.942 67.557 8.547 1.00 42.63 13 ARG B N 1
ATOM 2547 C CA . ARG B 1 13 ? 52.865 68.510 9.147 1.00 44.99 13 ARG B CA 1
ATOM 2548 C C . ARG B 1 13 ? 52.997 68.271 10.651 1.00 44.50 13 ARG B C 1
ATOM 2549 O O . ARG B 1 13 ? 52.435 67.339 11.211 1.00 44.42 13 ARG B O 1
ATOM 2557 N N . VAL B 1 14 ? 53.926 68.947 11.314 1.00 45.34 14 VAL B N 1
ATOM 2558 C CA . VAL B 1 14 ? 54.262 68.637 12.686 1.00 45.13 14 VAL B CA 1
ATOM 2559 C C . VAL B 1 14 ? 53.155 69.263 13.533 1.00 45.74 14 VAL B C 1
ATOM 2560 O O . VAL B 1 14 ? 52.902 70.468 13.472 1.00 46.14 14 VAL B O 1
ATOM 2564 N N . LEU B 1 15 ? 52.473 68.429 14.295 1.00 45.97 15 LEU B N 1
ATOM 2565 C CA . LEU B 1 15 ? 51.385 68.874 15.137 1.00 46.43 15 LEU B CA 1
ATOM 2566 C C . LEU B 1 15 ? 51.835 69.215 16.525 1.00 46.36 15 LEU B C 1
ATOM 2567 O O . LEU B 1 15 ? 51.221 70.053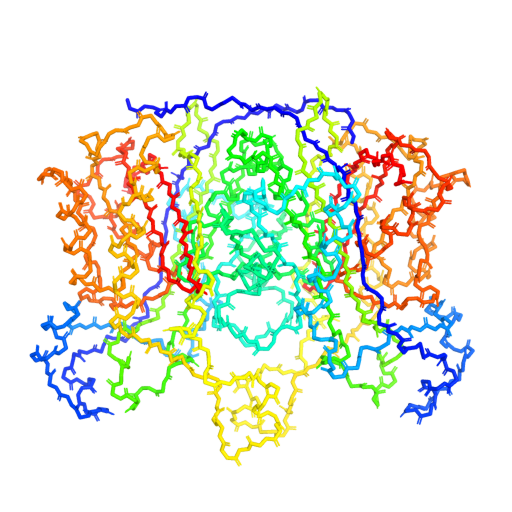 17.159 1.00 46.70 15 LEU B O 1
ATOM 2572 N N . GLY B 1 16 ? 52.890 68.563 17.008 1.00 45.22 16 GLY B N 1
ATOM 2573 C CA . GLY B 1 16 ? 53.333 68.823 18.361 1.00 44.50 16 GLY B CA 1
ATOM 2574 C C . GLY B 1 16 ? 54.740 68.328 18.604 1.00 44.45 16 GLY B C 1
ATOM 2575 O O . GLY B 1 16 ? 55.163 67.349 17.990 1.00 44.65 16 GLY B O 1
ATOM 2576 N N . VAL B 1 17 ? 55.468 69.008 19.487 1.00 43.03 17 VAL B N 1
ATOM 2577 C CA . VAL B 1 17 ? 56.831 68.646 19.796 1.00 43.20 17 VAL B CA 1
ATOM 2578 C C . VAL B 1 17 ? 57.004 68.528 21.287 1.00 42.80 17 VAL B C 1
ATOM 2579 O O . VAL B 1 17 ? 56.218 69.087 22.046 1.00 43.03 17 VAL B O 1
ATOM 2583 N N . GLY B 1 18 ? 58.034 67.795 21.700 1.00 42.08 18 GLY B N 1
ATOM 2584 C CA . GLY B 1 18 ? 58.289 67.577 23.105 1.00 42.71 18 GLY B CA 1
ATOM 2585 C C . GLY B 1 18 ? 59.750 67.235 23.320 1.00 43.84 18 GLY B C 1
ATOM 2586 O O . GLY B 1 18 ? 60.527 67.173 22.351 1.00 44.57 18 GLY B O 1
ATOM 2587 N N . SER B 1 19 ? 60.139 67.011 24.574 1.00 44.74 19 SER B N 1
ATOM 2588 C CA . SER B 1 19 ? 61.522 66.702 24.848 1.00 46.31 19 SER B CA 1
ATOM 2589 C C . SER B 1 19 ? 61.806 66.323 26.292 1.00 46.77 19 SER B C 1
ATOM 2590 O O . SER B 1 19 ? 60.985 66.534 27.190 1.00 46.30 19 SER B O 1
ATOM 2593 N N . TYR B 1 20 ? 62.985 65.733 26.483 1.00 46.40 20 TYR B N 1
ATOM 2594 C CA . TYR B 1 20 ? 63.471 65.349 27.787 1.00 45.98 20 TYR B CA 1
ATOM 2595 C C . TYR B 1 20 ? 64.922 65.767 27.893 1.00 46.06 20 TYR B C 1
ATOM 2596 O O . TYR B 1 20 ? 65.738 65.441 27.034 1.00 46.22 20 TYR B O 1
ATOM 2605 N N . ARG B 1 21 ? 65.234 66.488 28.957 1.00 46.67 21 ARG B N 1
ATOM 2606 C CA . ARG B 1 21 ? 66.575 66.995 29.183 1.00 46.47 21 ARG B CA 1
ATOM 2607 C C . ARG B 1 21 ? 67.083 66.457 30.513 1.00 47.83 21 ARG B C 1
ATOM 2608 O O . ARG B 1 21 ? 66.478 66.733 31.567 1.00 48.01 21 ARG B O 1
ATOM 2616 N N . PRO B 1 22 ? 68.178 65.658 30.493 1.00 47.55 22 PRO B N 1
ATOM 2617 C CA . PRO B 1 22 ? 68.732 65.093 31.735 1.00 48.65 22 PRO B CA 1
ATOM 2618 C C . PRO B 1 22 ? 68.836 66.136 32.860 1.00 49.73 22 PRO B C 1
ATOM 2619 O O . PRO B 1 22 ? 69.204 67.292 32.630 1.00 48.77 22 PRO B O 1
ATOM 2623 N N . ARG B 1 23 ? 68.503 65.721 34.077 1.00 52.02 23 ARG B N 1
ATOM 2624 C CA . ARG B 1 23 ? 68.528 66.659 35.199 1.00 54.76 23 ARG B CA 1
ATOM 2625 C C . ARG B 1 23 ? 69.908 67.178 35.581 1.00 55.16 23 ARG B C 1
ATOM 2626 O O . ARG B 1 23 ? 70.033 68.339 35.930 1.00 55.39 23 ARG B O 1
ATOM 2634 N N . ARG B 1 24 ? 70.931 66.333 35.479 1.00 55.61 24 ARG B N 1
ATOM 2635 C CA . ARG B 1 24 ? 72.293 66.729 35.806 1.00 56.31 24 ARG B CA 1
ATOM 2636 C C . ARG B 1 24 ? 72.994 67.578 34.761 1.00 56.86 24 ARG B C 1
ATOM 2637 O O . ARG B 1 24 ? 73.368 67.081 33.715 1.00 57.73 24 ARG B O 1
ATOM 2645 N N . GLU B 1 25 ? 73.194 68.857 35.044 1.00 58.36 25 GLU B N 1
ATOM 2646 C CA . GLU B 1 25 ? 73.906 69.735 34.114 1.00 59.80 25 GLU B CA 1
ATOM 2647 C C . GLU B 1 25 ? 75.399 69.640 34.428 1.00 60.38 25 GLU B C 1
ATOM 2648 O O . GLU B 1 25 ? 75.770 69.442 35.581 1.00 60.85 25 GLU B O 1
ATOM 2654 N N . VAL B 1 26 ? 76.255 69.771 33.415 1.00 60.89 26 VAL B N 1
ATOM 2655 C CA . VAL B 1 26 ? 77.704 69.688 33.623 1.00 61.20 26 VAL B CA 1
ATOM 2656 C C . VAL B 1 26 ? 78.409 70.829 32.894 1.00 62.00 26 VAL B C 1
ATOM 2657 O O . VAL B 1 26 ? 78.447 70.852 31.658 1.00 62.18 26 VAL B O 1
ATOM 2661 N N . SER B 1 27 ? 78.953 71.778 33.668 1.00 61.67 27 SER B N 1
ATOM 2662 C CA . SER B 1 27 ? 79.649 72.942 33.119 1.00 61.18 27 SER B CA 1
ATOM 2663 C C . SER B 1 27 ? 81.021 72.518 32.629 1.00 60.65 27 SER B C 1
ATOM 2664 O O . SER B 1 27 ? 81.505 71.466 33.009 1.00 60.13 27 SER B O 1
ATOM 2667 N N . ASN B 1 28 ? 81.631 73.322 31.768 1.00 61.54 28 ASN B N 1
ATOM 2668 C CA . ASN B 1 28 ? 82.961 73.025 31.259 1.00 63.61 28 ASN B CA 1
ATOM 2669 C C . ASN B 1 28 ? 83.965 72.862 32.405 1.00 64.98 28 ASN B C 1
ATOM 2670 O O . ASN B 1 28 ? 84.942 72.132 32.289 1.00 65.29 28 ASN B O 1
ATOM 2675 N N . LYS B 1 29 ? 83.723 73.540 33.519 1.00 67.02 29 LYS B N 1
ATOM 2676 C CA . LYS B 1 29 ? 84.629 73.443 34.659 1.00 68.60 29 LYS B CA 1
ATOM 2677 C C . LYS B 1 29 ? 84.666 71.998 35.165 1.00 69.39 29 LYS B C 1
ATOM 2678 O O . LYS B 1 29 ? 85.735 71.458 35.468 1.00 69.51 29 LYS B O 1
ATOM 2684 N N . GLU B 1 30 ? 83.501 71.366 35.252 1.00 70.24 30 GLU B N 1
ATOM 2685 C CA . GLU B 1 30 ? 83.454 69.977 35.700 1.00 70.95 30 GLU B CA 1
ATOM 2686 C C . GLU B 1 30 ? 84.061 69.027 34.651 1.00 72.04 30 GLU B C 1
ATOM 2687 O O . GLU B 1 30 ? 84.638 67.990 34.993 1.00 71.42 30 GLU B O 1
ATOM 2693 N N . VAL B 1 31 ? 83.927 69.388 33.378 1.00 72.77 31 VAL B N 1
ATOM 2694 C CA . VAL B 1 31 ? 84.472 68.587 32.293 1.00 73.68 31 VAL B CA 1
ATOM 2695 C C . VAL B 1 31 ? 85.995 68.613 32.345 1.00 74.79 31 VAL B C 1
ATOM 2696 O O . VAL B 1 31 ? 86.651 67.617 32.053 1.00 75.45 31 VAL B O 1
ATOM 2700 N N . CYS B 1 32 ? 86.559 69.751 32.727 1.00 75.92 32 CYS B N 1
ATOM 2701 C CA . CYS B 1 32 ? 88.006 69.877 32.819 1.00 76.90 32 CYS B CA 1
ATOM 2702 C C . CYS B 1 32 ? 88.592 69.080 33.972 1.00 77.26 32 CYS B C 1
ATOM 2703 O O . CYS B 1 32 ? 89.806 69.024 34.135 1.00 77.64 32 CYS B O 1
ATOM 2706 N N . THR B 1 33 ? 87.730 68.467 34.774 1.00 77.78 33 THR B N 1
ATOM 2707 C CA . THR B 1 33 ? 88.189 67.663 35.894 1.00 78.29 33 THR B CA 1
ATOM 2708 C C . THR B 1 33 ? 88.354 66.205 35.451 1.00 79.32 33 THR B C 1
ATOM 2709 O O . THR B 1 33 ? 88.947 65.394 36.170 1.00 78.90 33 THR B O 1
ATOM 2713 N N . TRP B 1 34 ? 87.818 65.885 34.268 1.00 80.30 34 TRP B N 1
ATOM 2714 C CA . TRP B 1 34 ? 87.912 64.537 33.699 1.00 81.14 34 TRP B CA 1
ATOM 2715 C C . TRP B 1 34 ? 89.077 64.481 32.726 1.00 81.51 34 TRP B C 1
ATOM 2716 O O . TRP B 1 34 ? 89.822 63.504 32.690 1.00 81.40 34 TRP B O 1
ATOM 2727 N N . ILE B 1 35 ? 89.194 65.532 31.919 1.00 81.76 35 ILE B N 1
ATOM 2728 C CA . ILE B 1 35 ? 90.253 65.661 30.922 1.00 81.90 35 ILE B CA 1
ATOM 2729 C C . ILE B 1 35 ? 91.239 66.764 31.306 1.00 82.57 35 ILE B C 1
ATOM 2730 O O . ILE B 1 35 ? 91.127 67.386 32.363 1.00 83.04 35 ILE B O 1
ATOM 2735 N N . ASP B 1 36 ? 92.206 67.003 30.435 1.00 83.11 36 ASP B N 1
ATOM 2736 C CA . ASP B 1 36 ? 93.203 68.037 30.664 1.00 83.31 36 ASP B CA 1
ATOM 2737 C C . ASP B 1 36 ? 92.822 69.207 29.760 1.00 83.15 36 ASP B C 1
ATOM 2738 O O . ASP B 1 36 ? 93.365 69.365 28.676 1.00 83.04 36 ASP B O 1
ATOM 2743 N N . SER B 1 37 ? 91.874 70.025 30.195 1.00 83.21 37 SER B N 1
ATOM 2744 C CA . SER B 1 37 ? 91.446 71.139 29.363 1.00 83.63 37 SER B CA 1
ATOM 2745 C C . SER B 1 37 ? 91.232 72.404 30.160 1.00 84.01 37 SER B C 1
ATOM 2746 O O . SER B 1 37 ? 91.539 72.464 31.353 1.00 83.24 37 SER B O 1
ATOM 2749 N N . THR B 1 38 ? 90.690 73.410 29.484 1.00 84.93 38 THR B N 1
ATOM 2750 C CA . THR B 1 38 ? 90.418 74.702 30.092 1.00 86.58 38 THR B CA 1
ATOM 2751 C C . THR B 1 38 ? 89.110 75.238 29.553 1.00 87.09 38 THR B C 1
ATOM 2752 O O . THR B 1 38 ? 88.938 75.341 28.344 1.00 87.02 38 THR B O 1
ATOM 2756 N N . GLU B 1 39 ? 88.198 75.578 30.458 1.00 88.30 39 GLU B N 1
ATOM 2757 C CA . GLU B 1 39 ? 86.834 76.025 30.220 1.00 89.82 39 GLU B CA 1
ATOM 2758 C C . GLU B 1 39 ? 86.761 76.947 29.009 1.00 90.85 39 GLU B C 1
ATOM 2759 O O . GLU B 1 39 ? 85.693 77.336 28.550 1.00 91.48 39 GLU B O 1
ATOM 2765 N N . GLU B 1 40 ? 87.954 77.312 28.526 1.00 92.10 40 GLU B N 1
ATOM 2766 C CA . GLU B 1 40 ? 88.028 78.557 27.705 1.00 93.25 40 GLU B CA 1
ATOM 2767 C C . GLU B 1 40 ? 88.262 78.172 26.263 1.00 92.62 40 GLU B C 1
ATOM 2768 O O . GLU B 1 40 ? 88.012 78.892 25.333 1.00 92.19 40 GLU B O 1
ATOM 2774 N N . TRP B 1 41 ? 88.871 76.987 26.166 1.00 92.46 41 TRP B N 1
ATOM 2775 C CA . TRP B 1 41 ? 89.043 76.175 24.967 1.00 91.85 41 TRP B CA 1
ATOM 2776 C C . TRP B 1 41 ? 87.722 75.527 24.563 1.00 91.24 41 TRP B C 1
ATOM 2777 O O . TRP B 1 41 ? 87.341 75.472 23.402 1.00 91.46 41 TRP B O 1
ATOM 2788 N N . ILE B 1 42 ? 87.032 74.988 25.584 1.00 90.61 42 ILE B N 1
ATOM 2789 C CA . ILE B 1 42 ? 85.706 74.440 25.345 1.00 90.07 42 ILE B CA 1
ATOM 2790 C C . ILE B 1 42 ? 84.655 75.549 25.350 1.00 90.53 42 ILE B C 1
ATOM 2791 O O . ILE B 1 42 ? 83.963 75.791 26.330 1.00 91.49 42 ILE B O 1
ATOM 2796 N N . GLU B 1 43 ? 84.578 76.267 24.215 1.00 89.97 43 GLU B N 1
ATOM 2797 C CA . GLU B 1 43 ? 83.688 77.419 24.157 1.00 89.76 43 GLU B CA 1
ATOM 2798 C C . GLU B 1 43 ? 84.031 78.334 22.977 1.00 89.02 43 GLU B C 1
ATOM 2799 O O . GLU B 1 43 ? 83.218 78.599 22.101 1.00 89.05 43 GLU B O 1
ATOM 2805 N N . THR B 1 44 ? 85.303 78.690 22.863 1.00 87.98 44 THR B N 1
ATOM 2806 C CA . THR B 1 44 ? 85.750 79.448 21.704 1.00 86.57 44 THR B CA 1
ATOM 2807 C C . THR B 1 44 ? 85.876 78.556 20.469 1.00 85.74 44 THR B C 1
ATOM 2808 O O . THR B 1 44 ? 85.800 79.033 19.336 1.00 85.73 44 THR B O 1
ATOM 2812 N N . ARG B 1 45 ? 86.042 77.259 20.708 1.00 84.60 45 ARG B N 1
ATOM 2813 C CA . ARG B 1 45 ? 86.215 76.274 19.641 1.00 83.64 45 ARG B CA 1
ATOM 2814 C C . ARG B 1 45 ? 84.947 75.540 19.286 1.00 81.67 45 ARG B C 1
ATOM 2815 O O . ARG B 1 45 ? 84.644 75.297 18.117 1.00 82.03 45 ARG B O 1
ATOM 2823 N N . THR B 1 46 ? 84.236 75.150 20.327 1.00 78.98 46 THR B N 1
ATOM 2824 C CA . THR B 1 46 ? 82.997 74.433 20.178 1.00 76.01 46 THR B CA 1
ATOM 2825 C C . THR B 1 46 ? 81.918 75.492 20.353 1.00 74.12 46 THR B C 1
ATOM 2826 O O . THR B 1 46 ? 81.271 75.901 19.386 1.00 74.41 46 THR B O 1
ATOM 2830 N N . GLY B 1 47 ? 81.760 75.966 21.584 1.00 71.47 47 GLY B N 1
ATOM 2831 C CA . GLY B 1 47 ? 80.764 76.974 21.882 1.00 68.47 47 GLY B CA 1
ATOM 2832 C C . GLY B 1 47 ? 79.914 76.533 23.052 1.00 67.16 47 GLY B C 1
ATOM 2833 O O . GLY B 1 47 ? 78.957 77.197 23.416 1.00 65.86 47 GLY B O 1
ATOM 2834 N N . ILE B 1 48 ? 80.283 75.406 23.654 1.00 66.43 48 ILE B N 1
ATOM 2835 C CA . ILE B 1 48 ? 79.537 74.854 24.772 1.00 65.73 48 ILE B CA 1
ATOM 2836 C C . ILE B 1 48 ? 79.973 75.417 26.109 1.00 65.89 48 ILE B C 1
ATOM 2837 O O . ILE B 1 48 ? 81.163 75.440 26.436 1.00 65.82 48 ILE B O 1
ATOM 2842 N N . ARG B 1 49 ? 78.999 75.853 26.890 1.00 65.64 49 ARG B N 1
ATOM 2843 C CA . ARG B 1 49 ? 79.295 76.374 28.207 1.00 65.96 49 ARG B CA 1
ATOM 2844 C C . ARG B 1 49 ? 78.877 75.303 29.189 1.00 64.60 49 ARG B C 1
ATOM 2845 O O . ARG B 1 49 ? 79.408 75.216 30.293 1.00 64.22 49 ARG B O 1
ATOM 2853 N N . SER B 1 50 ? 77.926 74.474 28.763 1.00 63.10 50 SER B N 1
ATOM 2854 C CA . SER B 1 50 ? 77.430 73.386 29.605 1.00 61.57 50 SER B CA 1
ATOM 2855 C C . SER B 1 50 ? 76.629 72.364 28.792 1.00 59.89 50 SER B C 1
ATOM 2856 O O . SER B 1 50 ? 76.095 72.695 27.742 1.00 58.73 50 SER B O 1
ATOM 2859 N N . ARG B 1 51 ? 76.567 71.124 29.274 1.00 58.44 51 ARG B N 1
ATOM 2860 C CA . ARG B 1 51 ? 75.808 70.060 28.600 1.00 57.96 51 ARG B CA 1
ATOM 2861 C C . ARG B 1 51 ? 75.142 69.258 29.695 1.00 58.39 51 ARG B C 1
ATOM 2862 O O . ARG B 1 51 ? 75.547 69.351 30.852 1.00 58.80 51 ARG B O 1
ATOM 2870 N N . ARG B 1 52 ? 74.134 68.465 29.343 1.00 57.99 52 ARG B N 1
ATOM 2871 C CA . ARG B 1 52 ? 73.436 67.659 30.335 1.00 57.81 52 ARG B CA 1
ATOM 2872 C C . ARG B 1 52 ? 73.750 66.194 30.121 1.00 57.02 52 ARG B C 1
ATOM 2873 O O . ARG B 1 52 ? 73.619 65.673 29.017 1.00 58.70 52 ARG B O 1
ATOM 2881 N N . ILE B 1 53 ? 74.185 65.531 31.181 1.00 55.53 53 ILE B N 1
ATOM 2882 C CA . ILE B 1 53 ? 74.557 64.139 31.113 1.00 54.42 53 ILE B CA 1
ATOM 2883 C C . ILE B 1 53 ? 73.580 63.255 31.875 1.00 54.74 53 ILE B C 1
ATOM 2884 O O . ILE B 1 53 ? 73.303 63.477 33.065 1.00 55.12 53 ILE B O 1
ATOM 2889 N N . ALA B 1 54 ? 73.071 62.244 31.181 1.00 52.94 54 ALA B N 1
ATOM 2890 C CA . ALA B 1 54 ? 72.109 61.323 31.751 1.00 51.49 54 ALA B CA 1
ATOM 2891 C C . ALA B 1 54 ? 72.668 60.445 32.869 1.00 51.30 54 ALA B C 1
ATOM 2892 O O . ALA B 1 54 ? 73.792 59.936 32.792 1.00 48.35 54 ALA B O 1
ATOM 2894 N N . GLU B 1 55 ? 71.843 60.275 33.900 1.00 51.15 55 GLU B N 1
ATOM 2895 C CA . GLU B 1 55 ? 72.165 59.437 35.041 1.00 53.50 55 GLU B CA 1
ATOM 2896 C C . GLU B 1 55 ? 71.613 58.014 34.780 1.00 53.33 55 GLU B C 1
ATOM 2897 O O . GLU B 1 55 ? 70.725 57.817 33.964 1.00 53.53 55 GLU B O 1
ATOM 2903 N N . PRO B 1 56 ? 72.138 57.011 35.477 1.00 52.87 56 PRO B N 1
ATOM 2904 C CA . PRO B 1 56 ? 71.706 55.618 35.309 1.00 52.13 56 PRO B CA 1
ATOM 2905 C C . PRO B 1 56 ? 70.215 55.321 35.051 1.00 52.02 56 PRO B C 1
ATOM 2906 O O . PRO B 1 56 ? 69.885 54.423 34.284 1.00 52.56 56 PRO B O 1
ATOM 2910 N N . ASP B 1 57 ? 69.324 56.046 35.713 1.00 50.30 57 ASP B N 1
ATOM 2911 C CA . ASP B 1 57 ? 67.889 55.828 35.569 1.00 48.84 57 ASP B CA 1
ATOM 2912 C C . ASP B 1 57 ? 67.326 56.419 34.268 1.00 47.37 57 ASP B C 1
ATOM 2913 O O . ASP B 1 57 ? 66.257 56.005 33.807 1.00 47.69 57 ASP B O 1
ATOM 2918 N N . GLU B 1 58 ? 68.027 57.396 33.706 1.00 44.16 58 GLU B N 1
ATOM 2919 C CA . GLU B 1 58 ? 67.599 58.047 32.459 1.00 42.73 58 GLU B CA 1
ATOM 2920 C C . GLU B 1 58 ? 68.048 57.313 31.182 1.00 41.34 58 GLU B C 1
ATOM 2921 O O . GLU B 1 58 ? 68.801 57.844 30.379 1.00 40.67 58 GLU B O 1
ATOM 2927 N N . THR B 1 59 ? 67.588 56.075 31.026 1.00 39.73 59 THR B N 1
ATOM 2928 C CA . THR B 1 59 ? 67.910 55.276 29.853 1.00 37.98 59 THR B CA 1
ATOM 2929 C C . THR B 1 59 ? 67.304 55.917 28.612 1.00 37.96 59 THR B C 1
ATOM 2930 O O . THR B 1 59 ? 66.390 56.756 28.734 1.00 38.05 59 THR B O 1
ATOM 2934 N N . ILE B 1 60 ? 67.767 55.532 27.415 1.00 36.53 60 ILE B N 1
ATOM 2935 C CA . ILE B 1 60 ? 67.146 56.155 26.244 1.00 35.55 60 ILE B CA 1
ATOM 2936 C C . ILE B 1 60 ? 65.644 55.846 26.138 1.00 34.95 60 ILE B C 1
ATOM 2937 O O . ILE B 1 60 ? 64.864 56.608 25.582 1.00 32.89 60 ILE B O 1
ATOM 2942 N N . GLN B 1 61 ? 65.193 54.724 26.711 1.00 34.32 61 GLN B N 1
ATOM 2943 C CA . GLN B 1 61 ? 63.746 54.406 26.701 1.00 36.67 61 GLN B CA 1
ATOM 2944 C C . GLN B 1 61 ? 62.998 55.433 27.582 1.00 37.07 61 GLN B C 1
ATOM 2945 O O . GLN B 1 61 ? 62.042 56.063 27.131 1.00 38.82 61 GLN B O 1
ATOM 2951 N N . VAL B 1 62 ? 63.471 55.622 28.814 1.00 37.97 62 VAL B N 1
ATOM 2952 C CA . VAL B 1 62 ? 62.862 56.576 29.733 1.00 38.58 62 VAL B CA 1
ATOM 2953 C C . VAL B 1 62 ? 62.787 57.978 29.124 1.00 38.95 62 VAL B C 1
ATOM 2954 O O . VAL B 1 62 ? 61.779 58.670 29.196 1.00 40.16 62 VAL B O 1
ATOM 2958 N N . MET B 1 63 ? 63.922 58.407 28.541 1.00 38.63 63 MET B N 1
ATOM 2959 C CA . MET B 1 63 ? 63.967 59.738 27.946 1.00 37.51 63 MET B CA 1
ATOM 2960 C C . MET B 1 63 ? 63.047 59.848 26.727 1.00 37.76 63 MET B C 1
ATOM 2961 O O . MET B 1 63 ? 62.401 60.858 26.484 1.00 37.47 63 MET B O 1
ATOM 2966 N N . GLY B 1 64 ? 63.034 58.767 25.924 1.00 36.83 64 GLY B N 1
ATOM 2967 C CA . GLY B 1 64 ? 62.194 58.767 24.732 1.00 35.04 64 GLY B CA 1
ATOM 2968 C C . GLY B 1 64 ? 60.707 58.825 25.089 1.00 35.01 64 GLY B C 1
ATOM 2969 O O . GLY B 1 64 ? 59.924 59.544 24.483 1.00 32.87 64 GLY B O 1
ATOM 2970 N N . VAL B 1 65 ? 60.265 58.023 26.055 1.00 36.28 65 VAL B N 1
ATOM 2971 C CA . VAL B 1 65 ? 58.848 58.048 26.498 1.00 39.20 65 VAL B CA 1
ATOM 2972 C C . VAL B 1 65 ? 58.492 59.421 27.083 1.00 40.21 65 VAL B C 1
ATOM 2973 O O . VAL B 1 65 ? 57.387 59.940 26.860 1.00 41.31 65 VAL B O 1
ATOM 2977 N N . ALA B 1 66 ? 59.411 60.011 27.850 1.00 40.13 66 ALA B N 1
ATOM 2978 C CA . ALA B 1 66 ? 59.131 61.352 28.424 1.00 40.95 66 ALA B CA 1
ATOM 2979 C C . ALA B 1 66 ? 59.017 62.381 27.300 1.00 40.32 66 ALA B C 1
ATOM 2980 O O . ALA B 1 66 ? 58.087 63.168 27.263 1.00 39.16 66 ALA B O 1
ATOM 2982 N N . ALA B 1 67 ? 59.958 62.366 26.365 1.00 41.67 67 ALA B N 1
ATOM 2983 C CA . ALA B 1 67 ? 59.919 63.332 25.270 1.00 42.88 67 ALA B CA 1
ATOM 2984 C C . ALA B 1 67 ? 58.667 63.114 24.425 1.00 43.36 67 ALA B C 1
ATOM 2985 O O . ALA B 1 67 ? 58.041 64.052 23.930 1.00 43.73 67 ALA B O 1
ATOM 2987 N N . SER B 1 68 ? 58.296 61.859 24.254 1.00 44.05 68 SER B N 1
ATOM 2988 C CA . SER B 1 68 ? 57.126 61.549 23.471 1.00 43.28 68 SER B CA 1
ATOM 2989 C C . SER B 1 68 ? 55.853 62.084 24.125 1.00 43.13 68 SER B C 1
ATOM 2990 O O . SER B 1 68 ? 55.053 62.724 23.449 1.00 43.74 68 SER B O 1
ATOM 2993 N N . ARG B 1 69 ? 55.661 61.835 25.422 1.00 43.31 69 ARG B N 1
ATOM 2994 C CA . ARG B 1 69 ? 54.430 62.297 26.087 1.00 44.51 69 ARG B CA 1
ATOM 2995 C C . ARG B 1 69 ? 54.184 63.790 25.868 1.00 45.26 69 ARG B C 1
ATOM 2996 O O . ARG B 1 69 ? 53.065 64.233 25.565 1.00 45.13 69 ARG B O 1
ATOM 3004 N N . ARG B 1 70 ? 55.261 64.557 26.007 1.00 45.87 70 ARG B N 1
ATOM 3005 C CA . ARG B 1 70 ? 55.209 65.991 25.836 1.00 45.81 70 ARG B CA 1
ATOM 3006 C C . ARG B 1 70 ? 54.792 66.356 24.418 1.00 45.64 70 ARG B C 1
ATOM 3007 O O . ARG B 1 70 ? 54.072 67.343 24.196 1.00 43.74 70 ARG B O 1
ATOM 3015 N N . ALA B 1 71 ? 55.236 65.547 23.449 1.00 44.70 71 ALA B N 1
ATOM 3016 C CA . ALA B 1 71 ? 54.892 65.821 22.059 1.00 42.64 71 ALA B CA 1
ATOM 3017 C C . ALA B 1 71 ? 53.423 65.534 21.852 1.00 41.28 71 ALA B C 1
ATOM 3018 O O . ALA B 1 71 ? 52.746 66.280 21.173 1.00 40.49 71 ALA B O 1
ATOM 3020 N N . LEU B 1 72 ? 52.942 64.448 22.448 1.00 41.41 72 LEU B N 1
ATOM 3021 C CA . LEU B 1 72 ? 51.543 64.069 22.299 1.00 42.53 72 LEU B CA 1
ATOM 3022 C C . LEU B 1 72 ? 50.640 65.097 22.991 1.00 42.99 72 LEU B C 1
ATOM 3023 O O . LEU B 1 72 ? 49.598 65.442 22.457 1.00 43.17 72 LEU B O 1
ATOM 3028 N N . GLU B 1 73 ? 51.039 65.570 24.173 1.00 42.96 73 GLU B N 1
ATOM 3029 C CA . GLU B 1 73 ? 50.263 66.611 24.878 1.00 45.44 73 GLU B CA 1
ATOM 3030 C C . GLU B 1 73 ? 50.123 67.894 24.038 1.00 44.87 73 GLU B C 1
ATOM 3031 O O . GLU B 1 73 ? 49.024 68.441 23.927 1.00 45.18 73 GLU B O 1
ATOM 3037 N N . HIS B 1 74 ? 51.236 68.353 23.452 1.00 44.23 74 HIS B N 1
ATOM 3038 C CA . HIS B 1 74 ? 51.263 69.542 22.622 1.00 43.36 74 HIS B CA 1
ATOM 3039 C C . HIS B 1 74 ? 50.353 69.330 21.444 1.00 45.90 74 HIS B C 1
ATOM 3040 O O . HIS B 1 74 ? 49.541 70.206 21.140 1.00 46.55 74 HIS B O 1
ATOM 3047 N N . ALA B 1 75 ? 50.461 68.178 20.779 1.00 45.23 75 ALA B N 1
ATOM 3048 C CA . ALA B 1 75 ? 49.628 67.907 19.600 1.00 44.95 75 ALA B CA 1
ATOM 3049 C C . ALA B 1 75 ? 48.188 67.633 19.941 1.00 44.56 75 ALA B C 1
ATOM 3050 O O . ALA B 1 75 ? 47.348 67.746 19.077 1.00 44.92 75 ALA B O 1
ATOM 3052 N N . GLY B 1 76 ? 47.910 67.279 21.191 1.00 44.84 76 GLY B N 1
ATOM 3053 C CA . GLY B 1 76 ? 46.544 66.970 21.601 1.00 45.31 76 GLY B CA 1
ATOM 3054 C C . GLY B 1 76 ? 46.058 65.608 21.076 1.00 46.54 76 GLY B C 1
ATOM 3055 O O . GLY B 1 76 ? 44.863 65.357 20.894 1.00 45.71 76 GLY B O 1
ATOM 3056 N N . VAL B 1 77 ? 47.019 64.722 20.852 1.00 45.80 77 VAL B N 1
ATOM 3057 C CA . VAL B 1 77 ? 46.773 63.396 20.320 1.00 45.69 77 VAL B CA 1
ATOM 3058 C C . VAL B 1 77 ? 47.029 62.284 21.338 1.00 46.77 77 VAL B C 1
ATOM 3059 O O . VAL B 1 77 ? 48.079 62.241 22.000 1.00 47.21 77 VAL B O 1
ATOM 3063 N N . ASP B 1 78 ? 46.064 61.386 21.463 1.00 46.19 78 ASP B N 1
ATOM 3064 C CA . ASP B 1 78 ? 46.214 60.269 22.388 1.00 47.44 78 ASP B CA 1
ATOM 3065 C C . ASP B 1 78 ? 47.041 59.151 21.783 1.00 44.18 78 ASP B C 1
ATOM 3066 O O . ASP B 1 78 ? 46.987 58.928 20.589 1.00 41.90 78 ASP B O 1
ATOM 3071 N N . PRO B 1 79 ? 47.793 58.422 22.621 1.00 42.27 79 PRO B N 1
ATOM 3072 C CA . PRO B 1 79 ? 48.633 57.316 22.169 1.00 41.46 79 PRO B CA 1
ATOM 3073 C C . PRO B 1 79 ? 47.861 56.313 21.298 1.00 41.43 79 PRO B C 1
ATOM 3074 O O . PRO B 1 79 ? 48.426 55.709 20.404 1.00 40.79 79 PRO B O 1
ATOM 3078 N N . ALA B 1 80 ? 46.569 56.151 21.568 1.00 40.92 80 ALA B N 1
ATOM 3079 C CA . ALA B 1 80 ? 45.760 55.196 20.836 1.00 41.17 80 ALA B CA 1
ATOM 3080 C C . ALA B 1 80 ? 45.619 55.575 19.389 1.00 40.90 80 ALA B C 1
ATOM 3081 O O . ALA B 1 80 ? 45.319 54.711 18.563 1.00 39.86 80 ALA B O 1
ATOM 3083 N N . GLU B 1 81 ? 45.799 56.864 19.088 1.00 39.81 81 GLU B N 1
ATOM 3084 C CA . GLU B 1 81 ? 45.687 57.336 17.714 1.00 41.04 81 GLU B CA 1
ATOM 3085 C C . GLU B 1 81 ? 47.007 57.220 16.933 1.00 39.91 81 GLU B C 1
ATOM 3086 O O . GLU B 1 81 ? 47.066 57.505 15.739 1.00 39.12 81 GLU B O 1
ATOM 3092 N N . ILE B 1 82 ? 48.071 56.801 17.602 1.00 38.64 82 ILE B N 1
ATOM 3093 C CA . ILE B 1 82 ? 49.353 56.698 16.914 1.00 36.64 82 ILE B CA 1
ATOM 3094 C C . ILE B 1 82 ? 49.427 55.405 16.103 1.00 36.37 82 ILE B C 1
ATOM 3095 O O . ILE B 1 82 ? 49.260 54.309 16.638 1.00 35.95 82 ILE B O 1
ATOM 3100 N N . ASP B 1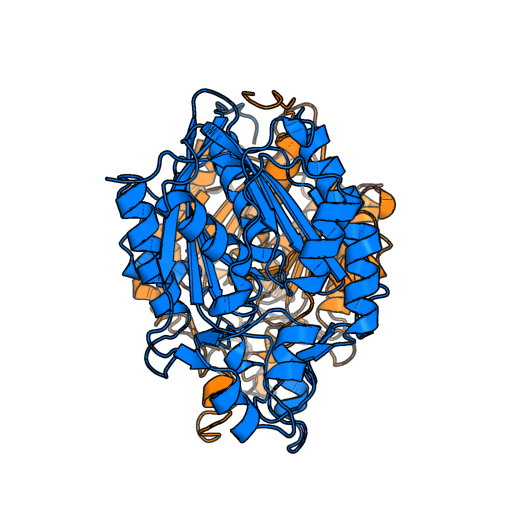 83 ? 49.719 55.537 14.819 1.00 34.90 83 ASP B N 1
ATOM 3101 C CA . ASP B 1 83 ? 49.806 54.379 13.953 1.00 34.88 83 ASP B CA 1
ATOM 3102 C C . ASP B 1 83 ? 51.226 53.829 13.768 1.00 32.96 83 ASP B C 1
ATOM 3103 O O . ASP B 1 83 ? 51.412 52.676 13.382 1.00 33.88 83 ASP B O 1
ATOM 3108 N N . LEU B 1 84 ? 52.211 54.676 14.003 1.00 32.85 84 LEU B N 1
ATOM 3109 C CA . LEU B 1 84 ? 53.632 54.326 13.808 1.00 31.69 84 LEU B CA 1
ATOM 3110 C C . LEU B 1 84 ? 54.481 55.106 14.778 1.00 29.43 84 LEU B C 1
ATOM 3111 O O . LEU B 1 84 ? 54.252 56.285 14.954 1.00 28.48 84 LEU B O 1
ATOM 3116 N N . VAL B 1 85 ? 55.477 54.430 15.370 1.00 31.23 85 VAL B N 1
ATOM 3117 C CA . VAL B 1 85 ? 56.465 55.049 16.258 1.00 31.22 85 VAL B CA 1
ATOM 3118 C C . VAL B 1 85 ? 57.837 54.748 15.625 1.00 32.31 85 VAL B C 1
ATOM 3119 O O . VAL B 1 85 ? 58.163 53.567 15.385 1.00 31.33 85 VAL B O 1
ATOM 3123 N N . VAL B 1 86 ? 58.599 55.802 15.299 1.00 30.77 86 VAL B N 1
ATOM 3124 C CA . VAL B 1 86 ? 59.936 55.688 14.709 1.00 31.60 86 VAL B CA 1
ATOM 3125 C C . VAL B 1 86 ? 60.916 56.288 15.719 1.00 33.36 86 VAL B C 1
ATOM 3126 O O . VAL B 1 86 ? 60.804 57.446 16.089 1.00 31.17 86 VAL B O 1
ATOM 3130 N N . VAL B 1 87 ? 61.842 55.470 16.196 1.00 33.61 87 VAL B N 1
ATOM 3131 C CA . VAL B 1 87 ? 62.838 55.932 17.136 1.00 36.11 87 VAL B CA 1
ATOM 3132 C C . VAL B 1 87 ? 64.211 55.927 16.456 1.00 38.22 87 VAL B C 1
ATOM 3133 O O . VAL B 1 87 ? 64.663 54.930 15.881 1.00 38.85 87 VAL B O 1
ATOM 3137 N N . SER B 1 88 ? 64.867 57.073 16.537 1.00 40.06 88 SER B N 1
ATOM 3138 C CA . SER B 1 88 ? 66.169 57.291 15.996 1.00 39.57 88 SER B CA 1
ATOM 3139 C C . SER B 1 88 ? 67.158 57.290 17.147 1.00 39.86 88 SER B C 1
ATOM 3140 O O . SER B 1 88 ? 67.002 58.038 18.138 1.00 39.93 88 SER B O 1
ATOM 3143 N N . THR B 1 89 ? 68.167 56.443 17.046 1.00 38.56 89 TH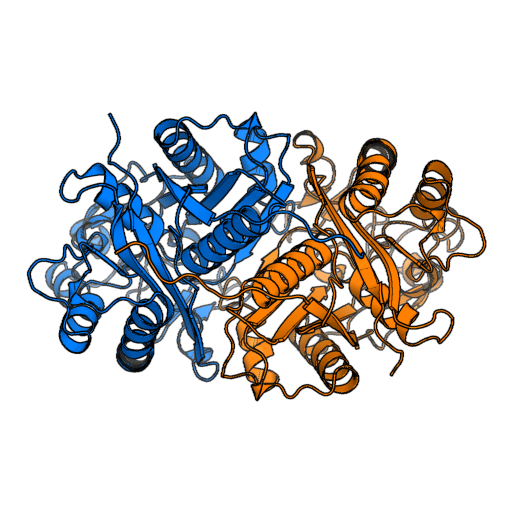R B N 1
ATOM 3144 C CA . THR B 1 89 ? 69.178 56.398 18.079 1.00 39.04 89 THR B CA 1
ATOM 3145 C C . THR B 1 89 ? 70.394 55.673 17.565 1.00 38.87 89 THR B C 1
ATOM 3146 O O . THR B 1 89 ? 70.285 54.886 16.618 1.00 38.59 89 THR B O 1
ATOM 3150 N N . MET B 1 90 ? 71.551 55.961 18.171 1.00 36.68 90 MET B N 1
ATOM 3151 C CA . MET B 1 90 ? 72.774 55.258 17.819 1.00 36.25 90 MET B CA 1
ATOM 3152 C C . MET B 1 90 ? 73.455 54.726 19.097 1.00 36.48 90 MET B C 1
ATOM 3153 O O . MET B 1 90 ? 74.563 54.151 19.072 1.00 35.12 90 MET B O 1
ATOM 3158 N N . THR B 1 91 ? 72.762 54.842 20.216 1.00 35.62 91 THR B N 1
ATOM 3159 C CA . THR B 1 91 ? 73.375 54.427 21.442 1.00 36.73 91 THR B CA 1
ATOM 3160 C C . THR B 1 91 ? 72.581 53.399 22.162 1.00 37.27 91 THR B C 1
ATOM 3161 O O . THR B 1 91 ? 72.463 53.431 23.388 1.00 37.12 91 THR B O 1
ATOM 3165 N N . ASN B 1 92 ? 72.071 52.439 21.409 1.00 35.99 92 ASN B N 1
ATOM 3166 C CA . ASN B 1 92 ? 71.261 51.390 21.999 1.00 35.80 92 ASN B CA 1
ATOM 3167 C C . ASN B 1 92 ? 72.101 50.143 22.019 1.00 35.35 92 ASN B C 1
ATOM 3168 O O . ASN B 1 92 ? 72.586 49.745 20.990 1.00 35.93 92 ASN B O 1
ATOM 3173 N N . PHE B 1 93 ? 72.266 49.524 23.184 1.00 35.08 93 PHE B N 1
ATOM 3174 C CA . PHE B 1 93 ? 73.047 48.283 23.331 1.00 35.13 93 PHE B CA 1
ATOM 3175 C C . PHE B 1 93 ? 72.192 46.990 23.326 1.00 34.57 93 PHE B C 1
ATOM 3176 O O . PHE B 1 93 ? 72.698 45.877 23.601 1.00 33.84 93 PHE B O 1
ATOM 3184 N N . VAL B 1 94 ? 70.891 47.117 23.051 1.00 34.16 94 VAL B N 1
ATOM 3185 C CA . VAL B 1 94 ? 70.041 45.922 23.009 1.00 33.92 94 VAL B CA 1
ATOM 3186 C C . VAL B 1 94 ? 69.734 45.681 21.528 1.00 34.63 94 VAL B C 1
ATOM 3187 O O . VAL B 1 94 ? 69.166 46.546 20.862 1.00 33.64 94 VAL B O 1
ATOM 3191 N N . HIS B 1 95 ? 70.107 44.511 21.018 1.00 34.69 95 HIS B N 1
ATOM 3192 C CA . HIS B 1 95 ? 69.868 44.195 19.615 1.00 35.15 95 HIS B CA 1
ATOM 3193 C C . HIS B 1 95 ? 68.398 44.108 19.261 1.00 35.88 95 HIS B C 1
ATOM 3194 O O . HIS B 1 95 ? 67.981 44.527 18.166 1.00 36.10 95 HIS B O 1
ATOM 3201 N N . THR B 1 96 ? 67.600 43.592 20.187 1.00 35.66 96 THR B N 1
ATOM 3202 C CA . THR B 1 96 ? 66.178 43.447 19.938 1.00 36.88 96 THR B CA 1
ATOM 3203 C C . THR B 1 96 ? 65.510 43.137 21.263 1.00 36.83 96 THR B C 1
ATOM 3204 O O . THR B 1 96 ? 66.157 42.729 22.223 1.00 35.61 96 THR B O 1
ATOM 3208 N N . PRO B 1 97 ? 64.205 43.355 21.335 1.00 37.12 97 PRO B N 1
ATOM 3209 C CA . PRO B 1 97 ? 63.368 43.875 20.243 1.00 36.19 97 PRO B CA 1
ATOM 3210 C C . PRO B 1 97 ? 63.612 45.362 20.108 1.00 35.99 97 PRO B C 1
ATOM 3211 O O . PRO B 1 97 ? 64.289 45.936 20.960 1.00 36.37 97 PRO B O 1
ATOM 3215 N N . PRO B 1 98 ? 63.024 46.024 19.059 1.00 34.71 98 PRO B N 1
ATOM 3216 C CA . PRO B 1 98 ? 63.178 47.463 18.812 1.00 32.02 98 PRO B CA 1
ATOM 3217 C C . PRO B 1 98 ? 62.719 48.341 19.983 1.00 33.18 98 PRO B C 1
ATOM 3218 O O . PRO B 1 98 ? 61.656 48.073 20.626 1.00 30.36 98 PRO B O 1
ATOM 3222 N N . LEU B 1 99 ? 63.524 49.384 20.244 1.00 30.28 99 LEU B N 1
ATOM 3223 C CA . LEU B 1 99 ? 63.219 50.354 21.287 1.00 30.55 99 LEU B CA 1
ATOM 3224 C C . LEU B 1 99 ? 61.851 50.974 20.971 1.00 29.93 99 LEU B C 1
ATOM 3225 O O . LEU B 1 99 ? 61.010 51.149 21.882 1.00 30.37 99 LEU B O 1
ATOM 3230 N N . SER B 1 100 ? 61.644 51.336 19.704 1.00 27.90 100 SER B N 1
ATOM 3231 C CA . SER B 1 100 ? 60.379 51.938 19.293 1.00 31.26 100 SER B CA 1
ATOM 3232 C C . SER B 1 100 ? 59.130 51.131 19.762 1.00 32.46 100 SER B C 1
ATOM 3233 O O . SER B 1 100 ? 58.119 51.734 20.092 1.00 32.65 100 SER B O 1
ATOM 3236 N N . VAL B 1 101 ? 59.227 49.792 19.837 1.00 32.50 101 VAL B N 1
ATOM 3237 C CA . VAL B 1 101 ? 58.087 48.937 20.240 1.00 32.73 101 VAL B CA 1
ATOM 3238 C C . VAL B 1 101 ? 57.848 49.023 21.768 1.00 33.04 101 VAL B C 1
ATOM 3239 O O . VAL B 1 101 ? 56.716 49.011 22.244 1.00 30.14 101 VAL B O 1
ATOM 3243 N N . ALA B 1 102 ? 58.927 49.091 22.530 1.00 33.46 102 ALA B N 1
ATOM 3244 C CA . ALA B 1 102 ? 58.814 49.231 23.983 1.00 35.01 102 ALA B CA 1
ATOM 3245 C C . ALA B 1 102 ? 58.275 50.656 24.346 1.00 35.28 102 ALA B C 1
ATOM 3246 O O . ALA B 1 102 ? 57.459 50.820 25.265 1.00 35.85 102 ALA B O 1
ATOM 3248 N N . ILE B 1 103 ? 58.716 51.666 23.612 1.00 34.00 103 ILE B N 1
ATOM 3249 C CA . ILE B 1 103 ? 58.263 53.018 23.865 1.00 34.61 103 ILE B CA 1
ATOM 3250 C C . ILE B 1 103 ? 56.776 53.063 23.545 1.00 36.40 103 ILE B C 1
ATOM 3251 O O . ILE B 1 103 ? 56.003 53.476 24.397 1.00 36.54 103 ILE B O 1
ATOM 3256 N N . ALA B 1 104 ? 56.373 52.613 22.349 1.00 35.37 104 ALA B N 1
ATOM 3257 C CA . ALA B 1 104 ? 54.956 52.557 21.962 1.00 36.31 104 ALA B CA 1
ATOM 3258 C C . ALA B 1 104 ? 54.089 51.870 23.057 1.00 35.84 104 ALA B C 1
ATOM 3259 O O . ALA B 1 104 ? 53.049 52.362 23.497 1.00 34.82 104 ALA B O 1
ATOM 3261 N N . HIS B 1 105 ? 54.541 50.713 23.485 1.00 35.56 105 HIS B N 1
ATOM 3262 C CA . HIS B 1 105 ? 53.817 49.974 24.484 1.00 37.90 105 HIS B CA 1
ATOM 3263 C C . HIS B 1 105 ? 53.704 50.777 25.791 1.00 39.00 105 HIS B C 1
ATOM 3264 O O . HIS B 1 105 ? 52.622 50.872 26.356 1.00 39.91 105 HIS B O 1
ATOM 3271 N N . GLU B 1 106 ? 54.812 51.359 26.250 1.00 40.26 106 GLU B N 1
ATOM 3272 C CA . GLU B 1 106 ? 54.804 52.138 27.489 1.00 39.82 106 GLU B CA 1
ATOM 3273 C C . GLU B 1 106 ? 53.831 53.316 27.405 1.00 38.43 106 GLU B C 1
ATOM 3274 O O . GLU B 1 106 ? 53.089 53.578 28.362 1.00 39.17 106 GLU B O 1
ATOM 3280 N N . LEU B 1 107 ? 53.826 54.019 26.280 1.00 36.33 107 LEU B N 1
ATOM 3281 C CA . LEU B 1 107 ? 52.990 55.175 25.972 1.00 37.15 107 LEU B CA 1
ATOM 3282 C C . LEU B 1 107 ? 51.512 54.791 25.848 1.00 37.59 107 LEU B C 1
ATOM 3283 O O . LEU B 1 107 ? 50.614 55.622 25.888 1.00 38.77 107 LEU B O 1
ATOM 3288 N N . GLY B 1 108 ? 51.278 53.481 25.649 1.00 38.23 108 GLY B N 1
ATOM 3289 C CA . GLY B 1 108 ? 49.849 53.221 25.522 1.00 37.99 108 GLY B CA 1
ATOM 3290 C C . GLY B 1 108 ? 49.442 53.015 24.061 1.00 39.05 108 GLY B C 1
ATOM 3291 O O . GLY B 1 108 ? 48.296 52.737 23.734 1.00 38.70 108 GLY B O 1
ATOM 3292 N N . ALA B 1 109 ? 50.427 53.204 23.163 1.00 38.80 109 ALA B N 1
ATOM 3293 C CA . ALA B 1 109 ? 50.148 53.037 21.742 1.00 38.87 109 ALA B CA 1
ATOM 3294 C C . ALA B 1 109 ? 50.256 51.572 21.315 1.00 39.73 109 ALA B C 1
ATOM 3295 O O . ALA B 1 109 ? 51.255 51.120 20.772 1.00 38.59 109 ALA B O 1
ATOM 3297 N N . ASP B 1 110 ? 49.188 50.810 21.619 1.00 40.57 110 ASP B N 1
ATOM 3298 C CA . ASP B 1 110 ? 49.186 49.397 21.259 1.00 42.46 110 ASP B CA 1
ATOM 3299 C C . ASP B 1 110 ? 48.570 49.168 19.877 1.00 40.59 110 ASP B C 1
ATOM 3300 O O . ASP B 1 110 ? 48.263 48.051 19.483 1.00 41.06 110 ASP B O 1
ATOM 3305 N N . ASN B 1 111 ? 48.364 50.270 19.133 1.00 37.41 111 ASN B N 1
ATOM 3306 C CA . ASN B 1 111 ? 47.780 50.139 17.803 1.00 38.48 111 ASN B CA 1
ATOM 3307 C C . ASN B 1 111 ? 48.823 50.355 16.705 1.00 38.93 111 ASN B C 1
ATOM 3308 O O . ASN B 1 111 ? 48.534 50.295 15.517 1.00 37.81 111 ASN B O 1
ATOM 3313 N N . ALA B 1 112 ? 50.039 50.621 17.239 1.00 39.52 112 ALA B N 1
ATOM 3314 C CA . ALA B 1 112 ? 51.113 51.119 16.421 1.00 39.09 112 ALA B CA 1
ATOM 3315 C C . ALA B 1 112 ? 52.092 50.028 16.064 1.00 38.53 112 ALA B C 1
ATOM 3316 O O . ALA B 1 112 ? 52.188 49.007 16.691 1.00 39.36 112 ALA B O 1
ATOM 3318 N N . GLY B 1 113 ? 52.821 50.295 15.002 1.00 40.05 113 GLY B N 1
ATOM 3319 C CA . GLY B 1 113 ? 54.000 49.525 14.889 1.00 38.69 113 GLY B CA 1
ATOM 3320 C C . GLY B 1 113 ? 55.213 50.348 15.247 1.00 39.42 113 GLY B C 1
ATOM 3321 O O . GLY B 1 113 ? 55.161 51.354 15.962 1.00 40.92 113 GLY B O 1
ATOM 3322 N N . GLY B 1 114 ? 56.373 49.893 14.763 1.00 38.66 114 GLY B N 1
ATOM 3323 C CA . GLY B 1 114 ? 57.557 50.624 15.066 1.00 35.58 114 GLY B CA 1
ATOM 3324 C C . GLY B 1 114 ? 58.815 49.923 14.601 1.00 34.12 114 GLY B C 1
ATOM 3325 O O . GLY B 1 114 ? 59.033 48.752 14.861 1.00 36.11 114 GLY B O 1
ATOM 3326 N N . PHE B 1 115 ? 59.647 50.694 13.881 1.00 30.37 115 PHE B N 1
ATOM 3327 C CA . PHE B 1 115 ? 61.048 50.374 13.814 1.00 30.98 115 PHE B CA 1
ATOM 3328 C C . PHE B 1 115 ? 61.873 51.411 14.576 1.00 30.91 115 PHE B C 1
ATOM 3329 O O . PHE B 1 115 ? 61.660 52.602 14.493 1.00 31.94 115 PHE B O 1
ATOM 3337 N N . ASP B 1 116 ? 63.126 51.007 14.758 1.00 31.96 116 ASP B N 1
ATOM 3338 C CA . ASP B 1 116 ? 64.182 51.960 15.165 1.00 32.78 116 ASP B CA 1
ATOM 3339 C C . ASP B 1 116 ? 64.949 52.297 13.911 1.00 33.07 116 ASP B C 1
ATOM 3340 O O . ASP B 1 116 ? 64.969 51.545 12.939 1.00 31.57 116 ASP B O 1
ATOM 3345 N N . LEU B 1 117 ? 65.633 53.408 13.960 1.00 32.98 117 LEU B N 1
ATOM 3346 C CA . LEU B 1 117 ? 66.344 53.889 12.810 1.00 35.41 117 LEU B CA 1
ATOM 3347 C C . LEU B 1 117 ? 67.727 54.293 13.314 1.00 36.10 117 LEU B C 1
ATOM 3348 O O . LEU B 1 117 ? 67.878 54.783 14.435 1.00 33.63 117 LEU B O 1
ATOM 3353 N N . SER B 1 118 ? 68.733 54.036 12.507 1.00 36.84 118 SER B N 1
ATOM 3354 C CA . SER B 1 118 ? 70.085 54.376 12.900 1.00 40.51 118 SER B CA 1
ATOM 3355 C C . SER B 1 118 ? 70.755 55.064 11.720 1.00 40.91 118 SER B C 1
ATOM 3356 O O . SER B 1 118 ? 70.959 54.418 10.700 1.00 41.72 118 SER B O 1
ATOM 3359 N N . ALA B 1 119 ? 71.057 56.365 11.866 1.00 41.19 119 ALA B N 1
ATOM 3360 C CA . ALA B 1 119 ? 71.681 57.211 10.836 1.00 41.55 119 ALA B CA 1
ATOM 3361 C C . ALA B 1 119 ? 72.586 58.317 11.477 1.00 42.65 119 ALA B C 1
ATOM 3362 O O . ALA B 1 119 ? 72.811 59.379 10.894 1.00 43.98 119 ALA B O 1
ATOM 3364 N N . ALA B 1 120 ? 73.120 58.063 12.658 1.00 41.76 120 ALA B N 1
ATOM 3365 C CA . ALA B 1 120 ? 73.939 59.079 13.293 1.00 42.73 120 ALA B CA 1
ATOM 3366 C C . ALA B 1 120 ? 73.112 60.348 13.489 1.00 42.63 120 ALA B C 1
ATOM 3367 O O . ALA B 1 120 ? 71.922 60.259 13.785 1.00 43.31 120 ALA B O 1
ATOM 3369 N N . CYS B 1 121 ? 73.747 61.509 13.338 1.00 41.99 121 CYS B N 1
ATOM 3370 C CA . CYS B 1 121 ? 73.117 62.808 13.561 1.00 42.39 121 CYS B CA 1
ATOM 3371 C C . CYS B 1 121 ? 71.984 63.112 12.615 1.00 42.97 121 CYS B C 1
ATOM 3372 O O . CYS B 1 121 ? 71.092 63.877 12.950 1.00 42.83 121 CYS B O 1
ATOM 3375 N N . ALA B 1 122 ? 72.010 62.538 11.418 1.00 42.48 122 ALA B N 1
ATOM 3376 C CA . ALA B 1 122 ? 70.929 62.780 10.468 1.00 41.46 122 ALA B CA 1
ATOM 3377 C C . ALA B 1 122 ? 69.618 62.012 10.873 1.00 40.10 122 ALA B C 1
ATOM 3378 O O . ALA B 1 122 ? 68.556 62.235 10.309 1.00 39.87 122 ALA B O 1
ATOM 3380 N N . GLY B 1 123 ? 69.704 61.151 11.879 1.00 38.80 123 GLY B N 1
ATOM 3381 C CA . GLY B 1 123 ? 68.545 60.356 12.272 1.00 39.45 123 GLY B CA 1
ATOM 3382 C C . GLY B 1 123 ? 67.150 60.984 12.421 1.00 40.37 123 GLY B C 1
ATOM 3383 O O . GLY B 1 123 ? 66.139 60.408 11.990 1.00 41.53 123 GLY B O 1
ATOM 3384 N N . PHE B 1 124 ? 67.056 62.146 13.048 1.00 39.83 124 PHE B N 1
ATOM 3385 C CA . PHE B 1 124 ? 65.734 62.749 13.242 1.00 40.08 124 PHE B CA 1
ATOM 3386 C C . PHE B 1 124 ? 65.113 63.270 11.953 1.00 40.13 124 PHE B C 1
ATOM 3387 O O . PHE B 1 124 ? 63.876 63.195 11.748 1.00 40.42 124 PHE B O 1
ATOM 3395 N N . CYS B 1 125 ? 65.946 63.835 11.079 1.00 38.48 125 CYS B N 1
ATOM 3396 C CA . CYS B 1 125 ? 65.373 64.335 9.842 1.00 38.09 125 CYS B CA 1
ATOM 3397 C C . CYS B 1 125 ? 64.997 63.172 8.911 1.00 36.49 125 CYS B C 1
ATOM 3398 O O . CYS B 1 125 ? 64.148 63.338 8.059 1.00 34.86 125 CYS B O 1
ATOM 3401 N N . HIS B 1 126 ? 65.646 62.020 9.048 1.00 34.90 126 HIS B N 1
ATOM 3402 C CA . HIS B 1 126 ? 65.244 60.855 8.228 1.00 34.23 126 HIS B CA 1
ATOM 3403 C C . HIS B 1 126 ? 63.905 60.390 8.793 1.00 33.82 126 HIS B C 1
ATOM 3404 O O . HIS B 1 126 ? 62.953 60.197 8.059 1.00 35.12 126 HIS B O 1
ATOM 3411 N N . ALA B 1 127 ? 63.829 60.209 10.111 1.00 34.72 127 ALA B N 1
ATOM 3412 C CA . ALA B 1 127 ? 62.570 59.755 10.724 1.00 33.50 127 ALA B CA 1
ATOM 3413 C C . ALA B 1 127 ? 61.413 60.678 10.368 1.00 34.62 127 ALA B C 1
ATOM 3414 O O . ALA B 1 127 ? 60.366 60.209 9.975 1.00 34.87 127 ALA B O 1
ATOM 3416 N N . LEU B 1 128 ? 61.611 61.984 10.469 1.00 34.67 128 LEU B N 1
ATOM 3417 C CA . LEU B 1 128 ? 60.570 62.959 10.120 1.00 37.01 128 LEU B CA 1
ATOM 3418 C C . LEU B 1 128 ? 60.073 62.835 8.674 1.00 36.68 128 LEU B C 1
ATOM 3419 O O . LEU B 1 128 ? 58.893 63.039 8.424 1.00 37.53 128 LEU B O 1
ATOM 3424 N N . SER B 1 129 ? 60.955 62.530 7.714 1.00 36.03 129 SER B N 1
ATOM 3425 C CA . SER B 1 129 ? 60.516 62.428 6.335 1.00 35.34 129 SER B CA 1
ATOM 3426 C C . SER B 1 129 ? 59.738 61.134 6.114 1.00 34.74 129 SER B C 1
ATOM 3427 O O . SER B 1 129 ? 58.891 61.078 5.226 1.00 33.90 129 SER B O 1
ATOM 3430 N N . ILE B 1 130 ? 60.078 60.103 6.893 1.00 33.42 130 ILE B N 1
ATOM 3431 C CA . ILE B 1 130 ? 59.413 58.807 6.832 1.00 33.17 130 ILE B CA 1
ATOM 3432 C C . ILE B 1 130 ? 57.999 58.998 7.376 1.00 34.23 130 ILE B C 1
ATOM 3433 O O . ILE B 1 130 ? 57.026 58.446 6.837 1.00 35.15 130 ILE B O 1
ATOM 3438 N N . ALA B 1 131 ? 57.906 59.778 8.452 1.00 34.45 131 ALA B N 1
ATOM 3439 C CA . ALA B 1 131 ? 56.624 60.062 9.077 1.00 37.05 131 ALA B CA 1
ATOM 3440 C C . ALA B 1 131 ? 55.739 60.847 8.119 1.00 37.81 131 ALA B C 1
ATOM 3441 O O . ALA B 1 131 ? 54.532 60.534 7.959 1.00 37.99 131 ALA B O 1
ATOM 3443 N N . ALA B 1 132 ? 56.337 61.848 7.468 1.00 37.06 132 ALA B N 1
ATOM 3444 C CA . ALA B 1 132 ? 55.582 62.709 6.535 1.00 38.86 132 ALA B CA 1
ATOM 3445 C C . ALA B 1 132 ? 55.039 61.885 5.375 1.00 39.50 132 ALA B C 1
ATOM 3446 O O . ALA B 1 132 ? 53.851 61.984 5.036 1.00 40.85 132 ALA B O 1
ATOM 3448 N N . ASP B 1 133 ? 55.909 61.090 4.762 1.00 40.22 133 ASP B N 1
ATOM 3449 C CA . ASP B 1 133 ? 55.513 60.216 3.670 1.00 40.76 133 ASP B CA 1
ATOM 3450 C C . ASP B 1 133 ? 54.425 59.252 4.121 1.00 40.12 133 ASP B C 1
ATOM 3451 O O . ASP B 1 133 ? 53.492 59.001 3.374 1.00 40.98 133 ASP B O 1
ATOM 3456 N N . ALA B 1 134 ? 54.539 58.725 5.344 1.00 38.74 134 ALA B N 1
ATOM 3457 C CA . ALA B 1 134 ? 53.564 57.762 5.857 1.00 38.28 134 ALA B CA 1
ATOM 3458 C C . ALA B 1 134 ? 52.167 58.344 5.918 1.00 37.97 134 ALA B C 1
ATOM 3459 O O . ALA B 1 134 ? 51.191 57.765 5.411 1.00 36.81 134 ALA B O 1
ATOM 3461 N N . VAL B 1 135 ? 52.064 59.484 6.564 1.00 36.35 135 VAL B N 1
ATOM 3462 C CA . VAL B 1 135 ? 50.796 60.133 6.694 1.00 37.22 135 VAL B CA 1
ATOM 3463 C C . VAL B 1 135 ? 50.243 60.603 5.343 1.00 36.73 135 VAL B C 1
ATOM 3464 O O . VAL B 1 135 ? 49.064 60.421 5.074 1.00 35.74 135 VAL B O 1
ATOM 3468 N N . GLU B 1 136 ? 51.097 61.199 4.503 1.00 36.24 136 GLU B N 1
ATOM 3469 C CA . GLU B 1 136 ? 50.650 61.721 3.218 1.00 37.38 136 GLU B CA 1
ATOM 3470 C C . GLU B 1 136 ? 50.227 60.674 2.225 1.00 37.84 136 GLU B C 1
ATOM 3471 O O . GLU B 1 136 ? 49.510 60.997 1.261 1.00 38.85 136 GLU B O 1
ATOM 3477 N N . SER B 1 137 ? 50.628 59.422 2.478 1.00 35.97 137 SER B N 1
ATOM 3478 C CA . SER B 1 137 ? 50.294 58.292 1.609 1.00 33.19 137 SER B CA 1
ATOM 3479 C C . SER B 1 137 ? 48.859 57.833 1.885 1.00 34.36 137 SER B C 1
ATOM 3480 O O . SER B 1 137 ? 48.281 57.005 1.144 1.00 35.04 137 SER B O 1
ATOM 3483 N N . GLY B 1 138 ? 48.276 58.357 2.951 1.00 35.32 138 GLY B N 1
ATOM 3484 C CA . GLY B 1 138 ? 46.921 57.948 3.362 1.00 37.36 138 GLY B CA 1
ATOM 3485 C C . GLY B 1 138 ? 46.926 56.658 4.205 1.00 38.17 138 GLY B C 1
ATOM 3486 O O . GLY B 1 138 ? 45.901 56.235 4.734 1.00 40.70 138 GLY B O 1
ATOM 3487 N N . GLY B 1 139 ? 48.094 56.044 4.359 1.00 36.83 139 GLY B N 1
ATOM 3488 C CA . GLY B 1 139 ? 48.167 54.798 5.077 1.00 38.15 139 GLY B CA 1
ATOM 3489 C C . GLY B 1 139 ? 48.243 54.918 6.569 1.00 39.00 139 GLY B C 1
ATOM 3490 O O . GLY B 1 139 ? 47.867 53.974 7.277 1.00 39.78 139 GLY B O 1
ATOM 3491 N N . SER B 1 140 ? 48.732 56.061 7.041 1.00 37.19 140 SER B N 1
ATOM 3492 C CA . SER B 1 140 ? 48.881 56.338 8.458 1.00 38.76 140 SER B CA 1
ATOM 3493 C C . SER B 1 140 ? 48.271 57.738 8.634 1.00 40.45 140 SER B C 1
ATOM 3494 O O . SER B 1 140 ? 48.258 58.540 7.710 1.00 40.98 140 SER B O 1
ATOM 3497 N N . ARG B 1 141 ? 47.755 58.023 9.812 1.00 41.49 141 ARG B N 1
ATOM 3498 C CA . ARG B 1 141 ? 47.144 59.311 10.045 1.00 43.67 141 ARG B CA 1
ATOM 3499 C C . ARG B 1 141 ? 47.993 60.108 11.049 1.00 42.92 141 ARG B C 1
ATOM 3500 O O . ARG B 1 141 ? 48.198 61.312 10.844 1.00 42.77 141 ARG B O 1
ATOM 3508 N N . HIS B 1 142 ? 48.483 59.445 12.114 1.00 40.69 142 HIS B N 1
ATOM 3509 C CA . HIS B 1 142 ? 49.354 60.084 13.135 1.00 40.67 142 HIS B CA 1
ATOM 3510 C C . HIS B 1 142 ? 50.639 59.276 13.359 1.00 39.93 142 HIS B C 1
ATOM 3511 O O . HIS B 1 142 ? 50.576 58.076 13.601 1.00 36.83 142 HIS B O 1
ATOM 3518 N N . VAL B 1 143 ? 51.796 59.940 13.290 1.00 38.85 143 VAL B N 1
ATOM 3519 C CA . VAL B 1 143 ? 53.058 59.234 13.456 1.00 38.19 143 VAL B CA 1
ATOM 3520 C C . VAL B 1 143 ? 53.916 59.911 14.524 1.00 36.94 143 VAL B C 1
ATOM 3521 O O . VAL B 1 143 ? 53.996 61.139 14.590 1.00 38.11 143 VAL B O 1
ATOM 3525 N N . LEU B 1 144 ? 54.504 59.104 15.394 1.00 35.05 144 LEU B N 1
ATOM 3526 C CA . LEU B 1 144 ? 55.350 59.600 16.462 1.00 33.93 144 LEU B CA 1
ATOM 3527 C C . LEU B 1 144 ? 56.813 59.343 16.095 1.00 34.13 144 LEU B C 1
ATOM 3528 O O . LEU B 1 144 ? 57.209 58.241 15.675 1.00 33.62 144 LEU B O 1
ATOM 3533 N N . VAL B 1 145 ? 57.609 60.374 16.254 1.00 33.55 145 VAL B N 1
ATOM 3534 C CA . VAL B 1 145 ? 59.016 60.274 15.948 1.00 34.58 145 VAL B CA 1
ATOM 3535 C C . VAL B 1 145 ? 59.775 60.693 17.203 1.00 35.10 145 VAL B C 1
ATOM 3536 O O . VAL B 1 145 ? 59.552 61.770 17.758 1.00 34.25 145 VAL B O 1
ATOM 3540 N N . VAL B 1 146 ? 60.665 59.822 17.639 1.00 35.41 146 VAL B N 1
ATOM 3541 C CA . VAL B 1 146 ? 61.453 60.035 18.821 1.00 36.88 146 VAL B CA 1
ATOM 3542 C C . VAL B 1 146 ? 62.948 59.818 18.496 1.00 37.51 146 VAL B C 1
ATOM 3543 O O . VAL B 1 146 ? 63.276 58.828 17.846 1.00 37.23 146 VAL B O 1
ATOM 3547 N N . ALA B 1 147 ? 63.804 60.749 18.936 1.00 35.81 147 ALA B N 1
ATOM 3548 C CA . ALA B 1 147 ? 65.259 60.700 18.809 1.00 35.16 147 ALA B CA 1
ATOM 3549 C C . ALA B 1 147 ? 65.795 60.788 20.274 1.00 35.55 147 ALA B C 1
ATOM 3550 O O . ALA B 1 147 ? 65.729 61.826 20.947 1.00 35.66 147 ALA B O 1
ATOM 3552 N N . THR B 1 148 ? 66.311 59.673 20.760 1.00 34.45 148 THR B N 1
ATOM 3553 C CA . THR B 1 148 ? 66.792 59.539 22.128 1.00 35.31 148 THR B CA 1
ATOM 3554 C C . THR B 1 148 ? 68.239 59.011 22.088 1.00 37.29 148 THR B C 1
ATOM 3555 O O . THR B 1 148 ? 68.527 57.969 21.492 1.00 36.38 148 THR B O 1
ATOM 3559 N N . GLU B 1 149 ? 69.154 59.765 22.685 1.00 37.25 149 GLU B N 1
ATOM 3560 C CA . GLU B 1 149 ? 70.547 59.369 22.687 1.00 38.71 149 GLU B CA 1
ATOM 3561 C C . GLU B 1 149 ? 71.228 59.531 24.040 1.00 39.45 149 GLU B C 1
ATOM 3562 O O . GLU B 1 149 ? 70.934 60.472 24.794 1.00 40.12 149 GLU B O 1
ATOM 3568 N N . ARG B 1 150 ? 72.139 58.604 24.319 1.00 39.64 150 ARG B N 1
ATOM 3569 C CA . ARG B 1 150 ? 73.004 58.682 25.495 1.00 41.32 150 ARG B CA 1
ATOM 3570 C C . ARG B 1 150 ? 74.448 58.594 24.926 1.00 42.05 150 ARG B C 1
ATOM 3571 O O . ARG B 1 150 ? 75.162 57.601 25.112 1.00 43.32 150 ARG B O 1
ATOM 3579 N N . MET B 1 151 ? 74.852 59.651 24.218 1.00 43.07 151 MET B N 1
ATOM 3580 C CA . MET B 1 151 ? 76.171 59.686 23.621 1.00 43.93 151 MET B CA 1
ATOM 3581 C C . MET B 1 151 ? 77.272 59.420 24.633 1.00 44.29 151 MET B C 1
ATOM 3582 O O . MET B 1 151 ? 78.316 58.891 24.280 1.00 43.30 151 MET B O 1
ATOM 3587 N N . THR B 1 152 ? 77.030 59.756 25.897 1.00 45.52 152 THR B N 1
ATOM 3588 C CA . THR B 1 152 ? 78.071 59.532 26.881 1.00 45.68 152 THR B CA 1
ATOM 3589 C C . THR B 1 152 ? 78.392 58.048 26.989 1.00 46.55 152 THR B C 1
ATOM 3590 O O . THR B 1 152 ? 79.506 57.647 27.299 1.00 45.70 152 THR B O 1
ATOM 3594 N N . ASP B 1 153 ? 77.423 57.195 26.639 1.00 46.32 153 ASP B N 1
ATOM 3595 C CA . ASP B 1 153 ? 77.646 55.750 26.686 1.00 45.57 153 ASP B CA 1
ATOM 3596 C C . ASP B 1 153 ? 78.591 55.287 25.592 1.00 44.58 153 ASP B C 1
ATOM 3597 O O . ASP B 1 153 ? 79.102 54.166 25.665 1.00 43.62 153 ASP B O 1
ATOM 3602 N N . VAL B 1 154 ? 78.826 56.129 24.588 1.00 44.01 154 VAL B N 1
ATOM 3603 C CA . VAL B 1 154 ? 79.663 55.662 23.489 1.00 45.81 154 VAL B CA 1
ATOM 3604 C C . VAL B 1 154 ? 80.895 56.551 23.304 1.00 48.45 154 VAL B C 1
ATOM 3605 O O . VAL B 1 154 ? 81.538 56.570 22.263 1.00 47.72 154 VAL B O 1
ATOM 3609 N N . ILE B 1 155 ? 81.193 57.337 24.355 1.00 52.16 155 ILE B N 1
ATOM 3610 C CA . ILE B 1 155 ? 82.345 58.228 24.283 1.00 56.31 155 ILE B CA 1
ATOM 3611 C C . ILE B 1 155 ? 83.104 58.276 25.611 1.00 58.51 155 ILE B C 1
ATOM 3612 O O . ILE B 1 155 ? 82.532 58.375 26.689 1.00 59.07 155 ILE B O 1
ATOM 3617 N N . ASP B 1 156 ? 84.441 58.159 25.507 1.00 61.21 156 ASP B N 1
ATOM 3618 C CA . ASP B 1 156 ? 85.263 58.195 26.711 1.00 63.66 156 ASP B CA 1
ATOM 3619 C C . ASP B 1 156 ? 85.354 59.609 27.289 1.00 65.30 156 ASP B C 1
ATOM 3620 O O . ASP B 1 156 ? 86.002 60.496 26.749 1.00 65.53 156 ASP B O 1
ATOM 3625 N N . LEU B 1 157 ? 84.637 59.813 28.409 1.00 67.72 157 LEU B N 1
ATOM 3626 C CA . LEU B 1 157 ? 84.653 61.125 29.045 1.00 70.01 157 LEU B CA 1
ATOM 3627 C C . LEU B 1 157 ? 86.079 61.577 29.367 1.00 71.51 157 LEU B C 1
ATOM 3628 O O . LEU B 1 157 ? 86.382 62.758 29.482 1.00 71.77 157 LEU B O 1
ATOM 3633 N N . ALA B 1 158 ? 86.963 60.580 29.555 1.00 73.30 158 ALA B N 1
ATOM 3634 C CA . ALA B 1 158 ? 88.354 60.874 29.876 1.00 75.43 158 ALA B CA 1
ATOM 3635 C C . ALA B 1 158 ? 89.200 61.050 28.613 1.00 76.87 158 ALA B C 1
ATOM 3636 O O . ALA B 1 158 ? 90.401 60.814 28.591 1.00 77.14 158 ALA B O 1
ATOM 3638 N N . ASP B 1 159 ? 88.517 61.442 27.520 1.00 78.29 159 ASP B N 1
ATOM 3639 C CA . ASP B 1 159 ? 89.227 61.639 26.262 1.00 80.08 159 ASP B CA 1
ATOM 3640 C C . ASP B 1 159 ? 89.004 63.046 25.703 1.00 80.49 159 ASP B C 1
ATOM 3641 O O . ASP B 1 159 ? 87.997 63.351 25.078 1.00 81.43 159 ASP B O 1
ATOM 3646 N N . ARG B 1 160 ? 89.978 63.931 25.988 1.00 80.45 160 ARG B N 1
ATOM 3647 C CA . ARG B 1 160 ? 89.869 65.303 25.506 1.00 79.92 160 ARG B CA 1
ATOM 3648 C C . ARG B 1 160 ? 89.481 65.352 24.026 1.00 79.22 160 ARG B C 1
ATOM 3649 O O . ARG B 1 160 ? 89.109 66.387 23.489 1.00 79.17 160 ARG B O 1
ATOM 3657 N N . SER B 1 161 ? 89.595 64.225 23.301 1.00 78.27 161 SER B N 1
ATOM 3658 C CA . SER B 1 161 ? 89.224 64.321 21.893 1.00 77.08 161 SER B CA 1
ATOM 3659 C C . SER B 1 161 ? 87.843 64.956 21.721 1.00 75.62 161 SER B C 1
ATOM 3660 O O . SER B 1 161 ? 87.678 66.013 21.127 1.00 76.05 161 SER B O 1
ATOM 3663 N N . LEU B 1 162 ? 86.824 64.242 22.235 1.00 74.17 162 LEU B N 1
ATOM 3664 C CA . LEU B 1 162 ? 85.465 64.757 22.141 1.00 72.75 162 LEU B CA 1
ATOM 3665 C C . LEU B 1 162 ? 84.674 64.494 23.426 1.00 70.88 162 LEU B C 1
ATOM 3666 O O . LEU B 1 162 ? 83.478 64.234 23.416 1.00 71.69 162 LEU B O 1
ATOM 3671 N N . SER B 1 163 ? 85.402 64.533 24.560 1.00 68.02 163 SER B N 1
ATOM 3672 C CA . SER B 1 163 ? 84.754 64.287 25.844 1.00 64.75 163 SER B CA 1
ATOM 3673 C C . SER B 1 163 ? 83.945 65.500 26.311 1.00 63.23 163 SER B C 1
ATOM 3674 O O . SER B 1 163 ? 82.972 65.385 27.045 1.00 62.64 163 SER B O 1
ATOM 3677 N N . PHE B 1 164 ? 84.347 66.678 25.839 1.00 60.93 164 PHE B N 1
ATOM 3678 C CA . PHE B 1 164 ? 83.692 67.982 25.815 1.00 58.36 164 PHE B CA 1
ATOM 3679 C C . PHE B 1 164 ? 83.010 68.248 24.469 1.00 57.98 164 PHE B C 1
ATOM 3680 O O . PHE B 1 164 ? 83.410 69.107 23.695 1.00 58.40 164 PHE B O 1
ATOM 3688 N N . LEU B 1 165 ? 81.962 67.452 24.183 1.00 57.16 165 LEU B N 1
ATOM 3689 C CA . LEU B 1 165 ? 81.317 67.595 22.883 1.00 55.24 165 LEU B CA 1
ATOM 3690 C C . LEU B 1 165 ? 79.877 67.076 22.879 1.00 53.87 165 LEU B C 1
ATOM 3691 O O . LEU B 1 165 ? 78.954 67.729 22.409 1.00 52.98 165 LEU B O 1
ATOM 3696 N N . PHE B 1 166 ? 79.705 65.839 23.378 1.00 53.77 166 PHE B N 1
ATOM 3697 C CA . PHE B 1 166 ? 78.407 65.199 23.214 1.00 52.47 166 PHE B CA 1
ATOM 3698 C C . PHE B 1 166 ? 77.594 65.229 24.512 1.00 52.77 166 PHE B C 1
ATOM 3699 O O . PHE B 1 166 ? 78.082 64.938 25.597 1.00 52.49 166 PHE B O 1
ATOM 3707 N N . GLY B 1 167 ? 76.321 65.643 24.375 1.00 52.89 167 GLY B N 1
ATOM 3708 C CA . GLY B 1 167 ? 75.431 65.649 25.529 1.00 52.96 167 GLY B CA 1
ATOM 3709 C C . GLY B 1 167 ? 74.328 64.601 25.377 1.00 52.74 167 GLY B C 1
ATOM 3710 O O . GLY B 1 167 ? 74.188 63.936 24.357 1.00 52.59 167 GLY B O 1
ATOM 3711 N N . ASP B 1 168 ? 73.549 64.431 26.458 1.00 51.81 168 ASP B N 1
ATOM 3712 C CA . ASP B 1 168 ? 72.482 63.441 26.412 1.00 50.71 168 ASP B CA 1
ATOM 3713 C C . ASP B 1 168 ? 71.108 64.108 26.305 1.00 49.67 168 ASP B C 1
ATOM 3714 O O . ASP B 1 168 ? 70.897 65.234 26.735 1.00 50.44 168 ASP B O 1
ATOM 3719 N N . GLY B 1 169 ? 70.083 63.347 25.880 1.00 47.98 169 GLY B N 1
ATOM 3720 C CA . GLY B 1 169 ? 68.734 63.899 25.870 1.00 44.16 169 GLY B CA 1
ATOM 3721 C C . GLY B 1 169 ? 67.878 63.276 24.765 1.00 43.79 169 GLY B C 1
ATOM 3722 O O . GLY B 1 169 ? 68.305 62.405 24.019 1.00 41.21 169 GLY B O 1
ATOM 3723 N N . ALA B 1 170 ? 66.612 63.727 24.705 1.00 41.15 170 ALA B N 1
ATOM 3724 C CA . ALA B 1 170 ? 65.709 63.205 23.686 1.00 39.27 170 ALA B CA 1
ATOM 3725 C C . ALA B 1 170 ? 64.657 64.240 23.285 1.00 39.60 170 ALA B C 1
ATOM 3726 O O . ALA B 1 170 ? 64.312 65.139 24.041 1.00 39.58 170 ALA B O 1
ATOM 3728 N N . GLY B 1 171 ? 64.288 64.097 22.019 1.00 38.50 171 GLY B N 1
ATOM 3729 C CA . GLY B 1 171 ? 63.360 65.016 21.401 1.00 38.51 171 GLY B CA 1
ATOM 3730 C C . GLY B 1 171 ? 62.360 64.197 20.618 1.00 39.60 171 GLY B C 1
ATOM 3731 O O . GLY B 1 171 ? 62.697 63.122 20.102 1.00 39.81 171 GLY B O 1
ATOM 3732 N N . ALA B 1 172 ? 61.129 64.692 20.529 1.00 38.94 172 ALA B N 1
ATOM 3733 C CA . ALA B 1 172 ? 60.078 63.998 19.795 1.00 39.19 172 ALA B CA 1
ATOM 3734 C C . ALA B 1 172 ? 59.175 64.978 19.055 1.00 38.54 172 ALA B C 1
ATOM 3735 O O . ALA B 1 172 ? 59.089 66.177 19.405 1.00 39.69 172 ALA B O 1
ATOM 3737 N N . ALA B 1 173 ? 58.511 64.454 18.038 1.00 36.99 173 ALA B N 1
ATOM 3738 C CA . ALA B 1 173 ? 57.568 65.202 17.239 1.00 36.99 173 ALA B CA 1
ATOM 3739 C C . ALA B 1 173 ? 56.459 64.285 16.778 1.00 38.28 173 ALA B C 1
ATOM 3740 O O . ALA B 1 173 ? 56.668 63.083 16.532 1.00 37.51 173 ALA B O 1
ATOM 3742 N N . VAL B 1 174 ? 55.267 64.851 16.690 1.00 38.50 174 VAL B N 1
ATOM 3743 C CA . VAL B 1 174 ? 54.109 64.140 16.235 1.00 38.64 174 VAL B CA 1
ATOM 3744 C C . VAL B 1 174 ? 53.734 64.769 14.899 1.00 40.41 174 VAL B C 1
ATOM 3745 O O . VAL B 1 174 ? 53.666 66.026 14.802 1.00 42.06 174 VAL B O 1
ATOM 3749 N N . VAL B 1 175 ? 53.531 63.941 13.862 1.00 38.81 175 VAL B N 1
ATOM 3750 C CA . VAL B 1 175 ? 53.060 64.455 12.591 1.00 38.14 175 VAL B CA 1
ATOM 3751 C C . VAL B 1 175 ? 51.686 63.864 12.219 1.00 39.64 175 VAL B C 1
ATOM 3752 O O . VAL B 1 175 ? 51.387 62.687 12.456 1.00 39.14 175 VAL B O 1
ATOM 3756 N N . GLY B 1 176 ? 50.822 64.725 11.679 1.00 39.97 176 GLY B N 1
ATOM 3757 C CA . GLY B 1 176 ? 49.479 64.330 11.328 1.00 38.87 176 GLY B CA 1
ATOM 3758 C C . GLY B 1 176 ? 48.898 65.093 10.154 1.00 40.50 176 GLY B C 1
ATOM 3759 O O . GLY B 1 176 ? 49.608 65.852 9.469 1.00 39.73 176 GLY B O 1
ATOM 3760 N N . PRO B 1 177 ? 47.594 64.889 9.887 1.00 40.49 177 PRO B N 1
ATOM 3761 C CA . PRO B 1 177 ? 46.906 65.557 8.773 1.00 42.98 177 PRO B CA 1
ATOM 3762 C C . PRO B 1 177 ? 47.099 67.075 8.753 1.00 44.31 177 PRO B C 1
ATOM 3763 O O . PRO B 1 177 ? 47.277 67.690 9.792 1.00 45.27 177 PRO B O 1
ATOM 3767 N N . SER B 1 178 ? 47.079 67.653 7.555 1.00 46.77 178 SER B N 1
ATOM 3768 C CA . SER B 1 178 ? 47.199 69.097 7.347 1.00 47.52 178 SER B CA 1
ATOM 3769 C C . SER B 1 178 ? 46.470 69.420 6.031 1.00 50.58 178 SER B C 1
ATOM 3770 O O . SER B 1 178 ? 46.426 68.590 5.105 1.00 50.21 178 SER B O 1
ATOM 3773 N N . ASP B 1 179 ? 45.898 70.620 5.933 1.00 52.43 179 ASP B N 1
ATOM 3774 C CA . ASP B 1 179 ? 45.181 70.983 4.718 1.00 54.23 179 ASP B CA 1
ATOM 3775 C C . ASP B 1 179 ? 46.141 71.329 3.607 1.00 53.63 179 ASP B C 1
ATOM 3776 O O . ASP B 1 179 ? 45.808 71.185 2.438 1.00 55.77 179 ASP B O 1
ATOM 3781 N N . VAL B 1 180 ? 47.339 71.768 3.963 1.00 52.36 180 VAL B N 1
ATOM 3782 C CA . VAL B 1 180 ? 48.323 72.153 2.960 1.00 51.00 180 VAL B CA 1
ATOM 3783 C C . VAL B 1 180 ? 49.629 71.496 3.315 1.00 50.21 180 VAL B C 1
ATOM 3784 O O . VAL B 1 180 ? 49.832 71.135 4.459 1.00 49.13 180 VAL B O 1
ATOM 3788 N N . PRO B 1 181 ? 50.538 71.356 2.338 1.00 50.39 181 PRO B N 1
ATOM 3789 C CA . PRO B 1 181 ? 51.830 70.728 2.622 1.00 50.52 181 PRO B CA 1
ATOM 3790 C C . PRO B 1 181 ? 52.591 71.427 3.758 1.00 50.09 181 PRO B C 1
ATOM 3791 O O . PRO B 1 181 ? 52.946 72.589 3.639 1.00 50.97 181 PRO B O 1
ATOM 3795 N N . GLY B 1 182 ? 52.805 70.707 4.864 1.00 49.03 182 GLY B N 1
ATOM 3796 C CA . GLY B 1 182 ? 53.505 71.246 6.021 1.00 47.94 182 GLY B CA 1
ATOM 3797 C C . GLY B 1 182 ? 54.931 70.749 6.242 1.00 45.98 182 GLY B C 1
ATOM 3798 O O . GLY B 1 182 ? 55.635 71.189 7.172 1.00 46.65 182 GLY B O 1
ATOM 3799 N N . ILE B 1 183 ? 55.360 69.816 5.403 1.00 44.02 183 ILE B N 1
ATOM 3800 C CA . ILE B 1 183 ? 56.714 69.286 5.477 1.00 41.81 183 ILE B CA 1
ATOM 3801 C C . ILE B 1 183 ? 57.231 69.145 4.066 1.00 41.04 183 ILE B C 1
ATOM 3802 O O . ILE B 1 183 ? 56.621 68.473 3.255 1.00 41.34 183 ILE B O 1
ATOM 3807 N N . GLY B 1 184 ? 58.363 69.774 3.784 1.00 40.97 184 GLY B N 1
ATOM 3808 C CA . GLY B 1 184 ? 58.947 69.732 2.459 1.00 42.49 184 GLY B CA 1
ATOM 3809 C C . GLY B 1 184 ? 59.691 68.454 2.160 1.00 43.86 184 GLY B C 1
ATOM 3810 O O . GLY B 1 184 ? 60.049 67.708 3.063 1.00 45.07 184 GLY B O 1
ATOM 3811 N N . PRO B 1 185 ? 59.960 68.166 0.888 1.00 44.34 185 PRO B N 1
ATOM 3812 C CA . PRO B 1 185 ? 60.682 66.924 0.568 1.00 43.03 185 PRO B CA 1
ATOM 3813 C C . PRO B 1 185 ? 62.017 66.860 1.293 1.00 42.74 185 PRO B C 1
ATOM 3814 O O . PRO B 1 185 ? 62.683 67.881 1.474 1.00 43.78 185 PRO B O 1
ATOM 3818 N N . VAL B 1 186 ? 62.447 65.670 1.684 1.00 40.44 186 VAL B N 1
ATOM 3819 C CA . VAL B 1 186 ? 63.724 65.549 2.335 1.00 39.63 186 VAL B CA 1
ATOM 3820 C C . VAL B 1 186 ? 64.863 65.594 1.302 1.00 40.35 186 VAL B C 1
ATOM 3821 O O . VAL B 1 186 ? 64.673 65.320 0.107 1.00 41.46 186 VAL B O 1
ATOM 3825 N N . VAL B 1 187 ? 66.040 65.994 1.747 1.00 40.10 187 VAL B N 1
ATOM 3826 C CA . VAL B 1 187 ? 67.209 66.001 0.885 1.00 40.23 187 VAL B CA 1
ATOM 3827 C C . VAL B 1 187 ? 68.214 65.232 1.711 1.00 40.43 187 VAL B C 1
ATOM 3828 O O . VAL B 1 187 ? 68.313 65.468 2.917 1.00 41.30 187 VAL B O 1
ATOM 3832 N N . ARG B 1 188 ? 68.916 64.284 1.097 1.00 40.94 188 ARG B N 1
ATOM 3833 C CA . ARG B 1 188 ? 69.919 63.471 1.811 1.00 42.47 188 ARG B CA 1
ATOM 3834 C C . ARG B 1 188 ? 71.092 63.077 0.874 1.00 42.18 188 ARG B C 1
ATOM 3835 O O . ARG B 1 188 ? 70.928 63.031 -0.351 1.00 43.23 188 ARG B O 1
ATOM 3843 N N . GLY B 1 189 ? 72.264 62.802 1.447 1.00 42.05 189 GLY B N 1
ATOM 3844 C CA . GLY B 1 189 ? 73.402 62.414 0.643 1.00 42.02 189 GLY B CA 1
ATOM 3845 C C . GLY B 1 189 ? 74.501 61.899 1.526 1.00 42.92 189 GLY B C 1
ATOM 3846 O O . GLY B 1 189 ? 74.354 61.853 2.753 1.00 41.81 189 GLY B O 1
ATOM 3847 N N . ILE B 1 190 ? 75.621 61.534 0.913 1.00 43.28 190 ILE B N 1
ATOM 3848 C CA . ILE B 1 190 ? 76.755 60.939 1.568 1.00 45.90 190 ILE B CA 1
ATOM 3849 C C . ILE B 1 190 ? 78.107 61.347 0.948 1.00 47.66 190 ILE B C 1
ATOM 3850 O O . ILE B 1 190 ? 78.215 61.983 -0.096 1.00 45.93 190 ILE B O 1
ATOM 3855 N N . ASP B 1 191 ? 79.139 61.055 1.730 1.00 49.79 191 ASP B N 1
AT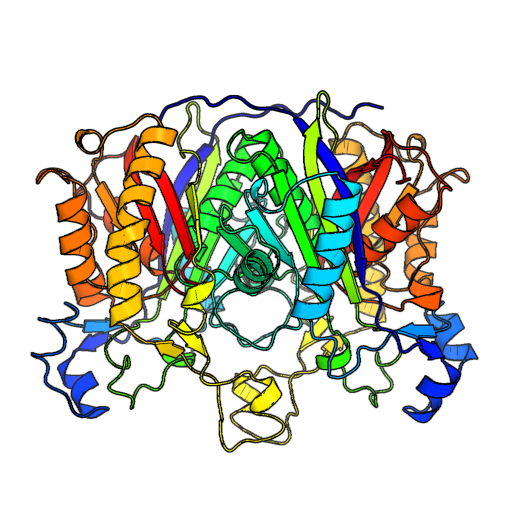OM 3856 C CA . ASP B 1 191 ? 80.538 60.772 1.435 1.00 52.00 191 ASP B CA 1
ATOM 3857 C C . ASP B 1 191 ? 80.959 59.403 1.970 1.00 51.96 191 ASP B C 1
ATOM 3858 O O . ASP B 1 191 ? 80.903 59.118 3.159 1.00 52.87 191 ASP B O 1
ATOM 3863 N N . GLY B 1 192 ? 81.349 58.522 1.030 1.00 51.55 192 GLY B N 1
ATOM 3864 C CA . GLY B 1 192 ? 81.754 57.178 1.423 1.00 50.45 192 GLY B CA 1
ATOM 3865 C C . GLY B 1 192 ? 83.198 57.149 1.926 1.00 50.71 192 GLY B C 1
ATOM 3866 O O . GLY B 1 192 ? 83.649 56.206 2.559 1.00 50.57 192 GLY B O 1
ATOM 3867 N N . THR B 1 193 ? 83.941 58.219 1.588 1.00 52.38 193 THR B N 1
ATOM 3868 C CA . THR B 1 193 ? 85.336 58.291 2.009 1.00 53.47 193 THR B CA 1
ATOM 3869 C C . THR B 1 193 ? 85.469 58.829 3.433 1.00 53.70 193 THR B C 1
ATOM 3870 O O . THR B 1 193 ? 86.559 59.082 3.931 1.00 54.48 193 THR B O 1
ATOM 3874 N N . GLY B 1 194 ? 84.316 59.092 4.075 1.00 53.92 194 GLY B N 1
ATOM 3875 C CA . GLY B 1 194 ? 84.353 59.655 5.420 1.00 53.69 194 GLY B CA 1
ATOM 3876 C C . GLY B 1 194 ? 84.401 58.560 6.487 1.00 54.71 194 GLY B C 1
ATOM 3877 O O . GLY B 1 194 ? 84.838 58.761 7.613 1.00 54.74 194 GLY B O 1
ATOM 3878 N N . LEU B 1 195 ? 83.888 57.374 6.109 1.00 54.79 195 LEU B N 1
ATOM 3879 C CA . LEU B 1 195 ? 83.889 56.258 7.046 1.00 56.31 195 LEU B CA 1
ATOM 3880 C C . LEU B 1 195 ? 85.065 56.346 8.021 1.00 57.16 195 LEU B C 1
ATOM 3881 O O . LEU B 1 195 ? 84.978 55.951 9.176 1.00 59.41 195 LEU B O 1
ATOM 3886 N N . GLY B 1 196 ? 86.186 56.918 7.594 1.00 56.74 196 GLY B N 1
ATOM 3887 C CA . GLY B 1 196 ? 87.314 57.016 8.498 1.00 56.00 196 GLY B CA 1
ATOM 3888 C C . GLY B 1 196 ? 87.407 58.337 9.222 1.00 55.84 196 GLY B C 1
ATOM 3889 O O . GLY B 1 196 ? 88.428 58.662 9.811 1.00 56.85 196 GLY B O 1
ATOM 3890 N N . SER B 1 197 ? 86.344 59.114 9.186 1.00 56.66 197 SER B N 1
ATOM 3891 C CA . SER B 1 197 ? 86.356 60.406 9.849 1.00 56.66 197 SER B CA 1
ATOM 3892 C C . SER B 1 197 ? 85.537 60.363 11.126 1.00 55.81 197 SER B C 1
ATOM 3893 O O . SER B 1 197 ? 85.777 61.149 12.031 1.00 55.61 197 SER B O 1
ATOM 3896 N N . LEU B 1 198 ? 84.571 59.445 11.181 1.00 54.90 198 LEU B N 1
ATOM 3897 C CA . LEU B 1 198 ? 83.638 59.283 12.290 1.00 54.24 198 LEU B CA 1
ATOM 3898 C C . LEU B 1 198 ? 83.190 57.826 12.429 1.00 54.32 198 LEU B C 1
ATOM 3899 O O . LEU B 1 198 ? 82.161 57.404 11.915 1.00 57.30 198 LEU B O 1
ATOM 3904 N N . HIS B 1 199 ? 84.035 57.038 13.120 1.00 54.06 199 HIS B N 1
ATOM 3905 C CA . HIS B 1 199 ? 83.748 55.615 13.251 1.00 53.92 199 HIS B CA 1
ATOM 3906 C C . HIS B 1 199 ? 83.778 55.169 14.713 1.00 52.38 199 HIS B C 1
ATOM 3907 O O . HIS B 1 199 ? 83.783 55.966 15.642 1.00 52.65 199 HIS B O 1
ATOM 3914 N N . MET B 1 200 ? 83.753 53.837 14.899 1.00 50.39 200 MET B N 1
ATOM 3915 C CA . MET B 1 200 ? 83.793 53.333 16.268 1.00 50.06 200 MET B CA 1
ATOM 3916 C C . MET B 1 200 ? 85.156 52.720 16.602 1.00 49.53 200 MET B C 1
ATOM 3917 O O . MET B 1 200 ? 85.719 51.935 15.852 1.00 47.83 200 MET B O 1
ATOM 3922 N N . SER B 1 201 ? 85.704 53.140 17.757 1.00 48.68 201 SER B N 1
ATOM 3923 C CA . SER B 1 201 ? 86.983 52.587 18.188 1.00 48.08 201 SER B CA 1
ATOM 3924 C C . SER B 1 201 ? 87.061 51.086 17.908 1.00 47.75 201 SER B C 1
ATOM 3925 O O . SER B 1 201 ? 88.114 50.520 17.643 1.00 48.63 201 SER B O 1
ATOM 3928 N N . SER B 1 202 ? 85.889 50.433 18.009 1.00 47.20 202 SER B N 1
ATOM 3929 C CA . SER B 1 202 ? 85.838 48.994 17.788 1.00 46.81 202 SER B CA 1
ATOM 3930 C C . SER B 1 202 ? 84.395 48.497 17.694 1.00 46.83 202 SER B C 1
ATOM 3931 O O . SER B 1 202 ? 83.441 49.226 17.932 1.00 47.01 202 SER B O 1
ATOM 3934 N N . SER B 1 203 ? 84.150 47.250 17.307 1.00 46.09 203 SER B N 1
ATOM 3935 C CA . SER B 1 203 ? 82.806 46.722 17.220 1.00 44.93 203 SER B CA 1
ATOM 3936 C C . SER B 1 203 ? 82.684 45.771 18.411 1.00 45.35 203 SER B C 1
ATOM 3937 O O . SER B 1 203 ? 83.691 45.188 18.876 1.00 46.20 203 SER B O 1
ATOM 3940 N N . TRP B 1 204 ? 81.471 45.589 18.911 1.00 44.81 204 TRP B N 1
ATOM 3941 C CA . TRP B 1 204 ? 81.320 44.705 20.056 1.00 44.76 204 TRP B CA 1
ATOM 3942 C C . TRP B 1 204 ? 81.852 43.315 19.784 1.00 44.08 204 TRP B C 1
ATOM 3943 O O . TRP B 1 204 ? 82.198 42.592 20.709 1.00 42.91 204 TRP B O 1
ATOM 3954 N N . ASP B 1 205 ? 81.932 42.972 18.504 1.00 45.51 205 ASP B N 1
ATOM 3955 C CA . ASP B 1 205 ? 82.379 41.663 18.047 1.00 48.21 205 ASP B CA 1
ATOM 3956 C C . ASP B 1 205 ? 83.845 41.511 18.357 1.00 49.79 205 ASP B C 1
ATOM 3957 O O . ASP B 1 205 ? 84.310 40.427 18.694 1.00 49.98 205 ASP B O 1
ATOM 3962 N N . GLN B 1 206 ? 84.567 42.619 18.250 1.00 51.51 206 GLN B N 1
ATOM 3963 C CA . GLN B 1 206 ? 86.000 42.618 18.519 1.00 54.24 206 GLN B CA 1
ATOM 3964 C C . GLN B 1 206 ? 86.229 42.609 20.008 1.00 55.10 206 GLN B C 1
ATOM 3965 O O . GLN B 1 206 ? 87.090 41.879 20.514 1.00 55.78 206 GLN B O 1
ATOM 3971 N N . TYR B 1 207 ? 85.427 43.406 20.702 1.00 55.31 207 TYR B N 1
ATOM 3972 C CA . TYR B 1 207 ? 85.507 43.503 22.137 1.00 56.04 207 TYR B CA 1
ATOM 3973 C C . TYR B 1 207 ? 85.471 42.077 22.678 1.00 58.40 207 TYR B C 1
ATOM 3974 O O . TYR B 1 207 ? 86.042 41.801 23.732 1.00 58.76 207 TYR B O 1
ATOM 3983 N N . VAL B 1 208 ? 84.799 41.170 21.973 1.00 60.63 208 VAL B N 1
ATOM 3984 C CA . VAL B 1 208 ? 84.772 39.764 22.381 1.00 63.92 208 VAL B CA 1
ATOM 3985 C C . VAL B 1 208 ? 85.648 38.945 21.447 1.00 67.15 208 VAL B C 1
ATOM 3986 O O . VAL B 1 208 ? 85.157 38.339 20.492 1.00 69.79 208 VAL B O 1
ATOM 3990 N N . GLU B 1 209 ? 86.933 38.886 21.732 1.00 69.60 209 GLU B N 1
ATOM 3991 C CA . GLU B 1 209 ? 87.873 38.187 20.871 1.00 71.94 209 GLU B CA 1
ATOM 3992 C C . GLU B 1 209 ? 89.185 38.799 21.269 1.00 72.45 209 GLU B C 1
ATOM 3993 O O . GLU B 1 209 ? 90.153 38.084 21.481 1.00 73.93 209 GLU B O 1
ATOM 3999 N N . ASP B 1 210 ? 89.340 40.071 21.201 1.00 73.15 210 ASP B N 1
ATOM 4000 C CA . ASP B 1 210 ? 90.411 40.808 21.864 1.00 74.07 210 ASP B CA 1
ATOM 4001 C C . ASP B 1 210 ? 89.954 41.985 22.692 1.00 73.10 210 ASP B C 1
ATOM 4002 O O . ASP B 1 210 ? 89.638 43.035 22.146 1.00 73.25 210 ASP B O 1
ATOM 4007 N N . PRO B 1 211 ? 89.907 41.824 24.020 1.00 72.78 211 PRO B N 1
ATOM 4008 C CA . PRO B 1 211 ? 89.484 42.907 24.914 1.00 72.99 211 PRO B CA 1
ATOM 4009 C C . PRO B 1 211 ? 90.382 44.127 24.784 1.00 73.21 211 PRO B C 1
ATOM 4010 O O . PRO B 1 211 ? 89.916 45.260 24.920 1.00 73.27 211 PRO B O 1
ATOM 4014 N N . SER B 1 212 ? 91.662 43.889 24.506 1.00 72.76 212 SER B N 1
ATOM 4015 C CA . SER B 1 212 ? 92.631 44.963 24.317 1.00 72.77 212 SER B CA 1
ATOM 4016 C C . SER B 1 212 ? 91.997 46.238 23.749 1.00 72.63 212 SER B C 1
ATOM 4017 O O . SER B 1 212 ? 92.167 47.310 24.317 1.00 72.61 212 SER B O 1
ATOM 4020 N N . VAL B 1 213 ? 91.298 46.129 22.615 1.00 73.01 213 VAL B N 1
ATOM 4021 C CA . VAL B 1 213 ? 90.595 47.281 22.015 1.00 72.53 213 VAL B CA 1
ATOM 4022 C C . VAL B 1 213 ? 89.172 47.082 22.485 1.00 71.93 213 VAL B C 1
ATOM 4023 O O . VAL B 1 213 ? 88.366 46.402 21.833 1.00 72.38 213 VAL B O 1
ATOM 4027 N N . GLY B 1 214 ? 88.870 47.678 23.631 1.00 70.25 214 GLY B N 1
ATOM 4028 C CA . GLY B 1 214 ? 87.654 47.276 24.332 1.00 67.75 214 GLY B CA 1
ATOM 4029 C C . GLY B 1 214 ? 86.500 48.257 24.095 1.00 65.25 214 GLY B C 1
ATOM 4030 O O . GLY B 1 214 ? 86.580 49.184 23.301 1.00 65.14 214 GLY B O 1
ATOM 4031 N N . ARG B 1 215 ? 85.382 47.992 24.799 1.00 62.95 215 ARG B N 1
ATOM 4032 C CA . ARG B 1 215 ? 84.206 48.842 24.654 1.00 60.30 215 ARG B CA 1
ATOM 4033 C C . ARG B 1 215 ? 84.354 49.847 23.510 1.00 58.84 215 ARG B C 1
ATOM 4034 O O . ARG B 1 215 ? 85.300 50.621 23.435 1.00 56.98 215 ARG B O 1
ATOM 4042 N N . PRO B 1 216 ? 83.389 49.786 22.572 1.00 58.48 216 PRO B N 1
ATOM 4043 C CA . PRO B 1 216 ? 83.291 50.704 21.442 1.00 58.35 216 PRO B CA 1
ATOM 4044 C C . PRO B 1 216 ? 83.175 52.157 21.909 1.00 57.74 216 PRO B C 1
ATOM 4045 O O . PRO B 1 216 ? 82.874 52.452 23.058 1.00 60.67 216 PRO B O 1
ATOM 4049 N N . ALA B 1 217 ? 83.468 53.083 20.976 1.00 56.22 217 ALA B N 1
ATOM 4050 C CA . ALA B 1 217 ? 83.367 54.500 21.310 1.00 54.65 217 ALA B CA 1
ATOM 4051 C C . ALA B 1 217 ? 83.781 55.387 20.132 1.00 53.19 217 ALA B C 1
ATOM 4052 O O . ALA B 1 217 ? 84.698 55.089 19.380 1.00 51.78 217 ALA B O 1
ATOM 4054 N N . LEU B 1 218 ? 83.033 56.493 19.963 1.00 53.14 218 LEU B N 1
ATOM 4055 C CA . LEU B 1 218 ? 83.319 57.395 18.853 1.00 53.52 218 LEU B CA 1
ATOM 4056 C C . LEU B 1 218 ? 84.749 57.939 18.915 1.00 54.48 218 LEU B C 1
ATOM 4057 O O . LEU B 1 218 ? 85.219 58.409 19.943 1.00 53.84 218 LEU B O 1
ATOM 4062 N N . VAL B 1 219 ? 85.277 57.983 17.702 1.00 55.34 219 VAL B N 1
ATOM 4063 C CA . VAL B 1 219 ? 86.541 58.634 17.440 1.00 56.39 219 VAL B CA 1
ATOM 4064 C C . VAL B 1 219 ? 86.306 59.441 16.181 1.00 56.31 219 VAL B C 1
ATOM 4065 O O . VAL B 1 219 ? 85.698 58.959 15.240 1.00 55.65 219 VAL B O 1
ATOM 4069 N N . MET B 1 220 ? 86.780 60.679 16.181 1.00 57.47 220 MET B N 1
ATOM 4070 C CA . MET B 1 220 ? 86.588 61.556 15.041 1.00 57.95 220 MET B CA 1
ATOM 4071 C C . MET B 1 220 ? 87.783 62.396 14.576 1.00 59.25 220 MET B C 1
ATOM 4072 O O . MET B 1 220 ? 88.606 62.852 15.378 1.00 59.38 220 MET B O 1
ATOM 4077 N N . ASP B 1 221 ? 87.844 62.608 13.266 1.00 59.83 221 ASP B N 1
ATOM 4078 C CA . ASP B 1 221 ? 88.866 63.444 12.641 1.00 61.27 221 ASP B CA 1
ATOM 4079 C C . ASP B 1 221 ? 88.081 64.724 12.359 1.00 60.86 221 ASP B C 1
ATOM 4080 O O . ASP B 1 221 ? 87.647 64.970 11.236 1.00 61.54 221 ASP B O 1
ATOM 4085 N N . GLY B 1 222 ? 87.901 65.526 13.400 1.00 60.76 222 GLY B N 1
ATOM 4086 C CA . GLY B 1 222 ? 87.121 66.738 13.290 1.00 60.46 222 GLY B CA 1
ATOM 4087 C C . GLY B 1 222 ? 87.440 67.771 12.240 1.00 60.64 222 GLY B C 1
ATOM 4088 O O . GLY B 1 222 ? 86.621 68.649 12.022 1.00 60.01 222 GLY B O 1
ATOM 4089 N N . LYS B 1 223 ? 88.599 67.697 11.594 1.00 62.37 223 LYS B N 1
ATOM 4090 C CA . LYS B 1 223 ? 88.937 68.690 10.582 1.00 62.94 223 LYS B CA 1
ATOM 4091 C C . LYS B 1 223 ? 88.254 68.312 9.282 1.00 62.93 223 LYS B C 1
ATOM 4092 O O . LYS B 1 223 ? 87.601 69.137 8.646 1.00 62.37 223 LYS B O 1
ATOM 4098 N N . ARG B 1 224 ? 88.390 67.041 8.916 1.00 63.84 224 ARG B N 1
ATOM 4099 C CA . ARG B 1 224 ? 87.801 66.519 7.690 1.00 63.95 224 ARG B CA 1
ATOM 4100 C C . ARG B 1 224 ? 86.280 66.684 7.656 1.00 62.21 224 ARG B C 1
ATOM 4101 O O . ARG B 1 224 ? 85.719 67.049 6.628 1.00 62.45 224 ARG B O 1
ATOM 4109 N N . VAL B 1 225 ? 85.623 66.422 8.781 1.00 60.26 225 VAL B N 1
ATOM 4110 C CA . VAL B 1 225 ? 84.178 66.545 8.874 1.00 60.09 225 VAL B CA 1
ATOM 4111 C C . VAL B 1 225 ? 83.749 67.997 8.801 1.00 59.24 225 VAL B C 1
ATOM 4112 O O . VAL B 1 225 ? 82.742 68.346 8.174 1.00 58.81 225 VAL B O 1
ATOM 4116 N N . PHE B 1 226 ? 84.524 68.840 9.469 1.00 59.39 226 PHE B N 1
ATOM 4117 C CA . PHE B 1 226 ? 84.284 70.281 9.487 1.00 58.08 226 PHE B CA 1
ATOM 4118 C C . PHE B 1 226 ? 84.292 70.775 8.035 1.00 56.71 226 PHE B C 1
ATOM 4119 O O . PHE B 1 226 ? 83.409 71.509 7.630 1.00 56.95 226 PHE B O 1
ATOM 4127 N N . ARG B 1 227 ? 85.289 70.354 7.256 1.00 55.87 227 ARG B N 1
ATOM 4128 C CA . ARG B 1 227 ? 85.405 70.760 5.852 1.00 55.48 227 ARG B CA 1
ATOM 4129 C C . ARG B 1 227 ? 84.286 70.143 5.019 1.00 54.54 227 ARG B C 1
ATOM 4130 O O . ARG B 1 227 ? 83.763 70.794 4.106 1.00 53.55 227 ARG B O 1
ATOM 4138 N N . TRP B 1 228 ? 83.958 68.873 5.291 1.00 52.08 228 TRP B N 1
ATOM 4139 C CA . TRP B 1 228 ? 82.847 68.219 4.584 1.00 51.01 228 TRP B CA 1
ATOM 4140 C C . TRP B 1 228 ? 81.568 69.049 4.866 1.00 50.63 228 TRP B C 1
ATOM 4141 O O . TRP B 1 228 ? 80.871 69.487 3.942 1.00 49.75 228 TRP B O 1
ATOM 4152 N N . ALA B 1 229 ? 81.302 69.289 6.153 1.00 51.37 229 ALA B N 1
ATOM 4153 C CA . ALA B 1 229 ? 80.130 70.050 6.579 1.00 52.37 229 ALA B CA 1
ATOM 4154 C C . ALA B 1 229 ? 80.017 71.353 5.784 1.00 52.96 229 ALA B C 1
ATOM 4155 O O . ALA B 1 229 ? 78.976 71.620 5.193 1.00 53.62 229 ALA B O 1
ATOM 4157 N N . VAL B 1 230 ? 81.090 72.157 5.747 1.00 53.81 230 VAL B N 1
ATOM 4158 C CA . VAL B 1 230 ? 81.053 73.415 4.976 1.00 54.85 230 VAL B CA 1
ATOM 4159 C C . VAL B 1 230 ? 80.948 73.170 3.459 1.00 53.95 230 VAL B C 1
ATOM 4160 O O . VAL B 1 230 ? 80.303 73.933 2.749 1.00 54.09 230 VAL B O 1
ATOM 4164 N N . ALA B 1 231 ? 81.561 72.089 2.981 1.00 54.50 231 ALA B N 1
ATOM 4165 C CA . ALA B 1 231 ? 81.528 71.728 1.553 1.00 55.23 231 ALA B CA 1
ATOM 4166 C C . ALA B 1 231 ? 80.163 71.208 1.023 1.00 54.92 231 ALA B C 1
ATOM 4167 O O . ALA B 1 231 ? 79.627 71.756 0.064 1.00 52.88 231 ALA B O 1
ATOM 4169 N N . ASP B 1 232 ? 79.599 70.177 1.672 1.00 56.35 232 ASP B N 1
ATOM 4170 C CA . ASP B 1 232 ? 78.316 69.575 1.232 1.00 56.00 232 ASP B CA 1
ATOM 4171 C C . ASP B 1 232 ? 77.041 69.909 2.004 1.00 54.82 232 ASP B C 1
ATOM 4172 O O . ASP B 1 232 ? 75.952 69.941 1.413 1.00 53.49 232 ASP B O 1
ATOM 4177 N N . VAL B 1 233 ? 77.156 70.143 3.309 1.00 54.21 233 VAL B N 1
ATOM 4178 C CA . VAL B 1 233 ? 75.972 70.474 4.115 1.00 54.83 233 VAL B CA 1
ATOM 4179 C C . VAL B 1 233 ? 75.328 71.811 3.718 1.00 54.36 233 VAL B C 1
ATOM 4180 O O . VAL B 1 233 ? 74.090 71.958 3.732 1.00 55.47 233 VAL B O 1
ATOM 4184 N N . VAL B 1 234 ? 76.159 72.781 3.351 1.00 54.04 234 VAL B N 1
ATOM 4185 C CA . VAL B 1 234 ? 75.654 74.099 2.965 1.00 52.83 234 VAL B CA 1
ATOM 4186 C C . VAL B 1 234 ? 74.810 73.971 1.715 1.00 51.73 234 VAL B C 1
ATOM 4187 O O . VAL B 1 234 ? 73.703 74.471 1.667 1.00 52.16 234 VAL B O 1
ATOM 4191 N N . PRO B 1 235 ? 75.336 73.328 0.668 1.00 50.71 235 PRO B N 1
ATOM 4192 C CA . PRO B 1 235 ? 74.551 73.167 -0.564 1.00 50.39 235 PRO B CA 1
ATOM 4193 C C . PRO B 1 235 ? 73.235 72.369 -0.289 1.00 50.65 235 PRO B C 1
ATOM 4194 O O . PRO B 1 235 ? 72.160 72.696 -0.783 1.00 48.93 235 PRO B O 1
ATOM 4198 N N . ALA B 1 236 ? 73.349 71.300 0.491 1.00 52.29 236 ALA B N 1
ATOM 4199 C CA . ALA B 1 236 ? 72.179 70.478 0.849 1.00 52.24 236 ALA B CA 1
ATOM 4200 C C . ALA B 1 236 ? 71.132 71.368 1.509 1.00 52.49 236 ALA B C 1
ATOM 4201 O O . ALA B 1 236 ? 69.941 71.255 1.225 1.00 52.09 236 ALA B O 1
ATOM 4203 N N . ALA B 1 237 ? 71.574 72.250 2.407 1.00 53.15 237 ALA B N 1
ATOM 4204 C CA . ALA B 1 237 ? 70.627 73.130 3.092 1.00 53.39 237 ALA B CA 1
ATOM 4205 C C . ALA B 1 237 ? 69.868 74.000 2.087 1.00 54.12 237 ALA B C 1
ATOM 4206 O O . ALA B 1 237 ? 68.656 74.160 2.185 1.00 52.99 237 ALA B O 1
ATOM 4208 N N . ARG B 1 238 ? 70.572 74.531 1.093 1.00 55.55 238 ARG B N 1
ATOM 4209 C CA . ARG B 1 238 ? 69.908 75.361 0.087 1.00 56.40 238 ARG B CA 1
ATOM 4210 C C . ARG B 1 238 ? 68.992 74.510 -0.803 1.00 55.91 238 ARG B C 1
ATOM 4211 O O . ARG B 1 238 ? 67.948 74.981 -1.286 1.00 56.34 238 ARG B O 1
ATOM 4219 N N . GLU B 1 239 ? 69.384 73.255 -1.030 1.00 54.39 239 GLU B N 1
ATOM 4220 C CA . GLU B 1 239 ? 68.575 72.347 -1.852 1.00 52.05 239 GLU B CA 1
ATOM 4221 C C . GLU B 1 239 ? 67.273 72.063 -1.088 1.00 50.52 239 GLU B C 1
ATOM 4222 O O . GLU B 1 239 ? 66.155 72.164 -1.633 1.00 49.42 239 GLU B O 1
ATOM 4228 N N . ALA B 1 240 ? 67.440 71.713 0.182 1.00 49.45 240 ALA B N 1
ATOM 4229 C CA . ALA B 1 240 ? 66.320 71.439 1.067 1.00 49.38 240 ALA B CA 1
ATOM 4230 C C . ALA B 1 240 ? 65.337 72.608 0.957 1.00 49.50 240 ALA B C 1
ATOM 4231 O O . ALA B 1 240 ? 64.121 72.435 1.051 1.00 48.27 240 ALA B O 1
ATOM 4233 N N . LEU B 1 241 ? 65.892 73.804 0.763 1.00 49.75 241 LEU B N 1
ATOM 4234 C CA . LEU B 1 241 ? 65.105 75.032 0.626 1.00 50.57 241 LEU B CA 1
ATOM 4235 C C . LEU B 1 241 ? 64.379 75.126 -0.710 1.00 50.49 241 LEU B C 1
ATOM 4236 O O . LEU B 1 241 ? 63.180 75.360 -0.742 1.00 49.22 241 LEU B O 1
ATOM 4241 N N . GLU B 1 242 ? 65.109 74.933 -1.804 1.00 51.90 242 GLU B N 1
ATOM 4242 C CA . GLU B 1 242 ? 64.536 75.012 -3.141 1.00 53.79 242 GLU B CA 1
ATOM 4243 C C . GLU B 1 242 ? 63.527 73.914 -3.429 1.00 53.67 242 GLU B C 1
ATOM 4244 O O . GLU B 1 242 ? 62.467 74.175 -3.990 1.00 52.54 242 GLU B O 1
ATOM 4250 N N . VAL B 1 243 ? 63.874 72.688 -3.050 1.00 53.72 243 VAL B N 1
ATOM 4251 C CA . VAL B 1 243 ? 62.977 71.558 -3.264 1.00 54.26 243 VAL B CA 1
ATOM 4252 C C . VAL B 1 243 ? 61.598 71.811 -2.651 1.00 54.09 243 VAL B C 1
ATOM 4253 O O . VAL B 1 243 ? 60.575 71.327 -3.118 1.00 55.00 243 VAL B O 1
ATOM 4257 N N . ALA B 1 244 ? 61.600 72.568 -1.539 1.00 54.86 244 ALA B N 1
ATOM 4258 C CA . ALA B 1 244 ? 60.339 72.872 -0.873 1.00 55.90 244 ALA B CA 1
ATOM 4259 C C . ALA B 1 244 ? 59.707 74.152 -1.424 1.00 57.10 244 ALA B C 1
ATOM 4260 O O . ALA B 1 244 ? 58.633 74.578 -1.020 1.00 56.49 244 ALA B O 1
ATOM 4262 N N . GLY B 1 245 ? 60.439 74.793 -2.354 1.00 58.60 245 GLY B N 1
ATOM 4263 C CA . GLY B 1 245 ? 59.933 76.028 -2.941 1.00 61.08 245 GLY B CA 1
ATOM 4264 C C . GLY B 1 245 ? 60.059 77.203 -1.970 1.00 61.83 245 GLY B C 1
ATOM 4265 O O . GLY B 1 245 ? 59.103 77.914 -1.687 1.00 63.69 245 GLY B O 1
ATOM 4266 N N . LEU B 1 246 ? 61.279 77.390 -1.438 1.00 61.38 246 LEU B N 1
ATOM 4267 C CA . LEU B 1 246 ? 61.453 78.446 -0.454 1.00 61.67 246 LEU B CA 1
ATOM 4268 C C . LEU B 1 246 ? 62.872 79.011 -0.497 1.00 63.09 246 LEU B C 1
ATOM 4269 O O . LEU B 1 246 ? 63.806 78.394 -0.994 1.00 63.71 246 LEU B O 1
ATOM 4274 N N . THR B 1 247 ? 63.006 80.249 0.008 1.00 63.98 247 THR B N 1
ATOM 4275 C CA . THR B 1 247 ? 64.322 80.873 0.031 1.00 63.98 247 THR B CA 1
ATOM 4276 C C . THR B 1 247 ? 64.767 81.174 1.463 1.00 63.59 247 THR B C 1
ATOM 4277 O O . THR B 1 247 ? 64.015 81.046 2.421 1.00 63.38 247 THR B O 1
ATOM 4281 N N . VAL B 1 248 ? 66.052 81.549 1.594 1.00 64.25 248 VAL B N 1
ATOM 4282 C CA . VAL B 1 248 ? 66.570 81.866 2.919 1.00 64.71 248 VAL B CA 1
ATOM 4283 C C . VAL B 1 248 ? 65.704 82.914 3.622 1.00 64.58 248 VAL B C 1
ATOM 4284 O O . VAL B 1 248 ? 65.397 82.814 4.803 1.00 64.62 248 VAL B O 1
ATOM 4288 N N . GLY B 1 249 ? 65.307 83.941 2.875 1.00 64.89 249 GLY B N 1
ATOM 4289 C CA . GLY B 1 249 ? 64.506 85.011 3.451 1.00 65.73 249 GLY B CA 1
ATOM 4290 C C . GLY B 1 249 ? 63.120 84.605 3.917 1.00 66.44 249 GLY B C 1
ATOM 4291 O O . GLY B 1 249 ? 62.450 85.329 4.670 1.00 67.32 249 GLY B O 1
ATOM 4292 N N . ASP B 1 250 ? 62.679 83.435 3.477 1.00 66.07 250 ASP B N 1
ATOM 4293 C CA . ASP B 1 250 ? 61.369 82.954 3.855 1.00 65.51 250 ASP B CA 1
ATOM 4294 C C . ASP B 1 250 ? 61.348 82.339 5.259 1.00 63.65 250 ASP B C 1
ATOM 4295 O O . ASP B 1 250 ? 60.321 82.323 5.938 1.00 63.05 250 ASP B O 1
ATOM 4300 N N . LEU B 1 251 ? 62.498 81.850 5.693 1.00 61.84 251 LEU B N 1
ATOM 4301 C CA . LEU B 1 251 ? 62.595 81.187 6.976 1.00 61.14 251 LEU B CA 1
ATOM 4302 C C . LEU B 1 251 ? 62.321 82.093 8.148 1.00 61.27 251 LEU B C 1
ATOM 4303 O O . LEU B 1 251 ? 62.617 83.282 8.094 1.00 62.26 251 LEU B O 1
ATOM 4308 N N . VAL B 1 252 ? 61.756 81.517 9.207 1.00 59.93 252 VAL B N 1
ATOM 4309 C CA . VAL B 1 252 ? 61.481 82.236 10.442 1.00 58.75 252 VAL B CA 1
ATOM 4310 C C . VAL B 1 252 ? 62.280 81.499 11.497 1.00 58.36 252 VAL B C 1
ATOM 4311 O O . VAL B 1 252 ? 62.153 81.761 12.695 1.00 59.03 2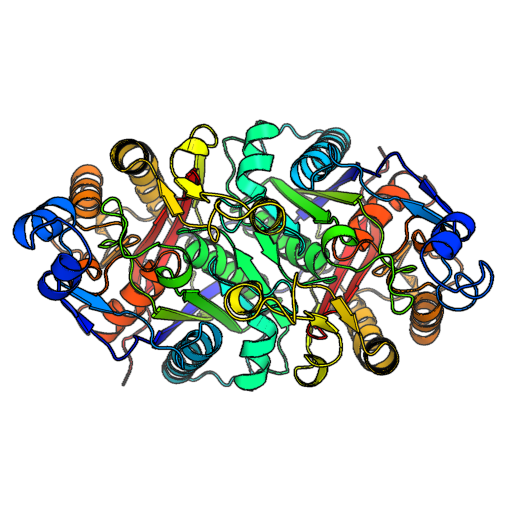52 VAL B O 1
ATOM 4315 N N . ALA B 1 253 ? 63.081 80.536 11.039 1.00 57.23 253 ALA B N 1
ATOM 4316 C CA . ALA B 1 253 ? 63.955 79.747 11.916 1.00 55.01 253 ALA B CA 1
ATOM 4317 C C . ALA B 1 253 ? 64.855 78.829 11.110 1.00 54.16 253 ALA B C 1
ATOM 4318 O O . ALA B 1 253 ? 64.538 78.456 9.990 1.00 55.08 253 ALA B O 1
ATOM 4320 N N . PHE B 1 254 ? 65.995 78.476 11.679 1.00 54.05 254 PHE B N 1
ATOM 4321 C CA . PHE B 1 254 ? 66.966 77.587 11.032 1.00 52.88 254 PHE B CA 1
ATOM 4322 C C . PHE B 1 254 ? 67.464 76.698 12.147 1.00 51.95 254 PHE B C 1
ATOM 4323 O O . PHE B 1 254 ? 68.172 77.151 13.057 1.00 52.29 254 PHE B O 1
ATOM 4331 N N . VAL B 1 255 ? 67.069 75.431 12.113 1.00 50.40 255 VAL B N 1
ATOM 4332 C CA . VAL B 1 255 ? 67.448 74.510 13.179 1.00 47.26 255 VAL B CA 1
ATOM 4333 C C . VAL B 1 255 ? 68.411 73.448 12.699 1.00 47.37 255 VAL B C 1
ATOM 4334 O O . VAL B 1 255 ? 67.988 72.339 12.348 1.00 47.98 255 VAL B O 1
ATOM 4338 N N . PRO B 1 256 ? 69.716 73.780 12.639 1.00 46.33 256 PRO B N 1
ATOM 4339 C CA . PRO B 1 256 ? 70.742 72.823 12.199 1.00 44.87 256 PRO B CA 1
ATOM 4340 C C . PRO B 1 256 ? 71.188 71.934 13.356 1.00 44.92 256 PRO B C 1
ATOM 4341 O O . PRO B 1 256 ? 71.069 72.304 14.521 1.00 44.05 256 PRO B O 1
ATOM 4345 N N . HIS B 1 257 ? 71.719 70.762 13.035 1.00 43.49 257 HIS B N 1
ATOM 4346 C CA . HIS B 1 257 ? 72.193 69.869 14.076 1.00 43.72 257 HIS B CA 1
ATOM 4347 C C . HIS B 1 257 ? 73.223 70.659 14.882 1.00 43.68 257 HIS B C 1
ATOM 4348 O O . HIS B 1 257 ? 74.045 71.342 14.309 1.00 45.39 257 HIS B O 1
ATOM 4355 N N . GLN B 1 258 ? 73.168 70.557 16.202 1.00 45.22 258 GLN B N 1
ATOM 4356 C CA . GLN B 1 258 ? 74.068 71.286 17.100 1.00 45.89 258 GLN B CA 1
ATOM 4357 C C . GLN B 1 258 ? 75.424 70.585 17.199 1.00 46.90 258 GLN B C 1
ATOM 4358 O O . GLN B 1 258 ? 75.831 70.108 18.261 1.00 47.02 258 GLN B O 1
ATOM 4364 N N . ALA B 1 259 ? 76.110 70.503 16.068 1.00 49.01 259 ALA B N 1
ATOM 4365 C CA . ALA B 1 259 ? 77.413 69.862 16.025 1.00 50.49 259 ALA B CA 1
ATOM 4366 C C . ALA B 1 259 ? 78.427 70.776 16.677 1.00 52.00 259 ALA B C 1
ATOM 4367 O O . ALA B 1 259 ? 79.233 70.327 17.484 1.00 50.81 259 ALA B O 1
ATOM 4369 N N . ASN B 1 260 ? 78.365 72.054 16.295 1.00 54.31 260 ASN B N 1
ATOM 4370 C CA . ASN B 1 260 ? 79.259 73.108 16.789 1.00 57.65 260 ASN B CA 1
ATOM 4371 C C . ASN B 1 260 ? 78.756 74.472 16.402 1.00 57.56 260 ASN B C 1
ATOM 4372 O O . ASN B 1 260 ? 78.393 74.690 15.250 1.00 58.67 260 ASN B O 1
ATOM 4377 N N . LEU B 1 261 ? 78.767 75.393 17.360 1.00 58.28 261 LEU B N 1
ATOM 4378 C CA . LEU B 1 261 ? 78.335 76.766 17.114 1.00 58.16 261 LEU B CA 1
ATOM 4379 C C . LEU B 1 261 ? 79.208 77.376 16.023 1.00 58.08 261 LEU B C 1
ATOM 4380 O O . LEU B 1 261 ? 78.736 78.153 15.206 1.00 57.42 261 LEU B O 1
ATOM 4385 N N . ARG B 1 262 ? 80.475 76.991 15.993 1.00 59.09 262 ARG B N 1
ATOM 4386 C CA . ARG B 1 262 ? 81.370 77.496 14.975 1.00 61.68 262 ARG B CA 1
ATOM 4387 C C . ARG B 1 262 ? 80.858 77.088 13.607 1.00 62.18 262 ARG B C 1
ATOM 4388 O O . ARG B 1 262 ? 80.584 77.944 12.755 1.00 62.46 262 ARG B O 1
ATOM 4396 N N . ILE B 1 263 ? 80.721 75.777 13.395 1.00 62.14 263 ILE B N 1
ATOM 4397 C CA . ILE B 1 263 ? 80.210 75.287 12.124 1.00 60.12 263 ILE B CA 1
ATOM 4398 C C . ILE B 1 263 ? 78.885 75.989 11.884 1.00 59.80 263 ILE B C 1
ATOM 4399 O O . ILE B 1 263 ? 78.597 76.426 10.774 1.00 59.09 263 ILE B O 1
ATOM 4404 N N . ILE B 1 264 ? 78.097 76.129 12.943 1.00 59.95 264 ILE B N 1
ATOM 4405 C CA . ILE B 1 264 ? 76.806 76.780 12.833 1.00 61.50 264 ILE B CA 1
ATOM 4406 C C . ILE B 1 264 ? 76.954 78.205 12.327 1.00 62.87 264 ILE B C 1
ATOM 4407 O O . ILE B 1 264 ? 76.154 78.665 11.503 1.00 63.30 264 ILE B O 1
ATOM 4412 N N . ASP B 1 265 ? 77.985 78.901 12.810 1.00 64.05 265 ASP B N 1
ATOM 4413 C CA . ASP B 1 265 ? 78.243 80.275 12.381 1.00 64.82 265 ASP B CA 1
ATOM 4414 C C . ASP B 1 265 ? 78.571 80.257 10.884 1.00 64.70 265 ASP B C 1
ATOM 4415 O O . ASP B 1 265 ? 78.052 81.070 10.104 1.00 63.72 265 ASP B O 1
ATOM 4420 N N . VAL B 1 266 ? 79.434 79.315 10.498 1.00 64.56 266 VAL B N 1
ATOM 4421 C CA . VAL B 1 266 ? 79.843 79.151 9.111 1.00 64.45 266 VAL B CA 1
ATOM 4422 C C . VAL B 1 266 ? 78.627 78.863 8.249 1.00 65.38 266 VAL B C 1
ATOM 4423 O O . VAL B 1 266 ? 78.443 79.486 7.198 1.00 66.12 266 VAL B O 1
ATOM 4427 N N . LEU B 1 267 ? 77.795 77.917 8.686 1.00 65.43 267 LEU B N 1
ATOM 4428 C CA . LEU B 1 267 ? 76.593 77.575 7.930 1.00 66.02 267 LEU B CA 1
ATOM 4429 C C . LEU B 1 267 ? 75.718 78.808 7.755 1.00 66.21 267 LEU B C 1
ATOM 4430 O O . LEU B 1 267 ? 75.385 79.173 6.626 1.00 66.04 267 LEU B O 1
ATOM 4435 N N . VAL B 1 268 ? 75.350 79.440 8.871 1.00 66.19 268 VAL B N 1
ATOM 4436 C CA . VAL B 1 268 ? 74.507 80.634 8.829 1.00 67.05 268 VAL B CA 1
ATOM 4437 C C . VAL B 1 268 ? 75.125 81.647 7.875 1.00 67.34 268 VAL B C 1
ATOM 4438 O O . VAL B 1 268 ? 74.413 82.359 7.152 1.00 66.33 268 VAL B O 1
ATOM 4442 N N . ASP B 1 269 ? 76.460 81.684 7.886 1.00 67.78 269 ASP B N 1
ATOM 4443 C CA . ASP B 1 269 ? 77.243 82.574 7.043 1.00 68.89 269 ASP B CA 1
ATOM 4444 C C . ASP B 1 269 ? 77.122 82.241 5.548 1.00 68.89 269 ASP B C 1
ATOM 4445 O O . ASP B 1 269 ? 76.546 83.020 4.791 1.00 67.66 269 ASP B O 1
ATOM 4450 N N . ARG B 1 270 ? 77.650 81.088 5.131 1.00 69.36 270 ARG B N 1
ATOM 4451 C CA . ARG B 1 270 ? 77.598 80.688 3.722 1.00 70.38 270 ARG B CA 1
ATOM 4452 C C . ARG B 1 270 ? 76.185 80.613 3.158 1.00 70.64 270 ARG B C 1
ATOM 4453 O O . ARG B 1 270 ? 75.986 80.778 1.959 1.00 70.58 270 ARG B O 1
ATOM 4461 N N . LEU B 1 271 ? 75.204 80.370 4.021 1.00 71.40 271 LEU B N 1
ATOM 4462 C CA . LEU B 1 271 ? 73.817 80.290 3.582 1.00 72.48 271 LEU B CA 1
ATOM 4463 C C . LEU B 1 271 ? 73.099 81.622 3.347 1.00 72.99 271 LEU B C 1
ATOM 4464 O O . LEU B 1 271 ? 72.056 81.656 2.685 1.00 73.71 271 LEU B O 1
ATOM 4469 N N . GLY B 1 272 ? 73.637 82.711 3.892 1.00 72.85 272 GLY B N 1
ATOM 4470 C CA . GLY B 1 272 ? 72.994 84.004 3.717 1.00 72.89 272 GLY B CA 1
ATOM 4471 C C . GLY B 1 272 ? 71.777 84.144 4.615 1.00 73.11 272 GLY B C 1
ATOM 4472 O O . GLY B 1 272 ? 70.760 84.742 4.250 1.00 72.93 272 GLY B O 1
ATOM 4473 N N . VAL B 1 273 ? 71.887 83.585 5.810 1.00 73.59 273 VAL B N 1
ATOM 4474 C CA . VAL B 1 273 ? 70.800 83.628 6.770 1.00 74.58 273 VAL B CA 1
ATOM 4475 C C . VAL B 1 273 ? 70.604 85.035 7.359 1.00 75.46 273 VAL B C 1
ATOM 4476 O O . VAL B 1 273 ? 71.500 85.576 8.010 1.00 75.54 273 VAL B O 1
ATOM 4480 N N . PRO B 1 274 ? 69.432 85.648 7.119 1.00 75.34 274 PRO B N 1
ATOM 4481 C CA . PRO B 1 274 ? 69.101 86.984 7.622 1.00 75.68 274 PRO B CA 1
ATOM 4482 C C . PRO B 1 274 ? 69.212 87.064 9.148 1.00 76.31 274 PRO B C 1
ATOM 4483 O O . PRO B 1 274 ? 69.222 86.034 9.828 1.00 76.49 274 PRO B O 1
ATOM 4487 N N . GLU B 1 275 ? 69.283 88.282 9.686 1.00 76.23 275 GLU B N 1
ATOM 4488 C CA . GLU B 1 275 ? 69.401 88.467 11.133 1.00 76.08 275 GLU B CA 1
ATOM 4489 C C . GLU B 1 275 ? 68.053 88.340 11.798 1.00 74.70 275 GLU B C 1
ATOM 4490 O O . GLU B 1 275 ? 67.964 88.212 13.015 1.00 73.85 275 GLU B O 1
ATOM 4496 N N . HIS B 1 276 ? 66.999 88.364 10.997 1.00 73.28 276 HIS B N 1
ATOM 4497 C CA . HIS B 1 276 ? 65.667 88.284 11.551 1.00 72.31 276 HIS B CA 1
ATOM 4498 C C . HIS B 1 276 ? 65.204 86.849 11.810 1.00 71.26 276 HIS B C 1
ATOM 4499 O O . HIS B 1 276 ? 64.366 86.607 12.684 1.00 72.06 276 HIS B O 1
ATOM 4506 N N . VAL B 1 277 ? 65.770 85.895 11.078 1.00 68.82 277 VAL B N 1
ATOM 4507 C CA . VAL B 1 277 ? 65.397 84.493 11.246 1.00 66.49 277 VAL B CA 1
ATOM 4508 C C . VAL B 1 277 ? 66.079 83.858 12.464 1.00 64.12 277 VAL B C 1
ATOM 4509 O O . VAL B 1 277 ? 67.305 83.782 12.523 1.00 63.49 277 VAL B O 1
ATOM 4513 N N . VAL B 1 278 ? 65.273 83.404 13.423 1.00 61.10 278 VAL B N 1
ATOM 4514 C CA . VAL B 1 278 ? 65.784 82.781 14.646 1.00 59.57 278 VAL B CA 1
ATOM 4515 C C . VAL B 1 278 ? 66.612 81.535 14.335 1.00 58.25 278 VAL B C 1
ATOM 4516 O O . VAL B 1 278 ? 66.166 80.673 13.594 1.00 59.20 278 VAL B O 1
ATOM 4520 N N . VAL B 1 279 ? 67.806 81.432 14.916 1.00 56.99 279 VAL B N 1
ATOM 4521 C CA . VAL B 1 279 ? 68.712 80.305 14.676 1.00 55.15 279 VAL B CA 1
ATOM 4522 C C . VAL B 1 279 ? 68.978 79.496 15.949 1.00 55.07 279 VAL B C 1
ATOM 4523 O O . VAL B 1 279 ? 69.291 80.054 16.994 1.00 54.63 279 VAL B O 1
ATOM 4527 N N . SER B 1 280 ? 68.856 78.178 15.868 1.00 53.72 280 SER B N 1
ATOM 4528 C CA . SER B 1 280 ? 69.098 77.367 17.050 1.00 54.59 280 SER B CA 1
ATOM 4529 C C . SER B 1 280 ? 70.566 77.267 17.343 1.00 55.07 280 SER B C 1
ATOM 4530 O O . SER B 1 280 ? 71.351 76.982 16.450 1.00 54.78 280 SER B O 1
ATOM 4533 N N . ARG B 1 281 ? 70.918 77.508 18.606 1.00 56.52 281 ARG B N 1
ATOM 4534 C CA . ARG B 1 281 ? 72.290 77.412 19.100 1.00 56.80 281 ARG B CA 1
ATOM 4535 C C . ARG B 1 281 ? 72.248 76.759 20.472 1.00 55.91 281 ARG B C 1
ATOM 4536 O O . ARG B 1 281 ? 73.100 77.037 21.319 1.00 55.72 281 ARG B O 1
ATOM 4544 N N . ASP B 1 282 ? 71.255 75.892 20.676 1.00 54.17 282 ASP B N 1
ATOM 4545 C CA . ASP B 1 282 ? 71.059 75.200 21.942 1.00 54.29 282 ASP B CA 1
ATOM 4546 C C . ASP B 1 282 ? 72.341 74.522 22.419 1.00 54.08 282 ASP B C 1
ATOM 4547 O O . ASP B 1 282 ? 72.466 74.176 23.589 1.00 53.76 282 ASP B O 1
ATOM 4552 N N . ALA B 1 283 ? 73.293 74.335 21.516 1.00 54.08 283 ALA B N 1
ATOM 4553 C CA . ALA B 1 283 ? 74.536 73.673 21.873 1.00 56.02 283 ALA B CA 1
ATOM 4554 C C . ALA B 1 283 ? 75.186 74.346 23.067 1.00 56.90 283 ALA B C 1
ATOM 4555 O O . ALA B 1 283 ? 75.854 73.693 23.869 1.00 57.30 283 ALA B O 1
ATOM 4557 N N . GLU B 1 284 ? 74.987 75.652 23.179 1.00 57.88 284 GLU B N 1
ATOM 4558 C CA . GLU B 1 284 ? 75.551 76.417 24.281 1.00 59.57 284 GLU B CA 1
ATOM 4559 C C . GLU B 1 284 ? 75.376 75.683 25.603 1.00 59.54 284 GLU B C 1
ATOM 4560 O O . GLU B 1 284 ? 76.365 75.391 26.294 1.00 59.94 284 GLU B O 1
ATOM 4566 N N . ASP B 1 285 ? 74.133 75.357 25.951 1.00 58.48 285 ASP B N 1
ATOM 4567 C CA . ASP B 1 285 ? 73.875 74.661 27.212 1.00 58.46 285 ASP B CA 1
ATOM 4568 C C . ASP B 1 285 ? 73.376 73.215 27.096 1.00 58.46 285 ASP B C 1
ATOM 4569 O O . ASP B 1 285 ? 73.061 72.580 28.107 1.00 57.74 285 ASP B O 1
ATOM 4574 N N . THR B 1 286 ? 73.299 72.699 25.870 1.00 58.60 286 THR B N 1
ATOM 4575 C CA . THR B 1 286 ? 72.821 71.329 25.642 1.00 57.02 286 THR B CA 1
ATOM 4576 C C . THR B 1 286 ? 73.951 70.412 25.239 1.00 55.65 286 THR B C 1
ATOM 4577 O O . THR B 1 286 ? 73.943 69.243 25.570 1.00 55.14 286 THR B O 1
ATOM 4581 N N . GLY B 1 287 ? 74.919 70.955 24.516 1.00 54.66 287 GLY B N 1
ATOM 4582 C CA . GLY B 1 287 ? 76.026 70.154 24.050 1.00 52.25 287 GLY B CA 1
ATOM 4583 C C . GLY B 1 287 ? 75.627 69.576 22.704 1.00 51.93 287 GLY B C 1
ATOM 4584 O O . GLY B 1 287 ? 74.735 70.100 22.030 1.00 51.07 287 GLY B O 1
ATOM 4585 N N . ASN B 1 288 ? 76.289 68.498 22.308 1.00 50.53 288 ASN B N 1
ATOM 4586 C CA . ASN B 1 288 ? 75.974 67.849 21.045 1.00 49.96 288 ASN B CA 1
ATOM 4587 C C . ASN B 1 288 ? 75.188 66.609 21.432 1.00 48.85 288 ASN B C 1
ATOM 4588 O O . ASN B 1 288 ? 75.755 65.716 22.062 1.00 47.95 288 ASN B O 1
ATOM 4593 N N . THR B 1 289 ? 73.906 66.534 21.067 1.00 47.17 289 THR B N 1
ATOM 4594 C CA . THR B 1 289 ? 73.122 65.340 21.411 1.00 46.23 289 THR B CA 1
ATOM 4595 C C . THR B 1 289 ? 72.883 64.362 20.228 1.00 45.62 289 THR B C 1
ATOM 4596 O O . THR B 1 289 ? 71.945 63.574 20.238 1.00 44.72 289 THR B O 1
ATOM 4600 N N . SER B 1 290 ? 73.738 64.440 19.212 1.00 45.00 290 SER B N 1
ATOM 4601 C CA . SER B 1 290 ? 73.556 63.490 18.116 1.00 44.10 290 SER B CA 1
ATOM 4602 C C . SER B 1 290 ? 72.222 63.698 17.394 1.00 43.51 290 SER B C 1
ATOM 4603 O O . SER B 1 290 ? 71.781 64.813 17.143 1.00 41.68 290 SER B O 1
ATOM 4606 N N . SER B 1 291 ? 71.592 62.566 17.016 1.00 41.13 291 SER B N 1
ATOM 4607 C CA . SER B 1 291 ? 70.314 62.646 16.315 1.00 41.69 291 SER B CA 1
ATOM 4608 C C . SER B 1 291 ? 69.255 63.364 17.154 1.00 41.61 291 SER B C 1
ATOM 4609 O O . SER B 1 291 ? 68.381 64.053 16.646 1.00 41.94 291 SER B O 1
ATOM 4612 N N . ALA B 1 292 ? 69.303 63.358 18.485 1.00 41.38 292 ALA B N 1
ATOM 4613 C CA . ALA B 1 292 ? 68.350 64.125 19.299 1.00 43.66 292 ALA B CA 1
ATOM 4614 C C . ALA B 1 292 ? 68.513 65.649 19.202 1.00 45.12 292 ALA B C 1
ATOM 4615 O O . ALA B 1 292 ? 67.597 66.388 19.549 1.00 45.71 292 ALA B O 1
ATOM 4617 N N . SER B 1 293 ? 69.665 66.094 18.698 1.00 46.64 293 SER B N 1
ATOM 4618 C CA . SER B 1 293 ? 70.007 67.521 18.629 1.00 47.51 293 SER B CA 1
ATOM 4619 C C . SER B 1 293 ? 68.972 68.429 17.968 1.00 47.26 293 SER B C 1
ATOM 4620 O O . SER B 1 293 ? 68.535 69.422 18.569 1.00 47.12 293 SER B O 1
ATOM 4623 N N . VAL B 1 294 ? 68.598 68.108 16.730 1.00 45.84 294 VAL B N 1
ATOM 4624 C CA . VAL B 1 294 ? 67.597 68.869 16.010 1.00 44.40 294 VAL B CA 1
ATOM 4625 C C . VAL B 1 294 ? 66.221 68.738 16.686 1.00 44.15 294 VAL B C 1
ATOM 4626 O O . VAL B 1 294 ? 65.418 69.654 16.612 1.00 44.57 294 VAL B O 1
ATOM 4630 N N . ALA B 1 295 ? 65.951 67.613 17.349 1.00 43.44 295 ALA B N 1
ATOM 4631 C CA . ALA B 1 295 ? 64.649 67.452 17.980 1.00 43.01 295 ALA B CA 1
ATOM 4632 C C . ALA B 1 295 ? 64.566 68.329 19.249 1.00 43.30 295 ALA B C 1
ATOM 4633 O O . ALA B 1 295 ? 63.594 69.045 19.443 1.00 42.37 295 ALA B O 1
ATOM 4635 N N . LEU B 1 296 ? 65.590 68.243 20.098 1.00 44.38 296 LEU B N 1
ATOM 4636 C CA . LEU B 1 296 ? 65.689 69.064 21.316 1.00 44.79 296 LEU B CA 1
ATOM 4637 C C . LEU B 1 296 ? 65.560 70.561 20.931 1.00 44.50 296 LEU B C 1
ATOM 4638 O O . LEU B 1 296 ? 64.742 71.285 21.496 1.00 44.91 296 LEU B O 1
ATOM 4643 N N . ALA B 1 297 ? 66.326 70.993 19.930 1.00 44.81 297 ALA B N 1
ATOM 4644 C CA . ALA B 1 297 ? 66.283 72.374 19.495 1.00 46.43 297 ALA B CA 1
ATOM 4645 C C . ALA B 1 297 ? 64.900 72.758 19.039 1.00 47.40 297 ALA B C 1
ATOM 4646 O O . ALA B 1 297 ? 64.343 73.759 19.512 1.00 49.19 297 ALA B O 1
ATOM 4648 N N . LEU B 1 298 ? 64.339 71.969 18.124 1.00 45.89 298 LEU B N 1
ATOM 4649 C CA . LEU B 1 298 ? 63.014 72.247 17.598 1.00 45.31 298 LEU B CA 1
ATOM 4650 C C . LEU B 1 298 ? 62.055 72.500 18.736 1.00 45.90 298 LEU B C 1
ATOM 4651 O O . LEU B 1 298 ? 61.310 73.490 18.719 1.00 46.87 298 LEU B O 1
ATOM 4656 N N . ASP B 1 299 ? 62.067 71.612 19.726 1.00 46.59 299 ASP B N 1
ATOM 4657 C CA . ASP B 1 299 ? 61.166 71.734 20.867 1.00 47.89 299 ASP B CA 1
ATOM 4658 C C . ASP B 1 299 ? 61.384 73.063 21.603 1.00 48.84 299 ASP B C 1
ATOM 4659 O O . ASP B 1 299 ? 60.429 73.754 21.942 1.00 48.45 299 ASP B O 1
ATOM 4664 N N . ARG B 1 300 ? 62.644 73.409 21.843 1.00 49.00 300 ARG B N 1
ATOM 4665 C CA . ARG B 1 300 ? 62.950 74.656 22.527 1.00 50.42 300 ARG B CA 1
ATOM 4666 C C . ARG B 1 300 ? 62.437 75.845 21.687 1.00 51.64 300 ARG B C 1
ATOM 4667 O O . ARG B 1 300 ? 61.766 76.749 22.194 1.00 52.62 300 ARG B O 1
ATOM 4675 N N . LEU B 1 301 ? 62.732 75.825 20.396 1.00 51.80 301 LEU B N 1
ATOM 4676 C CA . LEU B 1 301 ? 62.311 76.904 19.521 1.00 51.80 301 LEU B CA 1
ATOM 4677 C C . LEU B 1 301 ? 60.817 77.203 19.606 1.00 52.82 301 LEU B C 1
ATOM 4678 O O . LEU B 1 301 ? 60.407 78.314 19.944 1.00 52.62 301 LEU B O 1
ATOM 4683 N N . VAL B 1 302 ? 60.014 76.198 19.293 1.00 51.51 302 VAL B N 1
ATOM 4684 C CA . VAL B 1 302 ? 58.584 76.326 19.287 1.00 51.69 302 VAL B CA 1
ATOM 4685 C C . VAL B 1 302 ? 58.035 76.774 20.631 1.00 53.12 302 VAL B C 1
ATOM 4686 O O . VAL B 1 302 ? 57.142 77.618 20.692 1.00 53.39 302 VAL B O 1
ATOM 4690 N N . ARG B 1 303 ? 58.575 76.229 21.711 1.00 54.26 303 ARG B N 1
ATOM 4691 C CA . ARG B 1 303 ? 58.099 76.582 23.040 1.00 56.60 303 ARG B CA 1
ATOM 4692 C C . ARG B 1 303 ? 58.663 77.889 23.637 1.00 58.65 303 ARG B C 1
ATOM 4693 O O . ARG B 1 303 ? 58.502 78.138 24.828 1.00 58.68 303 ARG B O 1
ATOM 4701 N N . SER B 1 304 ? 59.308 78.720 22.825 1.00 60.29 304 SER B N 1
ATOM 4702 C CA . SER B 1 304 ? 59.883 79.958 23.344 1.00 62.83 304 SER B CA 1
ATOM 4703 C C . SER B 1 304 ? 59.039 81.185 23.033 1.00 64.49 304 SER B C 1
ATOM 4704 O O . SER B 1 304 ? 59.025 82.144 23.805 1.00 66.10 304 SER B O 1
ATOM 4707 N N . GLY B 1 305 ? 58.337 81.145 21.905 1.00 65.86 305 GLY B N 1
ATOM 4708 C CA . GLY B 1 305 ? 57.489 82.254 21.506 1.00 66.81 305 GLY B CA 1
ATOM 4709 C C . GLY B 1 305 ? 58.240 83.189 20.592 1.00 67.38 305 GLY B C 1
ATOM 4710 O O . GLY B 1 305 ? 57.682 84.133 20.046 1.00 68.06 305 GLY B O 1
ATOM 4711 N N . ALA B 1 306 ? 59.521 82.902 20.419 1.00 68.33 306 ALA B N 1
ATOM 4712 C CA . ALA B 1 306 ? 60.388 83.711 19.585 1.00 69.04 306 ALA B CA 1
ATOM 4713 C C . ALA B 1 306 ? 60.013 83.567 18.135 1.00 69.85 306 ALA B C 1
ATOM 4714 O O . ALA B 1 306 ? 60.531 84.292 17.284 1.00 70.85 306 ALA B O 1
ATOM 4716 N N . VAL B 1 307 ? 59.125 82.624 17.846 1.00 70.36 307 VAL B N 1
ATOM 4717 C CA . VAL B 1 307 ? 58.717 82.383 16.470 1.00 70.94 307 VAL B CA 1
ATOM 4718 C C . VAL B 1 307 ? 57.256 81.984 16.437 1.00 71.47 307 VAL B C 1
ATOM 4719 O O . VAL B 1 307 ? 56.788 81.258 17.307 1.00 72.48 307 VAL B O 1
ATOM 4723 N N . PRO B 1 308 ? 56.504 82.476 15.444 1.00 71.51 308 PRO B N 1
ATOM 4724 C CA . PRO B 1 308 ? 55.077 82.163 15.312 1.00 70.90 308 PRO B CA 1
ATOM 4725 C C . PRO B 1 308 ? 54.814 80.863 14.560 1.00 69.94 308 PRO B C 1
ATOM 4726 O O . PRO B 1 308 ? 55.691 80.343 13.879 1.00 69.29 308 PRO B O 1
ATOM 4730 N N . GLY B 1 309 ? 53.595 80.352 14.686 1.00 69.02 309 GLY B N 1
ATOM 4731 C CA . GLY B 1 309 ? 53.240 79.125 14.009 1.00 68.34 309 GLY B CA 1
ATOM 4732 C C . GLY B 1 309 ? 53.270 79.284 12.500 1.00 68.23 309 GLY B C 1
ATOM 4733 O O . GLY B 1 309 ? 53.558 80.364 11.990 1.00 68.93 309 GLY B O 1
ATOM 4734 N N . GLY B 1 310 ? 52.982 78.194 11.795 1.00 67.56 310 GLY B N 1
ATOM 4735 C CA . GLY B 1 310 ? 52.955 78.185 10.340 1.00 65.16 310 GLY B CA 1
ATOM 4736 C C . GLY B 1 310 ? 54.117 78.781 9.563 1.00 63.90 310 GLY B C 1
ATOM 4737 O O . GLY B 1 310 ? 54.100 78.802 8.326 1.00 64.32 310 GLY B O 1
ATOM 4738 N N . GLY B 1 311 ? 55.136 79.256 10.262 1.00 62.13 311 GLY B N 1
ATOM 4739 C CA . GLY B 1 311 ? 56.251 79.858 9.565 1.00 59.97 311 GLY B CA 1
ATOM 4740 C C . GLY B 1 311 ? 57.327 78.865 9.200 1.00 59.02 311 GLY B C 1
ATOM 4741 O O . GLY B 1 311 ? 57.692 78.044 10.017 1.00 58.70 311 GLY B O 1
ATOM 4742 N N . PRO B 1 312 ? 57.849 78.911 7.974 1.00 58.45 312 PRO B N 1
ATOM 4743 C CA . PRO B 1 312 ? 58.899 78.010 7.502 1.00 58.24 312 PRO B CA 1
ATOM 4744 C C . PRO B 1 312 ? 60.085 77.912 8.457 1.00 57.81 312 PRO B C 1
ATOM 4745 O O . PRO B 1 312 ? 60.492 78.907 9.058 1.00 58.21 312 PRO B O 1
ATOM 4749 N N . ALA B 1 313 ? 60.624 76.698 8.588 1.00 57.50 313 ALA B N 1
ATOM 4750 C CA . ALA B 1 313 ? 61.782 76.383 9.430 1.00 55.81 313 ALA B CA 1
ATOM 4751 C C . ALA B 1 313 ? 62.638 75.370 8.653 1.00 55.68 313 ALA B C 1
ATOM 4752 O O . ALA B 1 313 ? 62.112 74.416 8.062 1.00 55.41 313 ALA B O 1
ATOM 4754 N N . LEU B 1 314 ? 63.949 75.573 8.647 1.00 55.27 314 LEU B N 1
ATOM 4755 C CA . LEU B 1 314 ? 64.851 74.691 7.915 1.00 54.04 314 LEU B CA 1
ATOM 4756 C C . LEU B 1 314 ? 65.603 73.795 8.876 1.00 53.86 314 LEU B C 1
ATOM 4757 O O . LEU B 1 314 ? 66.313 74.284 9.750 1.00 52.95 314 LEU B O 1
ATOM 4762 N N . MET B 1 315 ? 65.448 72.480 8.711 1.00 53.26 315 MET B N 1
ATOM 4763 C CA . MET B 1 315 ? 66.146 71.536 9.578 1.00 53.83 315 MET B CA 1
ATOM 4764 C C . MET B 1 315 ? 67.134 70.690 8.811 1.00 52.06 315 MET B C 1
ATOM 4765 O O . MET B 1 315 ? 66.921 70.394 7.648 1.00 52.79 315 MET B O 1
ATOM 4770 N N . ILE B 1 316 ? 68.215 70.290 9.460 1.00 50.57 316 ILE B N 1
ATOM 4771 C CA . ILE B 1 316 ? 69.213 69.483 8.780 1.00 50.08 316 ILE B CA 1
ATOM 4772 C C . ILE B 1 316 ? 70.222 68.890 9.744 1.00 49.62 316 ILE B C 1
ATOM 4773 O O . ILE B 1 316 ? 70.875 69.589 10.503 1.00 50.49 316 ILE B O 1
ATOM 4778 N N . GLY B 1 317 ? 70.318 67.575 9.726 1.00 48.69 317 GLY B N 1
ATOM 4779 C CA . GLY B 1 317 ? 71.268 66.892 10.575 1.00 48.37 317 GLY B CA 1
ATOM 4780 C C . GLY B 1 317 ? 72.358 66.411 9.648 1.00 48.19 317 GLY B C 1
ATOM 4781 O O . GLY B 1 317 ? 72.113 66.260 8.446 1.00 48.07 317 GLY B O 1
ATOM 4782 N N . PHE B 1 318 ? 73.549 66.173 10.198 1.00 47.43 318 PHE B N 1
ATOM 4783 C CA . PHE B 1 318 ? 74.700 65.737 9.406 1.00 48.25 318 PHE B CA 1
ATOM 4784 C C . PHE B 1 318 ? 75.814 65.157 10.293 1.00 47.47 318 PHE B C 1
ATOM 4785 O O . PHE B 1 318 ? 76.011 65.610 11.418 1.00 48.82 318 PHE B O 1
ATOM 4793 N N . GLY B 1 319 ? 76.557 64.180 9.797 1.00 46.61 319 GLY B N 1
ATOM 4794 C CA . GLY B 1 319 ? 77.583 63.593 10.642 1.00 47.36 319 GLY B CA 1
ATOM 4795 C C . GLY B 1 319 ? 78.116 62.228 10.217 1.00 46.78 319 GLY B C 1
ATOM 4796 O O . GLY B 1 319 ? 78.404 62.042 9.045 1.00 47.15 319 GLY B O 1
ATOM 4797 N N . ALA B 1 320 ? 78.247 61.281 11.151 1.00 46.79 320 ALA B N 1
ATOM 4798 C CA . ALA B 1 320 ? 78.786 59.951 10.837 1.00 48.30 320 ALA B CA 1
ATOM 4799 C C . ALA B 1 320 ? 78.450 59.343 9.466 1.00 50.15 320 ALA B C 1
ATOM 4800 O O . ALA B 1 320 ? 77.325 59.468 8.951 1.00 48.89 320 ALA B O 1
ATOM 4802 N N . GLY B 1 321 ? 79.441 58.650 8.903 1.00 50.86 321 GLY B N 1
ATOM 4803 C CA . GLY B 1 321 ? 79.295 58.015 7.607 1.00 52.70 321 GLY B CA 1
ATOM 4804 C C . GLY B 1 321 ? 79.494 59.122 6.614 1.00 54.54 321 GLY B C 1
ATOM 4805 O O . GLY B 1 321 ? 79.892 58.938 5.470 1.00 54.62 321 GLY B O 1
ATOM 4806 N N . LEU B 1 322 ? 79.284 60.314 7.155 1.00 55.29 322 LEU B N 1
ATOM 4807 C CA . LEU B 1 322 ? 79.339 61.534 6.417 1.00 53.35 322 LEU B CA 1
ATOM 4808 C C . LEU B 1 322 ? 78.135 61.415 5.521 1.00 51.94 322 LEU B C 1
ATOM 4809 O O . LEU B 1 322 ? 78.186 61.008 4.368 1.00 52.29 322 LEU B O 1
ATOM 4814 N N . SER B 1 323 ? 77.014 61.740 6.132 1.00 49.39 323 SER B N 1
ATOM 4815 C CA . SER B 1 323 ? 75.744 61.737 5.447 1.00 47.27 323 SER B CA 1
ATOM 4816 C C . SER B 1 323 ? 74.883 62.806 6.080 1.00 45.16 323 SER B C 1
ATOM 4817 O O . SER B 1 323 ? 75.005 63.111 7.260 1.00 45.53 323 SER B O 1
ATOM 4820 N N . TYR B 1 324 ? 74.024 63.402 5.291 1.00 44.37 324 TYR B N 1
ATOM 4821 C CA . TYR B 1 324 ? 73.154 64.410 5.823 1.00 44.13 324 TYR B CA 1
ATOM 4822 C C . TYR B 1 324 ? 71.711 64.049 5.473 1.00 43.26 324 TYR B C 1
ATOM 4823 O O . TYR B 1 324 ? 71.443 63.122 4.697 1.00 41.40 324 TYR B O 1
ATOM 4832 N N . ALA B 1 325 ? 70.803 64.801 6.073 1.00 42.34 325 ALA B N 1
ATOM 4833 C CA . ALA B 1 325 ? 69.375 64.682 5.822 1.00 42.30 325 ALA B CA 1
ATOM 4834 C C . ALA B 1 325 ? 68.716 65.924 6.387 1.00 41.46 325 ALA B C 1
ATOM 4835 O O . ALA B 1 325 ? 68.971 66.320 7.524 1.00 41.20 325 ALA B O 1
ATOM 4837 N N . GLY B 1 326 ? 67.869 66.551 5.593 1.00 41.86 326 GLY B N 1
ATOM 4838 C CA . GLY B 1 326 ? 67.170 67.711 6.100 1.00 42.07 326 GLY B CA 1
ATOM 4839 C C . GLY B 1 326 ? 65.986 68.051 5.235 1.00 43.06 326 GLY B C 1
ATOM 4840 O O . GLY B 1 326 ? 65.865 67.574 4.101 1.00 42.40 326 GLY B O 1
ATOM 4841 N N . GLN B 1 327 ? 65.083 68.846 5.788 1.00 43.54 327 GLN B N 1
ATOM 4842 C CA . GLN B 1 327 ? 63.920 69.302 5.044 1.00 43.89 327 GLN B CA 1
ATOM 4843 C C . GLN B 1 327 ? 63.460 70.608 5.664 1.00 43.78 327 GLN B C 1
ATOM 4844 O O . GLN B 1 327 ? 63.883 70.968 6.762 1.00 43.55 327 GLN B O 1
ATOM 4850 N N . ALA B 1 328 ? 62.590 71.302 4.941 1.00 44.86 328 ALA B N 1
ATOM 4851 C CA . ALA B 1 328 ? 61.988 72.551 5.377 1.00 46.30 328 ALA B CA 1
ATOM 4852 C C . ALA B 1 328 ? 60.594 72.148 5.872 1.00 48.29 328 ALA B C 1
ATOM 4853 O O . ALA B 1 328 ? 59.988 71.229 5.312 1.00 48.79 328 ALA B O 1
ATOM 4855 N N . LEU B 1 329 ? 60.097 72.790 6.930 1.00 49.95 329 LEU B N 1
ATOM 4856 C CA . LEU B 1 329 ? 58.755 72.492 7.446 1.00 51.06 329 LEU B CA 1
ATOM 4857 C C . LEU B 1 329 ? 58.072 73.661 8.120 1.00 51.07 329 LEU B C 1
ATOM 4858 O O . LEU B 1 329 ? 58.720 74.561 8.637 1.00 51.53 329 LEU B O 1
ATOM 4863 N N . LEU B 1 330 ? 56.751 73.629 8.119 1.00 50.69 330 LEU B N 1
ATOM 4864 C CA . LEU B 1 330 ? 55.960 74.656 8.767 1.00 49.95 330 LEU B CA 1
ATOM 4865 C C . LEU B 1 330 ? 55.950 74.397 10.279 1.00 49.96 330 LEU B C 1
ATOM 4866 O O . LEU B 1 330 ? 55.524 73.339 10.739 1.00 49.57 330 LEU B O 1
ATOM 4871 N N . LEU B 1 331 ? 56.422 75.360 11.059 1.00 49.64 331 LEU B N 1
ATOM 4872 C CA . LEU B 1 331 ? 56.433 75.191 12.491 1.00 50.22 331 LEU B CA 1
ATOM 4873 C C . LEU B 1 331 ? 55.011 75.091 13.017 1.00 50.24 331 LEU B C 1
ATOM 4874 O O . LEU B 1 331 ? 54.069 75.618 12.428 1.00 49.97 331 LEU B O 1
ATOM 4879 N N . PRO B 1 332 ? 54.833 74.370 14.121 1.00 50.45 332 PRO B N 1
ATOM 4880 C CA . PRO B 1 332 ? 53.507 74.222 14.717 1.00 52.37 332 PRO B CA 1
ATOM 4881 C C . PRO B 1 332 ? 53.253 75.431 15.631 1.00 54.33 332 PRO B C 1
ATOM 4882 O O . PRO B 1 332 ? 54.181 76.179 15.942 1.00 53.14 332 PRO B O 1
ATOM 4886 N N . ASP B 1 333 ? 52.010 75.602 16.070 1.00 56.55 333 ASP B N 1
ATOM 4887 C CA . ASP B 1 333 ? 51.679 76.694 16.967 1.00 59.56 333 ASP B CA 1
ATOM 4888 C C . ASP B 1 333 ? 52.296 76.375 18.320 1.00 60.77 333 ASP B C 1
ATOM 4889 O O . ASP B 1 333 ? 52.410 75.207 18.698 1.00 61.67 333 ASP B O 1
ATOM 4894 N N . PRO B 1 334 ? 52.744 77.405 19.047 1.00 61.37 334 PRO B N 1
ATOM 4895 C CA . PRO B 1 334 ? 53.332 77.098 20.353 1.00 61.81 334 PRO B CA 1
ATOM 4896 C C . PRO B 1 334 ? 52.280 76.474 21.277 1.00 61.85 334 PRO B C 1
ATOM 4897 O O . PRO B 1 334 ? 51.077 76.693 21.119 1.00 61.22 334 PRO B O 1
ATOM 4901 N N . PRO B 1 335 ? 52.722 75.672 22.244 1.00 61.67 335 PRO B N 1
ATOM 4902 C CA . PRO B 1 335 ? 51.779 75.041 23.164 1.00 62.36 335 PRO B CA 1
ATOM 4903 C C . PRO B 1 335 ? 51.033 76.025 24.063 1.00 62.81 335 PRO B C 1
ATOM 4904 O O . PRO B 1 335 ? 51.612 77.089 24.376 1.00 63.02 335 PRO B O 1
#

CATH classification: 3.40.47.10 (+1 more: 3.40.47.10)

Nearest PDB structures (foldseek):
  1mzj-assembly1_B  TM=1.003E+00  e=4.606E-83  Streptomyces sp. R1128
  2qnx-assembly1_A  TM=9.724E-01  e=6.135E-48  Mycobacterium tuberculosis
  1u6s-assembly1_B  TM=9.674E-01  e=3.326E-47  Mycobacterium tuberculosis
  2ahb-assembly1_A  TM=9.724E-01  e=1.690E-46  Mycobacterium tuberculosis
  2aj9-assembly1_B  TM=9.718E-01  e=1.645E-45  Mycobacterium tuberculosis

Radius of gyration: 23.48 Å; Cα contacts (8 Å, |Δi|>4): 1957; chains: 2; bounding box: 52×74×54 Å

Sequence (668 aa):
GLRVPERRFSRVLGVGSYRPRREVSNKEVCTWIDSTEEWIETRTGIRSRRIAEPDETIQVMGVAASRRALEHAGVDPAEIDLVVVSTMTNFVHTPPLSVAIAHELGADNAGGFDLSAACAGFCHALSIAADAVESGGSRHVLVVATERMTDVIDLADRSLSFLFGDGAGAAVVGPSDVPGIGPVVRGIDGTGLGSLHMSSSWDQYVEDPSVGRPALVMDGKRVFRWAVADVVPAAREALEVAGLTVGDLVAFVPHQANLRIIDVLVDRLGVPEHVVVSRDAEDTGNTSSASVALALDRLVRSGAVPGGGPALMIGFGAGLSYAGQALLLPDPPSPGLRVPERRFSRVLGVGSYRPRREVSNKEVCTWIDSTEEWIETRTGIRSRRIAEPDETIQVMGVAASRRALEHAGVDPAEIDLVVVSTMTNFVHTPPLSVAIAHELGADNAGGFDLSAACAGFCHALSIAADAVESGGSRHVLVVATERMTDVIDLADRSLSFLFGDGAGAAVVGPSDVPGIGPVVRGIDGTGLGSLHMSSSWDQYVEDPSVGRPALVMDGKRVFRWAVADVVPAAREALEVAGLTVGDLVAFVPHQANLRIIDVLVDRLGVPEHVVVSRDAEDTGNTSSASVALALDRLVRSGAVPGGGPALMIGFGAGLSYAGQALLLPDPP

GO terms:
  GO:0033818 beta-ketoacyl-acyl-carrier-protein synthase III activity (F, EXP)

Organism: Streptomyces lividans (NCBI:txid1916)

Solvent-accessible surface area: 22171 Å² total; per-residue (Å²): 2,96,108,104,40,156,75,55,52,0,58,1,48,0,0,0,16,46,60,0,131,83,110,0,51,5,148,60,0,27,103,71,14,111,30,76,75,119,90,0,53,73,127,6,4,0,135,21,2,61,8,9,57,122,78,0,60,16,58,67,0,0,9,16,0,0,86,85,0,7,114,35,25,65,14,85,31,56,78,0,44,1,0,0,0,1,10,10,3,40,12,58,24,2,19,3,14,0,0,12,0,0,59,82,7,36,0,69,100,0,1,0,1,11,0,27,1,4,18,0,0,2,1,0,0,0,6,11,0,4,28,5,0,20,20,24,46,5,133,18,0,0,0,0,0,0,0,33,3,19,24,0,9,89,52,66,61,146,72,2,3,10,19,14,0,2,0,0,0,1,0,0,0,0,38,13,140,70,10,0,10,7,31,28,10,28,5,15,46,7,100,4,79,47,0,18,56,12,64,8,16,3,56,103,33,45,148,88,118,106,49,35,70,1,23,12,54,58,56,34,144,101,13,66,171,20,0,20,64,47,0,10,76,3,1,97,75,0,1,98,52,0,40,13,92,18,34,66,1,36,0,1,0,0,3,2,13,15,1,79,6,1,59,32,1,38,104,141,6,48,17,41,176,108,11,57,36,9,94,12,0,78,63,11,1,6,0,0,1,0,3,1,1,3,1,0,5,79,9,1,93,70,56,66,10,93,24,32,9,7,0,0,0,0,0,3,2,2,1,4,0,28,0,0,0,0,0,5,2,7,100,46,48,168,124,34,26,133,105,33,146,53,67,44,0,65,1,50,0,0,0,18,48,59,1,127,88,107,0,54,9,139,62,0,30,102,76,17,112,27,85,81,133,76,0,57,77,121,7,10,3,142,19,1,54,11,10,58,125,72,1,59,15,62,65,0,0,6,14,0,0,84,91,0,8,112,34,23,64,15,94,29,63,82,0,47,0,0,0,0,1,9,8,3,38,12,64,23,1,14,3,13,0,2,20,0,0,66,86,8,36,0,77,99,0,0,0,0,11,1,28,1,4,14,0,0,1,1,0,0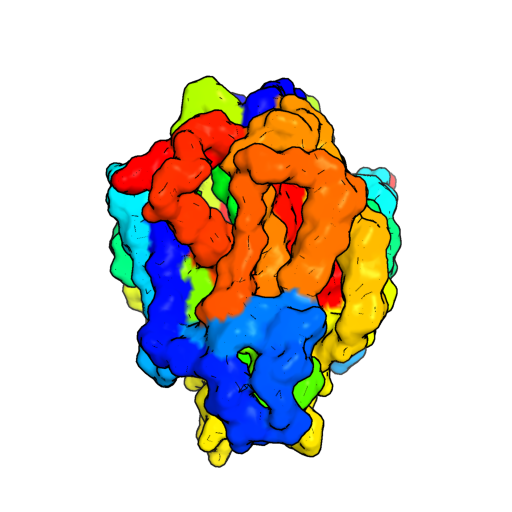,0,9,12,0,5,28,4,0,17,22,32,50,8,129,11,0,0,0,0,0,0,0,31,3,15,33,1,10,72,55,67,61,130,78,7,3,7,15,14,0,1,0,0,0,1,0,0,0,0,35,18,137,62,16,0,13,5,26,25,7,31,6,20,44,4,78,2,55,54,1,12,62,14,50,6,15,2,53,92,40,37,155,57,98,100,79,25,72,3,17,15,51,56,76,31,150,117,14,62,152,18,0,44,60,53,0,8,58,2,0,116,85,0,4,109,42,0,32,32,69,39,37,60,3,37,0,1,0,0,2,3,17,22,22,108,11,0,66,29,0,24,86,137,8,48,15,40,177,123,4,52,33,9,87,13,3,74,58,5,1,7,1,0,0,0,2,1,1,2,0,2,6,77,12,0,97,73,56,64,5,90,23,43,8,23,0,1,0,0,0,4,4,6,0,4,2,28,0,0,0,0,1,7,2,9,102,58,94

Foldseek 3Di:
DDDQADFFAKAWQFKFKWFAPDKAFVVNLCVLEPDDQVVLCVVFVAGIAGAHDPVPDQLNQQLRQQVRRCVSNVHALCQAAEEEEEEDLDPDPDDFSRCVSSVVNPNPNYDYHYDYDWQQRQQVQVLVQRCCQRSNNGFKHKYKYFYRLVNAAPSNDPPPNSFAHGIMMMTMMGGDRDHFWFHKFKDFDVVQQVAKAWLDDVVVVVVDPPSDDTHIHHNVVVQLVVCLVPVLVNLQVQQVRRPHQLVLAQEEQEQSSGVVSVVSSCVVNVRDPNHHYQHVCHRHGGHINRRSRVSLNCVQQVQSDAFQRKYKYKTAPPRGMIMIHIGTHHHRGD/DPDDDAAFAAKAFLFKFKWFAPAKAAVVNLCVLEVDDSVCLDVPFNAGIAGAHDPVPDLLNGQLRRQVRRCVSNVHALCQAAEEEEEEDADPDPDDASSQVSSVVSVNPNYDYHYDYDKQQRQLVQVLVQRCCCRRNNGFKHKYKYFYRQPQAADSNDPQCVSFAHGIMMMTMMGGDNDHFWFHKFKDFDQVCLVAWDWLDDCVVCVVDVVSHRIHIDGPVVVLLVLCLVPVLVNQQVLAVRRPHALVQAQEEQEQSRGVVSVVSSCVSRVHDPRRHYFNCCHRHGGHINRRSRVRLNCVQQPPSGAFQGKYKYKTADNSTMIMIHIGTRHGRD

InterPro domains:
  IPR004655 Beta-ketoacyl-[acyl-carrier-protein] synthase III [MF_01815] (10-331)
  IPR004655 Beta-ketoacyl-[acyl-carrier-protein] synthase III [TIGR00747] (12-328)
  IPR013747 Beta-ketoacyl-[acyl-carrier-protein] synthase III, C-terminal [PF08541] (241-329)
  IPR013751 Beta-ketoacyl-[acyl-carrier-protein] synthase III, N-terminal [PF08545] (115-187)
  IPR016039 Thiolase-like [G3DSA:3.40.47.10] (5-177)
  IPR016039 Thiolase-like [G3DSA:3.40.47.10] (178-339)
  IPR016039 Thiolase-like [SSF53901] (8-328)

Secondary structure (DSSP, 8-state):
----PPP-EEEEEEEEEE--S-EEEHHHHTTTSS--HHHHHHHH--SEEE---TT--HHHHHHHHHHHHHHHHT--GGG--EEEEE-S-----SS-HHHHHHHHHT-TT-EEEEEE-GGGHHHHHHHHHHHHHHHSS-S-EEEEEEEEGGGGS-SS-TTTTTTB-EEEEEEEEEEESS--BPPPEEEE-GGGGGGEEES--HHHHTT-SSS-S--EEE-HHHHHHHIIIIIHHHHHHHHHTTT--GGG-SEEEE--S-HHHHHHHHHHHT--TTSEE--THHHH-B-TTHHHHHHHHHHHHHTSS-TT-EEEEEEEETTTEEEEEEEEPPPP--/---------EEEEEEEEEE--S-EEEHHHHTTTSS--TTHHHHSS--SEEE---TT--HHHHHHHHHHHHHHHHT--GGG--EEEEE-S-----SS-HHHHHHHHHT-TT-EEEEEE-GGGHHHHHHHHHHHHHHTTS-S-EEEEEEEEGGGGS-TT-TTTTTTB-EEEEEEEEEEESS--BPPPEEEE-GGGTTTEEES--HHHHTT-TTS-S--EEE-HHHHHHHIIIIIHHHHHHHHHHTT--GGG-SEEEE--S-HHHHHHHHHHHT--SSSEE--THHHH-B-TTHHHHHHHHHHHTTSSS-TT-EEEEEEEETTTEEEEEEEEPPPP-

B-factor: mean 46.52, std 14.87, range [19.33, 101.49]